Protein AF-0000000084394215 (afdb_homodimer)

Organism: Colletotrichum higginsianum (strain IMI 349063) (NCBI:txid759273)

Secondary structure (DSSP, 8-state):
------HHHHHHHHHHHHHHS-HHHHHHHHHTT-B---SS-SEEEEESS-TTTS--S-HHHHHHHHHHHHTT--EEEEE--GGGSGGG-S-EEEETT-S-EEESHHHHHHHHHHTTSS--TTTT--HHHHHHHHHHHHHIIIIIHHHHHHIIIII-HHHHHHHSTTTTS-HHHHHHHHHHHHHHHHHHHHHHSGGGS-HHHHHHHHHHHHHHHHHHHHHHHHT--HHHHHHT----TT-SSS--HHHHHHHHHHHHHHHSSS-HHHHHHHHT-HHHHHHHHHHHHHH-TTSPPSS--/------HHHHHHHHHHHHHHS-HHHHHHHHHTT-B---SS-SEEEEESS-TTTS--S-HHHHHHHHHHHHTT--EEEEE--GGGSGGG-S-EEEETT---EEESHHHHHHHHHHTTSS--TTTT--HHHHHHHHHHHHIIIIIIHHHHHHIIIII-HHHHHHHSTTTTS-HHHHHHHHHHHHHHHHHHHHHHSGGGS-HHHHHHHHHHHHHHHHHHHHHHHHT--HHHHHHT----TT-SSS--HHHHHHHHHHHHHHHSSS-HHHHHHHHT-HHHHHHHHHHHHHH-TTSPPSS--

Foldseek 3Di:
DDPDCPVVVVVVVVVVCVVPQDPVVLVVLFPDAFPPDDDPAQKEKEALDHPPQFFAQFLQSQLLLLQCLVLPHHYTYGHDRLVPAVVSDDIWMQGPVDNDIGDTSVRVQVVCCVVVNGPQQCPPPDPVVNVVLVVLLCCLVQPVVLLQLCCQLPVQLVQCLCPNSCNPPDPVSSVSVSVSVSVVSLVVCVVSPVNVDDPVVSLVSLLVSLVVQLVLLVVLVVLDDPVCVVVLAATESNNDPDYHSSRSSLLSSLQSCLRDDSNVSSNVSNLVRVSSLSNNQSSCVVRSVSHDRSNDD/DDPDCPVVVVVVVVVVCVVLQDPVVLVVLQPPFFPPDDDPAQKEKEALDHPPQFFAQFLQSQLLLLQCLVLPGGYTYGHDRLVPAVVSDDIWMQGPVDNDIGDTSVRVQVVCCVVVNGPQQCPPDDPVVNVVLVVLLCCLVQPVVLLQLCCQLPVQLVQCLCPNSLNPPDPVSSVSVSVSVSVVSLVVCVVSPVNVDDPVVSLVSLLVSLVVQLVLLVVLVVLDDPVCVVVLAATESNNDPDYHSSRSSLLSSLQSCLRDDSNVSSNVSNLVRVSSLSNNQSSCVVRSVSHDRSRDD

Sequence (594 aa):
MKTPPSAQNAKQNALALKRYLPRKLREAAEDEAAVEKGVGHDLTVYSFDRPNGQYGYTPFSIQLRLRLRHAGIQHKDRAANIFQAPKYRVPYVKLADSDELVGESQFIIKRLVQTGKLPDLNKELSPSDLAKDACIRAMLEDRAYFLVLYERWRGQYEMMWHDGPFAHFVWGAKQISTQAARGYVNSQLWFQGVGRYNDEEVKAFATDVVMSLNGFCETSLSKLSLDSRESREPFWILGGQRPSEADFIVYGNLATILGTTVNPVHAALIREKPALVEYVGRIHERFFGEYKSPVHSMKTPPSAQNAKQNALALKRYLPRKLREAAEDEAAVEKGVGHDLTVYSFDRPNGQYGYTPFSIQLRLRLRHAGIQHKDRAANIFQAPKYRVPYVKLADSDELVGESQFIIKRLVQTGKLPDLNKELSPSDLAKDACIRAMLEDRAYFLVLYERWRGQYEMMWHDGPFAHFVWGAKQISTQAARGYVNSQLWFQGVGRYNDEEVKAFATDVVMSLNGFCETSLSKLSLDSRESREPFWILGGQRPSEADFIVYGNLATILGTTVNPVHAALIREKPALVEYVGRIHERFFGEYKSPVHS

pLDDT: mean 83.83, std 19.17, range [19.27, 98.75]

Radius of gyration: 24.49 Å; Cα contacts (8 Å, |Δi|>4): 917; chains: 2; bounding box: 66×77×57 Å

Nearest PDB structures (foldseek):
  3lq7-assembly2_C-2  TM=6.385E-01  e=3.168E-04  Agrobacterium fabrum str. C58
  4igj-assembly1_A  TM=5.876E-01  e=1.398E-04  Anaeromyxobacter dehalogenans 2CP-1
  6tjs-assembly1_AAA-2  TM=6.077E-01  e=3.488E-04  Alopecurus myosuroides
  8k2p-assembly2_B  TM=4.882E-01  e=6.215E-04  Colletotrichum tofieldiae
  3lq7-assembly2_C-2  TM=6.468E-01  e=2.199E-04  Agrobacterium fabrum str. C58

Solvent-accessible surface area (backbone atoms only — not comparable to full-atom values): 31419 Å² total; per-residue (Å²): 132,88,73,74,79,50,86,62,32,59,52,38,44,56,42,38,48,55,65,64,42,55,68,63,63,59,51,56,37,54,70,70,25,73,45,81,54,75,89,83,52,58,28,38,39,25,22,89,52,59,92,76,35,48,52,40,92,52,30,50,47,46,16,42,49,48,54,33,53,75,71,68,51,52,45,26,45,28,34,38,48,63,90,73,27,48,83,61,35,75,23,29,30,39,42,68,91,43,91,53,70,39,32,38,52,70,52,40,49,50,51,33,33,72,72,65,77,35,81,68,57,61,73,80,49,49,57,55,53,47,15,50,34,48,26,49,41,36,23,45,68,45,42,48,46,55,54,52,49,45,40,25,58,71,69,26,43,68,46,37,56,64,69,28,96,48,40,85,44,57,68,70,58,22,51,51,51,51,52,48,48,40,53,51,48,51,49,24,29,44,52,57,44,69,54,64,52,54,72,69,56,48,50,50,51,51,47,47,53,50,50,21,53,37,20,36,31,45,56,20,59,71,66,54,51,73,67,49,62,72,69,50,56,63,72,26,53,87,48,50,99,57,61,46,70,33,40,30,54,52,46,12,46,52,43,22,36,43,36,38,83,48,33,58,69,62,31,52,61,45,65,73,34,65,53,48,43,50,48,52,42,26,44,34,60,72,76,41,59,79,31,62,60,47,70,57,132,132,89,74,75,84,50,84,61,38,58,50,37,45,55,42,38,48,54,68,65,43,55,68,64,62,59,52,56,39,53,67,73,17,73,45,82,53,74,92,83,53,58,28,36,38,25,24,91,54,59,92,76,36,48,52,37,89,51,31,51,47,46,17,41,49,48,53,32,53,73,69,67,51,51,51,27,47,30,35,40,49,64,89,73,26,48,84,61,34,76,22,29,31,38,42,66,90,43,92,53,70,40,31,38,52,70,52,39,51,49,51,34,33,74,71,66,78,35,81,68,58,60,74,80,49,49,57,56,52,47,15,49,34,49,25,50,41,37,22,45,67,43,42,49,45,54,52,52,49,46,39,26,58,70,70,26,40,66,47,37,56,66,69,29,97,47,38,84,43,57,68,70,57,23,52,53,50,50,52,50,48,42,54,50,49,52,50,24,29,45,53,58,44,69,53,64,52,53,73,69,55,49,49,51,51,51,47,47,53,51,48,20,54,37,20,36,30,44,56,20,58,69,68,53,50,72,66,49,62,71,69,49,55,65,72,26,54,88,48,49,97,56,59,46,70,34,42,30,52,51,45,13,46,52,44,23,36,43,36,38,84,47,34,59,70,61,32,53,61,44,66,72,33,64,54,48,42,49,46,50,42,28,42,34,60,73,75,40,60,80,31,64,61,47,69,58,131

InterPro domains:
  IPR012336 Thioredoxin-like fold [PF17172] (59-154)
  IPR036249 Thioredoxin-like superfamily [SSF52833] (54-140)
  IPR050931 Mitochondrial Protein Transport Metaxin [PTHR12289] (57-290)

Structure (mmCIF, N/CA/C/O backbone):
data_AF-0000000084394215-model_v1
#
loop_
_entity.id
_entity.type
_entity.pdbx_description
1 polymer 'Putative Glutathione s-transferase'
#
loop_
_atom_site.group_PDB
_atom_site.id
_atom_site.type_symbol
_atom_site.label_atom_id
_atom_site.label_alt_id
_atom_site.label_comp_id
_atom_site.label_asym_id
_atom_site.label_entity_id
_atom_site.label_seq_id
_atom_site.pdbx_PDB_ins_code
_atom_site.Cartn_x
_atom_site.Cartn_y
_atom_site.Cartn_z
_atom_site.occupancy
_atom_site.B_iso_or_equiv
_atom_site.auth_seq_id
_atom_site.auth_comp_id
_atom_site.auth_asym_id
_atom_site.auth_atom_id
_atom_site.pdbx_PDB_model_num
ATOM 1 N N . MET A 1 1 ? -36.969 -11.547 3.445 1 19.36 1 MET A N 1
ATOM 2 C CA . MET A 1 1 ? -35.625 -12.07 3.17 1 19.36 1 MET A CA 1
ATOM 3 C C . MET A 1 1 ? -34.625 -10.93 2.949 1 19.36 1 MET A C 1
ATOM 5 O O . MET A 1 1 ? -34.719 -10.203 1.961 1 19.36 1 MET A O 1
ATOM 9 N N . LYS A 1 2 ? -33.969 -10.344 3.877 1 25.7 2 LYS A N 1
ATOM 10 C CA . LYS A 1 2 ? -33.688 -8.922 4.047 1 25.7 2 LYS A CA 1
ATOM 11 C C . LYS A 1 2 ? -32.5 -8.484 3.182 1 25.7 2 LYS A C 1
ATOM 13 O O . LYS A 1 2 ? -31.5 -9.195 3.094 1 25.7 2 LYS A O 1
ATOM 18 N N . THR A 1 3 ? -32.562 -7.684 2.07 1 27.17 3 THR A N 1
ATOM 19 C CA . THR A 1 3 ? -31.844 -7.223 0.888 1 27.17 3 THR A CA 1
ATOM 20 C C . THR A 1 3 ? -30.5 -6.605 1.276 1 27.17 3 THR A C 1
ATOM 22 O O . THR A 1 3 ? -30.438 -5.77 2.178 1 27.17 3 THR A O 1
ATOM 25 N N . PRO A 1 4 ? -29.516 -7.059 0.948 1 30.17 4 PRO A N 1
ATOM 26 C CA . PRO A 1 4 ? -28.156 -6.852 1.476 1 30.17 4 PRO A CA 1
ATOM 27 C C . PRO A 1 4 ? -27.734 -5.387 1.437 1 30.17 4 PRO A C 1
ATOM 29 O O . PRO A 1 4 ? -28.078 -4.66 0.504 1 30.17 4 PRO A O 1
ATOM 32 N N . PRO A 1 5 ? -27.359 -4.578 2.469 1 34.31 5 PRO A N 1
ATOM 33 C CA . PRO A 1 5 ? -27.594 -3.137 2.609 1 34.31 5 PRO A CA 1
ATOM 34 C C . PRO A 1 5 ? -26.797 -2.311 1.599 1 34.31 5 PRO A C 1
ATOM 36 O O . PRO A 1 5 ? -25.625 -2.598 1.348 1 34.31 5 PRO A O 1
ATOM 39 N N . SER A 1 6 ? -27.188 -1.729 0.381 1 32.34 6 SER A N 1
ATOM 40 C CA . SER A 1 6 ? -26.891 -0.988 -0.841 1 32.34 6 SER A CA 1
ATOM 41 C C . SER A 1 6 ? -25.875 0.112 -0.586 1 32.34 6 SER A C 1
ATOM 43 O O . SER A 1 6 ? -25.625 0.489 0.563 1 32.34 6 SER A O 1
ATOM 45 N N . ALA A 1 7 ? -25.219 0.803 -1.694 1 33.69 7 ALA A N 1
ATOM 46 C CA . ALA A 1 7 ? -24.672 2.16 -1.688 1 33.69 7 ALA A CA 1
ATOM 47 C C . ALA A 1 7 ? -25.406 3.039 -0.68 1 33.69 7 ALA A C 1
ATOM 49 O O . ALA A 1 7 ? -24.844 3.996 -0.151 1 33.69 7 ALA A O 1
ATOM 50 N N . GLN A 1 8 ? -26.594 2.736 -0.412 1 32.47 8 GLN A N 1
ATOM 51 C CA . GLN A 1 8 ? -27.609 3.244 0.514 1 32.47 8 GLN A CA 1
ATOM 52 C C . GLN A 1 8 ? -27.203 2.984 1.963 1 32.47 8 GLN A C 1
ATOM 54 O O . GLN A 1 8 ? -27.422 3.824 2.836 1 32.47 8 GLN A O 1
ATOM 59 N N . ASN A 1 9 ? -26.422 1.93 2.143 1 33.72 9 ASN A N 1
ATOM 60 C CA . ASN A 1 9 ? -26.047 1.583 3.51 1 33.72 9 ASN A CA 1
ATOM 61 C C . ASN A 1 9 ? -24.797 2.328 3.955 1 33.72 9 ASN A C 1
ATOM 63 O O . ASN A 1 9 ? -24.625 2.607 5.145 1 33.72 9 ASN A O 1
ATOM 67 N N . ALA A 1 10 ? -23.859 2.506 3.131 1 34.53 10 ALA A N 1
ATOM 68 C CA . ALA A 1 10 ? -22.734 3.348 3.516 1 34.53 10 ALA A CA 1
ATOM 69 C C . ALA A 1 10 ? -23.172 4.781 3.785 1 34.53 10 ALA A C 1
ATOM 71 O O . ALA A 1 10 ? -22.734 5.406 4.75 1 34.53 10 ALA A O 1
ATOM 72 N N . LYS A 1 11 ? -23.969 5.309 2.934 1 38.06 11 LYS A N 1
ATOM 73 C CA . LYS A 1 11 ? -24.781 6.484 3.264 1 38.06 11 LYS A CA 1
ATOM 74 C C . LYS A 1 11 ? -25.547 6.277 4.57 1 38.06 11 LYS A C 1
ATOM 76 O O . LYS A 1 11 ? -25.672 7.207 5.371 1 38.06 11 LYS A O 1
ATOM 81 N N . GLN A 1 12 ? -25.969 5.117 4.676 1 37.47 12 GLN A N 1
ATOM 82 C CA . GLN A 1 12 ? -26.703 4.766 5.887 1 37.47 12 GLN A CA 1
ATOM 83 C C . GLN A 1 12 ? -25.781 4.766 7.105 1 37.47 12 GLN A C 1
ATOM 85 O O . GLN A 1 12 ? -26.172 5.234 8.18 1 37.47 12 GLN A O 1
ATOM 90 N N . ASN A 1 13 ? -24.578 4.25 6.852 1 38.31 13 ASN A N 1
ATOM 91 C CA . ASN A 1 13 ? -23.688 4.25 8 1 38.31 13 ASN A CA 1
ATOM 92 C C . ASN A 1 13 ? -23.141 5.648 8.289 1 38.31 13 ASN A C 1
ATOM 94 O O . ASN A 1 13 ? -23.062 6.059 9.445 1 38.31 13 ASN A O 1
ATOM 98 N N . ALA A 1 14 ? -22.703 6.359 7.289 1 41.47 14 ALA A N 1
ATOM 99 C CA . ALA A 1 14 ? -22.438 7.781 7.496 1 41.47 14 ALA A CA 1
ATOM 100 C C . ALA A 1 14 ? -23.672 8.492 8.031 1 41.47 14 ALA A C 1
ATOM 102 O O . ALA A 1 14 ? -23.578 9.32 8.945 1 41.47 14 ALA A O 1
ATOM 103 N N . LEU A 1 15 ? -24.75 8.102 7.453 1 41.41 15 LEU A N 1
ATOM 104 C CA . LEU A 1 15 ? -26.031 8.57 7.984 1 41.41 15 LEU A CA 1
ATOM 105 C C . LEU A 1 15 ? -26.266 8.031 9.391 1 41.41 15 LEU A C 1
ATOM 107 O O . LEU A 1 15 ? -26.781 8.75 10.25 1 41.41 15 LEU A O 1
ATOM 111 N N . ALA A 1 16 ? -25.812 6.867 9.531 1 40.91 16 ALA A N 1
ATOM 112 C CA . ALA A 1 16 ? -25.922 6.316 10.875 1 40.91 16 ALA A CA 1
ATOM 113 C C . ALA A 1 16 ? -25 7.062 11.844 1 40.91 16 ALA A C 1
ATOM 115 O O . ALA A 1 16 ? -25.391 7.383 12.969 1 40.91 16 ALA A O 1
ATOM 116 N N . LEU A 1 17 ? -23.766 7.227 11.367 1 41.34 17 LEU A N 1
ATOM 117 C CA . LEU A 1 17 ? -22.922 8.055 12.219 1 41.34 17 LEU A CA 1
ATOM 118 C C . LEU A 1 17 ? -23.531 9.43 12.43 1 41.34 17 LEU A C 1
ATOM 120 O O . LEU A 1 17 ? -23.5 9.969 13.539 1 41.34 17 LEU A O 1
ATOM 124 N N . LYS A 1 18 ? -24.078 9.977 11.344 1 45.5 18 LYS A N 1
ATOM 125 C CA . LYS A 1 18 ? -24.844 11.219 11.492 1 45.5 18 LYS A CA 1
ATOM 126 C C . LYS A 1 18 ? -26 11.039 12.477 1 45.5 18 LYS A C 1
ATOM 128 O O . LYS A 1 18 ? -26.312 11.961 13.234 1 45.5 18 LYS A O 1
ATOM 133 N N . ARG A 1 19 ? -26.609 9.945 12.289 1 42.19 19 ARG A N 1
ATOM 134 C CA . ARG A 1 19 ? -27.766 9.672 13.141 1 42.19 19 ARG A CA 1
ATOM 135 C C . ARG A 1 19 ? -27.328 9.445 14.586 1 42.19 19 ARG A C 1
ATOM 137 O O . ARG A 1 19 ? -28.078 9.766 15.516 1 42.19 19 ARG A O 1
ATOM 144 N N . TYR A 1 20 ? -26.219 8.859 14.641 1 41.91 20 TYR A N 1
ATOM 145 C CA . TYR A 1 20 ? -25.859 8.539 16.016 1 41.91 20 TYR A CA 1
ATOM 146 C C . TYR A 1 20 ? -25.078 9.68 16.656 1 41.91 20 TYR A C 1
ATOM 148 O O . TYR A 1 20 ? -24.969 9.758 17.875 1 41.91 20 TYR A O 1
ATOM 156 N N . LEU A 1 21 ? -24.422 10.445 15.773 1 45.66 21 LEU A N 1
ATOM 157 C CA . LEU A 1 21 ? -23.734 11.539 16.453 1 45.66 21 LEU A CA 1
ATOM 158 C C . LEU A 1 21 ? -24.719 12.641 16.844 1 45.66 21 LEU A C 1
ATOM 160 O O . LEU A 1 21 ? -25.5 13.094 16 1 45.66 21 LEU A O 1
ATOM 164 N N . PRO A 1 22 ? -24.875 13.008 18 1 44.47 22 PRO A N 1
ATOM 165 C CA . PRO A 1 22 ? -25.734 14.133 18.391 1 44.47 22 PRO A CA 1
ATOM 166 C C . PRO A 1 22 ? -25.422 15.406 17.609 1 44.47 22 PRO A C 1
ATOM 168 O O . PRO A 1 22 ? -24.281 15.625 17.203 1 44.47 22 PRO A O 1
ATOM 171 N N . ARG A 1 23 ? -26.531 16.125 17.125 1 45.41 23 ARG A N 1
ATOM 172 C CA . ARG A 1 23 ? -26.5 17.391 16.391 1 45.41 23 ARG A CA 1
ATOM 173 C C . ARG A 1 23 ? -25.438 18.328 16.953 1 45.41 23 ARG A C 1
ATOM 175 O O . ARG A 1 23 ? -24.688 18.953 16.203 1 45.41 23 ARG A O 1
ATOM 182 N N . LYS A 1 24 ? -25.453 18.453 18.125 1 44.06 24 LYS A N 1
ATOM 183 C CA . LYS A 1 24 ? -24.547 19.359 18.828 1 44.06 24 LYS A CA 1
ATOM 184 C C . LYS A 1 24 ? -23.094 18.984 18.578 1 44.06 24 LYS A C 1
ATOM 186 O O . LYS A 1 24 ? -22.234 19.875 18.484 1 44.06 24 LYS A O 1
ATOM 191 N N . LEU A 1 25 ? -22.844 17.812 18.5 1 45.16 25 LEU A N 1
ATOM 192 C CA . LEU A 1 25 ? -21.469 17.406 18.266 1 45.16 25 LEU A CA 1
ATOM 193 C C . LEU A 1 25 ? -21.031 17.75 16.844 1 45.16 25 LEU A C 1
ATOM 195 O O . LEU A 1 25 ? -19.891 18.125 16.609 1 45.16 25 LEU A O 1
ATOM 199 N N . ARG A 1 26 ? -22 17.766 16 1 47.41 26 ARG A N 1
ATOM 200 C CA . ARG A 1 26 ? -21.781 18.188 14.625 1 47.41 26 ARG A CA 1
ATOM 201 C C . ARG A 1 26 ? -21.438 19.672 14.555 1 47.41 26 ARG A C 1
ATOM 203 O O . ARG A 1 26 ? -20.531 20.062 13.812 1 47.41 26 ARG A O 1
ATOM 210 N N . GLU A 1 27 ? -22.234 20.484 15.25 1 45.47 27 GLU A N 1
ATOM 211 C CA . GLU A 1 27 ? -22.094 21.938 15.281 1 45.47 27 GLU A CA 1
ATOM 212 C C . GLU A 1 27 ? -20.797 22.344 15.992 1 45.47 27 GLU A C 1
ATOM 214 O O . GLU A 1 27 ? -20.125 23.297 15.578 1 45.47 27 GLU A O 1
ATOM 219 N N . ALA A 1 28 ? -20.484 21.797 17.078 1 43.34 28 ALA A N 1
ATOM 220 C CA . ALA A 1 28 ? -19.297 22.156 17.859 1 43.34 28 ALA A CA 1
ATOM 221 C C . ALA A 1 28 ? -18.031 22 17.047 1 43.34 28 ALA A C 1
ATOM 223 O O . ALA A 1 28 ? -17.094 22.797 17.172 1 43.34 28 ALA A O 1
ATOM 224 N N . ALA A 1 29 ? -17.922 21.125 16.219 1 44.78 29 ALA A N 1
ATOM 225 C CA . ALA A 1 29 ? -16.766 20.922 15.352 1 44.78 29 ALA A CA 1
ATOM 226 C C . ALA A 1 29 ? -16.609 22.078 14.367 1 44.78 29 ALA A C 1
ATOM 228 O O . ALA A 1 29 ? -15.477 22.453 14.039 1 44.78 29 ALA A O 1
ATOM 229 N N . GLU A 1 30 ? -17.656 22.75 13.953 1 43.34 30 GLU A N 1
ATOM 230 C CA . GLU A 1 30 ? -17.625 23.891 13.047 1 43.34 30 GLU A CA 1
ATOM 231 C C . GLU A 1 30 ? -17 25.109 13.703 1 43.34 30 GLU A C 1
ATOM 233 O O . GLU A 1 30 ? -16.25 25.859 13.062 1 43.34 30 GLU A O 1
ATOM 238 N N . ASP A 1 31 ? -17.391 25.562 14.898 1 41.62 31 ASP A N 1
ATOM 239 C CA . ASP A 1 31 ? -17.172 26.906 15.438 1 41.62 31 ASP A CA 1
ATOM 240 C C . ASP A 1 31 ? -15.719 27.062 15.891 1 41.62 31 ASP A C 1
ATOM 242 O O . ASP A 1 31 ? -15.164 28.172 15.828 1 41.62 31 ASP A O 1
ATOM 246 N N . GLU A 1 32 ? -15.031 26.078 16.375 1 41.56 32 GLU A N 1
ATOM 247 C CA . GLU A 1 32 ? -13.852 26.469 17.156 1 41.56 32 GLU A CA 1
ATOM 248 C C . GLU A 1 32 ? -12.688 26.844 16.234 1 41.56 32 GLU A C 1
ATOM 250 O O . GLU A 1 32 ? -11.719 27.469 16.672 1 41.56 32 GLU A O 1
ATOM 255 N N . ALA A 1 33 ? -12.562 26.453 15.07 1 42.81 33 ALA A N 1
ATOM 256 C CA . ALA A 1 33 ? -11.219 26.359 14.5 1 42.81 33 ALA A CA 1
ATOM 257 C C . ALA A 1 33 ? -10.859 27.609 13.711 1 42.81 33 ALA A C 1
ATOM 259 O O . ALA A 1 33 ? -10.023 27.578 12.812 1 42.81 33 ALA A O 1
ATOM 260 N N . ALA A 1 34 ? -11.586 28.75 13.906 1 42.66 34 ALA A N 1
ATOM 261 C CA . ALA A 1 34 ? -11.07 29.812 13.047 1 42.66 34 ALA A CA 1
ATOM 262 C C . ALA A 1 34 ? -9.695 30.281 13.531 1 42.66 34 ALA A C 1
ATOM 264 O O . ALA A 1 34 ? -9.57 30.797 14.641 1 42.66 34 ALA A O 1
ATOM 265 N N . VAL A 1 35 ? -8.695 29.594 13.391 1 40.12 35 VAL A N 1
ATOM 266 C CA . VAL A 1 35 ? -7.422 30.266 13.625 1 40.12 35 VAL A CA 1
ATOM 267 C C . VAL A 1 35 ? -6.992 31.016 12.367 1 40.12 35 VAL A C 1
ATOM 269 O O . VAL A 1 35 ? -6.828 30.422 11.305 1 40.12 35 VAL A O 1
ATOM 272 N N . GLU A 1 36 ? -7.438 32.25 12.312 1 42.69 36 GLU A N 1
ATOM 273 C CA . GLU A 1 36 ? -7.035 33.125 11.211 1 42.69 36 GLU A CA 1
ATOM 274 C C . GLU A 1 36 ? -5.547 33.469 11.289 1 42.69 36 GLU A C 1
ATOM 276 O O . GLU A 1 36 ? -5.094 34.094 12.25 1 42.69 36 GLU A O 1
ATOM 281 N N . LYS A 1 37 ? -4.672 32.531 10.922 1 39.25 37 LYS A N 1
ATOM 282 C CA . LYS A 1 37 ? -3.314 33.062 10.797 1 39.25 37 LYS A CA 1
ATOM 283 C C . LYS A 1 37 ? -2.99 33.406 9.344 1 39.25 37 LYS A C 1
ATOM 285 O O . LYS A 1 37 ? -3 32.531 8.477 1 39.25 37 LYS A O 1
ATOM 290 N N . GLY A 1 38 ? -2.93 34.75 9.023 1 40.84 38 GLY A N 1
ATOM 291 C CA . GLY A 1 38 ? -2.336 35.406 7.859 1 40.84 38 GLY A CA 1
ATOM 292 C C . GLY A 1 38 ? -3.322 36.25 7.078 1 40.84 38 GLY A C 1
ATOM 293 O O . GLY A 1 38 ? -4.535 36.062 7.195 1 40.84 38 GLY A O 1
ATOM 294 N N . VAL A 1 39 ? -3.168 37.375 6.73 1 41.38 39 VAL A N 1
ATOM 295 C CA . VAL A 1 39 ? -3.703 38.406 5.82 1 41.38 39 VAL A CA 1
ATOM 296 C C . VAL A 1 39 ? -3.318 38.062 4.383 1 41.38 39 VAL A C 1
ATOM 298 O O . VAL A 1 39 ? -2.154 37.75 4.098 1 41.38 39 VAL A O 1
ATOM 301 N N . GLY A 1 40 ? -4.492 37.594 3.477 1 52.38 40 GLY A N 1
ATOM 302 C CA . GLY A 1 40 ? -4.266 37.312 2.066 1 52.38 40 GLY A CA 1
ATOM 303 C C . GLY A 1 40 ? -4.082 35.844 1.773 1 52.38 40 GLY A C 1
ATOM 304 O O . GLY A 1 40 ? -3.232 35.469 0.965 1 52.38 40 GLY A O 1
ATOM 305 N N . HIS A 1 41 ? -5.035 35.094 2.332 1 61 41 HIS A N 1
ATOM 306 C CA . HIS A 1 41 ? -4.75 33.656 2.285 1 61 41 HIS A CA 1
ATOM 307 C C . HIS A 1 41 ? -5.215 33.031 0.971 1 61 41 HIS A C 1
ATOM 309 O O . HIS A 1 41 ? -6.254 33.438 0.433 1 61 41 HIS A O 1
ATOM 315 N N . ASP A 1 42 ? -4.301 32.125 0.423 1 74.38 42 ASP A N 1
ATOM 316 C CA . ASP A 1 42 ? -4.527 31.453 -0.854 1 74.38 42 ASP A CA 1
ATOM 317 C C . ASP A 1 42 ? -5.562 30.328 -0.711 1 74.38 42 ASP A C 1
ATOM 319 O O . ASP A 1 42 ? -6.344 30.078 -1.631 1 74.38 42 ASP A O 1
ATOM 323 N N . LEU A 1 43 ? -5.617 29.812 0.584 1 88.44 43 LEU A N 1
ATOM 324 C CA . LEU A 1 43 ? -6.59 28.75 0.762 1 88.44 43 LEU A CA 1
ATOM 325 C C . LEU A 1 43 ? -6.863 28.5 2.242 1 88.44 43 LEU A C 1
ATOM 327 O O . LEU A 1 43 ? -6.113 28.969 3.102 1 88.44 43 LEU A O 1
ATOM 331 N N . THR A 1 44 ? -8.055 27.984 2.562 1 90.25 44 THR A N 1
ATOM 332 C CA . THR A 1 44 ? -8.43 27.531 3.902 1 90.25 44 THR A CA 1
ATOM 333 C C . THR A 1 44 ? -8.32 26.016 4.023 1 90.25 44 THR A C 1
ATOM 335 O O . THR A 1 44 ? -8.898 25.281 3.217 1 90.25 44 THR A O 1
ATOM 338 N N . VAL A 1 45 ? -7.535 25.641 5.016 1 91.38 45 VAL A N 1
ATOM 339 C CA . VAL A 1 45 ? -7.359 24.219 5.266 1 91.38 45 VAL A CA 1
ATOM 340 C C . VAL A 1 45 ? -8.273 23.781 6.406 1 91.38 45 VAL A C 1
ATOM 342 O O . VAL A 1 45 ? -8.234 24.359 7.5 1 91.38 45 VAL A O 1
ATOM 345 N N . TYR A 1 46 ? -9.102 22.797 6.121 1 89.69 46 TYR A N 1
ATOM 346 C CA . TYR A 1 46 ? -9.961 22.172 7.133 1 89.69 46 TYR A CA 1
ATOM 347 C C . TYR A 1 46 ? -9.359 20.875 7.629 1 89.69 46 TYR A C 1
ATOM 349 O O . TYR A 1 46 ? -9.117 19.953 6.84 1 89.69 46 TYR A O 1
ATOM 357 N N . SER A 1 47 ? -9.062 20.766 8.898 1 87.94 47 SER A N 1
ATOM 358 C CA . SER A 1 47 ? -8.477 19.562 9.484 1 87.94 47 SER A CA 1
ATOM 359 C C . SER A 1 47 ? -8.961 19.359 10.914 1 87.94 47 SER A C 1
ATOM 361 O O . SER A 1 47 ? -9.625 20.234 11.484 1 87.94 47 SER A O 1
ATOM 363 N N . PHE A 1 48 ? -8.641 18.141 11.469 1 78.62 48 PHE A N 1
ATOM 364 C CA . PHE A 1 48 ? -9.023 17.844 12.844 1 78.62 48 PHE A CA 1
ATOM 365 C C . PHE A 1 48 ? -7.957 18.328 13.812 1 78.62 48 PHE A C 1
ATOM 367 O O . PHE A 1 48 ? -8.188 18.375 15.023 1 78.62 48 PHE A O 1
ATOM 374 N N . ASP A 1 49 ? -6.848 18.641 13.188 1 75.25 49 ASP A N 1
ATOM 375 C CA . ASP A 1 49 ? -5.734 19.078 14.031 1 75.25 49 ASP A CA 1
ATOM 376 C C . ASP A 1 49 ? -5.891 20.547 14.422 1 75.25 49 ASP A C 1
ATOM 378 O O . ASP A 1 49 ? -6.43 21.344 13.648 1 75.25 49 ASP A O 1
ATOM 382 N N . ARG A 1 50 ? -5.531 20.797 15.688 1 66.5 50 ARG A N 1
ATOM 383 C CA . ARG A 1 50 ? -5.469 22.203 16.078 1 66.5 50 ARG A CA 1
ATOM 384 C C . ARG A 1 50 ? -4.055 22.75 15.914 1 66.5 50 ARG A C 1
ATOM 386 O O . ARG A 1 50 ? -3.076 22.078 16.25 1 66.5 50 ARG A O 1
ATOM 393 N N . PRO A 1 51 ? -4.02 23.75 15.141 1 63.75 51 PRO A N 1
ATOM 394 C CA . PRO A 1 51 ? -2.676 24.312 14.977 1 63.75 51 PRO A CA 1
ATOM 395 C C . PRO A 1 51 ? -2.156 24.969 16.25 1 63.75 51 PRO A C 1
ATOM 397 O O . PRO A 1 51 ? -1.947 26.188 16.297 1 63.75 51 PRO A O 1
ATOM 400 N N . ASN A 1 52 ? -2.002 24.25 17.297 1 74.19 52 ASN A N 1
ATOM 401 C CA . ASN A 1 52 ? -1.594 24.75 18.609 1 74.19 52 ASN A CA 1
ATOM 402 C C . ASN A 1 52 ? -0.12 24.453 18.875 1 74.19 52 ASN A C 1
ATOM 404 O O . ASN A 1 52 ? 0.303 24.406 20.031 1 74.19 52 ASN A O 1
ATOM 408 N N . GLY A 1 53 ? 0.524 24.281 17.797 1 81.88 53 GLY A N 1
ATOM 409 C CA . GLY A 1 53 ? 1.948 24.047 17.969 1 81.88 53 GLY A CA 1
ATOM 410 C C . GLY A 1 53 ? 2.273 22.609 18.312 1 81.88 53 GLY A C 1
ATOM 411 O O . GLY A 1 53 ? 3.381 22.297 18.766 1 81.88 53 GLY A O 1
ATOM 412 N N . GLN A 1 54 ? 1.32 21.797 18.156 1 87.06 54 GLN A N 1
ATOM 413 C CA . GLN A 1 54 ? 1.515 20.359 18.391 1 87.06 54 GLN A CA 1
ATOM 414 C C . GLN A 1 54 ? 1.085 19.547 17.188 1 87.06 54 GLN A C 1
ATOM 416 O O . GLN A 1 54 ? 0.189 19.953 16.438 1 87.06 54 GLN A O 1
ATOM 421 N N . TYR A 1 55 ? 1.795 18.484 17.016 1 90.44 55 TYR A N 1
ATOM 422 C CA . TYR A 1 55 ? 1.393 17.578 15.953 1 90.44 55 TYR A CA 1
ATOM 423 C C . TYR A 1 55 ? 0.125 16.812 16.328 1 90.44 55 TYR A C 1
ATOM 425 O O . TYR A 1 55 ? -0.03 16.391 17.484 1 90.44 55 TYR A O 1
ATOM 433 N N . GLY A 1 56 ? -0.774 16.781 15.414 1 84.38 56 GLY A N 1
ATOM 434 C CA . GLY A 1 56 ? -2.004 16.031 15.609 1 84.38 56 GLY A CA 1
ATOM 435 C C . GLY A 1 56 ? -1.884 14.57 15.188 1 84.38 56 GLY A C 1
ATOM 436 O O . GLY A 1 56 ? -0.775 14.055 15.031 1 84.38 56 GLY A O 1
ATOM 437 N N . TYR A 1 57 ? -3.053 13.93 15.023 1 82.62 57 TYR A N 1
ATOM 438 C CA . TYR A 1 57 ? -3.104 12.477 14.852 1 82.62 57 TYR A CA 1
ATOM 439 C C . TYR A 1 57 ? -3.219 12.102 13.383 1 82.62 57 TYR A C 1
ATOM 441 O O . TYR A 1 57 ? -3.193 10.922 13.031 1 82.62 57 TYR A O 1
ATOM 449 N N . THR A 1 58 ? -3.295 13.062 12.562 1 86.19 58 THR A N 1
ATOM 450 C CA . THR A 1 58 ? -3.529 12.766 11.148 1 86.19 58 THR A CA 1
ATOM 451 C C . THR A 1 58 ? -2.324 13.172 10.305 1 86.19 58 THR A C 1
ATOM 453 O O . THR A 1 58 ? -1.991 14.352 10.211 1 86.19 58 THR A O 1
ATOM 456 N N . PRO A 1 59 ? -1.713 12.219 9.648 1 94 59 PRO A N 1
ATOM 457 C CA . PRO A 1 59 ? -0.54 12.555 8.836 1 94 59 PRO A CA 1
ATOM 458 C C . PRO A 1 59 ? -0.89 13.391 7.609 1 94 59 PRO A C 1
ATOM 460 O O . PRO A 1 59 ? -0.066 14.188 7.145 1 94 59 PRO A O 1
ATOM 463 N N . PHE A 1 60 ? -2.111 13.352 7.168 1 94.19 60 PHE A N 1
ATOM 464 C CA . PHE A 1 60 ? -2.518 13.977 5.914 1 94.19 60 PHE A CA 1
ATOM 465 C C . PHE A 1 60 ? -2.533 15.492 6.047 1 94.19 60 PHE A C 1
ATOM 467 O O . PHE A 1 60 ? -2.201 16.203 5.098 1 94.19 60 PHE A O 1
ATOM 474 N N . SER A 1 61 ? -2.896 15.977 7.23 1 92 61 SER A N 1
ATOM 475 C CA . SER A 1 61 ? -2.898 17.422 7.438 1 92 61 SER A CA 1
ATOM 476 C C . SER A 1 61 ? -1.479 17.969 7.512 1 92 61 SER A C 1
ATOM 478 O O . SER A 1 61 ? -1.201 19.062 6.996 1 92 61 SER A O 1
ATOM 480 N N . ILE A 1 62 ? -0.615 17.188 8.148 1 93.75 62 ILE A N 1
ATOM 481 C CA . ILE A 1 62 ? 0.768 17.625 8.297 1 93.75 62 ILE A CA 1
ATOM 482 C C . ILE A 1 62 ? 1.47 17.594 6.938 1 93.75 62 ILE A C 1
ATOM 484 O O . ILE A 1 62 ? 2.236 18.5 6.605 1 93.75 62 ILE A O 1
ATOM 488 N N . GLN A 1 63 ? 1.239 16.547 6.164 1 96.38 63 GLN A N 1
ATOM 489 C CA . GLN A 1 63 ? 1.845 16.469 4.84 1 96.38 63 GLN A CA 1
ATOM 490 C C . GLN A 1 63 ? 1.403 17.641 3.963 1 96.38 63 GLN A C 1
ATOM 492 O O . GLN A 1 63 ? 2.211 18.203 3.227 1 96.38 63 GLN A O 1
ATOM 497 N N . LEU A 1 64 ? 0.092 17.969 4.047 1 95.12 64 LEU A N 1
ATOM 498 C CA . LEU A 1 64 ? -0.424 19.078 3.268 1 95.12 64 LEU A CA 1
ATOM 499 C C . LEU A 1 64 ? 0.198 20.391 3.725 1 95.12 64 LEU A C 1
ATOM 501 O O . LEU A 1 64 ? 0.633 21.203 2.9 1 95.12 64 LEU A O 1
ATOM 505 N N . ARG A 1 65 ? 0.275 20.625 5.008 1 93.19 65 ARG A N 1
ATOM 506 C CA . ARG A 1 65 ? 0.851 21.844 5.547 1 93.19 65 ARG A CA 1
ATOM 507 C C . ARG A 1 65 ? 2.312 22 5.137 1 93.19 65 ARG A C 1
ATOM 509 O O . ARG A 1 65 ? 2.75 23.078 4.754 1 93.19 65 ARG A O 1
ATOM 516 N N . LEU A 1 66 ? 3.033 20.891 5.219 1 96.12 66 LEU A N 1
ATOM 517 C CA . LEU A 1 66 ? 4.43 20.953 4.801 1 96.12 66 LEU A CA 1
ATOM 518 C C . LEU A 1 66 ? 4.539 21.328 3.326 1 96.12 66 LEU A C 1
ATOM 520 O O . LEU A 1 66 ? 5.391 22.141 2.949 1 96.12 66 LEU A O 1
ATOM 524 N N . ARG A 1 67 ? 3.688 20.703 2.484 1 97.06 67 ARG A N 1
ATOM 525 C CA . ARG A 1 67 ? 3.725 20.984 1.052 1 97.06 67 ARG A CA 1
ATOM 526 C C . ARG A 1 67 ? 3.43 22.453 0.773 1 97.06 67 ARG A C 1
ATOM 528 O O . ARG A 1 67 ? 4.059 23.062 -0.092 1 97.06 67 ARG A O 1
ATOM 535 N N . LEU A 1 68 ? 2.514 23.047 1.515 1 94.62 68 LEU A N 1
ATOM 536 C CA . LEU A 1 68 ? 2.16 24.453 1.373 1 94.62 68 LEU A CA 1
ATOM 537 C C . LEU A 1 68 ? 3.275 25.344 1.9 1 94.62 68 LEU A C 1
ATOM 539 O O . LEU A 1 68 ? 3.688 26.297 1.227 1 94.62 68 LEU A O 1
ATOM 543 N N . ARG A 1 69 ? 3.799 25 3.035 1 94.06 69 ARG A N 1
ATOM 544 C CA . ARG A 1 69 ? 4.855 25.781 3.65 1 94.06 69 ARG A CA 1
ATOM 545 C C . ARG A 1 69 ? 6.121 25.766 2.801 1 94.06 69 ARG A C 1
ATOM 547 O O . ARG A 1 69 ? 6.805 26.781 2.674 1 94.06 69 ARG A O 1
ATOM 554 N N . HIS A 1 70 ? 6.414 24.641 2.268 1 96.19 70 HIS A N 1
ATOM 555 C CA . HIS A 1 70 ? 7.586 24.516 1.411 1 96.19 70 HIS A CA 1
ATOM 556 C C . HIS A 1 70 ? 7.504 25.469 0.224 1 96.19 70 HIS A C 1
ATOM 558 O O . HIS A 1 70 ? 8.523 26.016 -0.21 1 96.19 70 HIS A O 1
ATOM 564 N N . ALA A 1 71 ? 6.32 25.656 -0.278 1 94.62 71 ALA A N 1
ATOM 565 C CA . ALA A 1 71 ? 6.121 26.516 -1.442 1 94.62 71 ALA A CA 1
ATOM 566 C C . ALA A 1 71 ? 5.863 27.953 -1.021 1 94.62 71 ALA A C 1
ATOM 568 O O . ALA A 1 71 ? 5.664 28.828 -1.867 1 94.62 71 ALA A O 1
ATOM 569 N N . GLY A 1 72 ? 5.742 28.203 0.243 1 92.44 72 GLY A N 1
ATOM 570 C CA . GLY A 1 72 ? 5.512 29.562 0.734 1 92.44 72 GLY A CA 1
ATOM 571 C C . GLY A 1 72 ? 4.066 30 0.598 1 92.44 72 GLY A C 1
ATOM 572 O O . GLY A 1 72 ? 3.787 31.203 0.521 1 92.44 72 GLY A O 1
ATOM 573 N N . ILE A 1 73 ? 3.197 29.047 0.56 1 90.44 73 ILE A N 1
ATOM 574 C CA . ILE A 1 73 ? 1.783 29.375 0.407 1 90.44 73 ILE A CA 1
ATOM 575 C C . ILE A 1 73 ? 1.161 29.625 1.779 1 90.44 73 ILE A C 1
ATOM 577 O O . ILE A 1 73 ? 1.242 28.781 2.67 1 90.44 73 ILE A O 1
ATOM 581 N N . GLN A 1 74 ? 0.522 30.703 1.908 1 85.75 74 GLN A N 1
ATOM 582 C CA . GLN A 1 74 ? -0.195 31.016 3.137 1 85.75 74 GLN A CA 1
ATOM 583 C C . GLN A 1 74 ? -1.567 30.344 3.164 1 85.75 74 GLN A C 1
ATOM 585 O O . GLN A 1 74 ? -2.211 30.203 2.123 1 85.75 74 GLN A O 1
ATOM 590 N N . HIS A 1 75 ? -1.886 29.938 4.32 1 86.75 75 HIS A N 1
ATOM 591 C CA . HIS A 1 75 ? -3.193 29.312 4.465 1 86.75 75 HIS A CA 1
ATOM 592 C C . HIS A 1 75 ? -3.789 29.594 5.84 1 86.75 75 HIS A C 1
ATOM 594 O O . HIS A 1 75 ? -3.062 29.906 6.785 1 86.75 75 HIS A O 1
ATOM 600 N N . LYS A 1 76 ? -5.117 29.5 5.863 1 84.75 76 LYS A N 1
ATOM 601 C CA . LYS A 1 76 ? -5.859 29.531 7.117 1 84.75 76 LYS A CA 1
ATOM 602 C C . LYS A 1 76 ? -6.254 28.125 7.551 1 84.75 76 LYS A C 1
ATOM 604 O O . LYS A 1 76 ? -6.465 27.25 6.711 1 84.75 76 LYS A O 1
ATOM 609 N N . ASP A 1 77 ? -6.289 27.969 8.859 1 84.69 77 ASP A N 1
ATOM 610 C CA . ASP A 1 77 ? -6.707 26.672 9.398 1 84.69 77 ASP A CA 1
ATOM 611 C C . ASP A 1 77 ? -8.078 26.766 10.055 1 84.69 77 ASP A C 1
ATOM 613 O O . ASP A 1 77 ? -8.359 27.734 10.773 1 84.69 77 ASP A O 1
ATOM 617 N N . ARG A 1 78 ? -8.922 25.844 9.711 1 84.19 78 ARG A N 1
ATOM 618 C CA . ARG A 1 78 ? -10.242 25.703 10.336 1 84.19 78 ARG A CA 1
ATOM 619 C C . ARG A 1 78 ? -10.523 24.266 10.727 1 84.19 78 ARG A C 1
ATOM 621 O O . ARG A 1 78 ? -9.93 23.344 10.18 1 84.19 78 ARG A O 1
ATOM 628 N N . ALA A 1 79 ? -11.391 24.094 11.727 1 82.56 79 ALA A N 1
ATOM 629 C CA . ALA A 1 79 ? -11.812 22.75 12.117 1 82.56 79 ALA A CA 1
ATOM 630 C C . ALA A 1 79 ? -12.641 22.094 11.016 1 82.56 79 ALA A C 1
ATOM 632 O O . ALA A 1 79 ? -13.484 22.75 10.398 1 82.56 79 ALA A O 1
ATOM 633 N N . ALA A 1 80 ? -12.398 20.875 10.852 1 83.12 80 ALA A N 1
ATOM 634 C CA . ALA A 1 80 ? -13.094 20.141 9.789 1 83.12 80 ALA A CA 1
ATOM 635 C C . ALA A 1 80 ? -14.461 19.656 10.266 1 83.12 80 ALA A C 1
ATOM 637 O O . ALA A 1 80 ? -14.641 19.344 11.445 1 83.12 80 ALA A O 1
ATOM 638 N N . ASN A 1 81 ? -15.383 19.672 9.32 1 79.25 81 ASN A N 1
ATOM 639 C CA . ASN A 1 81 ? -16.656 18.969 9.414 1 79.25 81 ASN A CA 1
ATOM 640 C C . ASN A 1 81 ? -16.688 17.766 8.469 1 79.25 81 ASN A C 1
ATOM 642 O O . ASN A 1 81 ? -16.797 17.938 7.25 1 79.25 81 ASN A O 1
ATOM 646 N N . ILE A 1 82 ? -16.625 16.609 9.102 1 78.88 82 ILE A N 1
ATOM 647 C CA . ILE A 1 82 ? -16.484 15.383 8.312 1 78.88 82 ILE A CA 1
ATOM 648 C C . ILE A 1 82 ? -17.672 15.219 7.383 1 78.88 82 ILE A C 1
ATOM 650 O O . ILE A 1 82 ? -17.547 14.641 6.301 1 78.88 82 ILE A O 1
ATOM 654 N N . PHE A 1 83 ? -18.828 15.781 7.699 1 77.5 83 PHE A N 1
ATOM 655 C CA . PHE A 1 83 ? -20.047 15.602 6.922 1 77.5 83 PHE A CA 1
ATOM 656 C C . PHE A 1 83 ? -20.047 16.516 5.703 1 77.5 83 PHE A C 1
ATOM 658 O O . PHE A 1 83 ? -20.828 16.312 4.77 1 77.5 83 PHE A O 1
ATOM 665 N N . GLN A 1 84 ? -19.188 17.406 5.723 1 82.62 84 GLN A N 1
ATOM 666 C CA . GLN A 1 84 ? -19.062 18.297 4.578 1 82.62 84 GLN A CA 1
ATOM 667 C C . GLN A 1 84 ? -17.844 17.938 3.732 1 82.62 84 GLN A C 1
ATOM 669 O O . GLN A 1 84 ? -17.672 18.469 2.631 1 82.62 84 GLN A O 1
ATOM 674 N 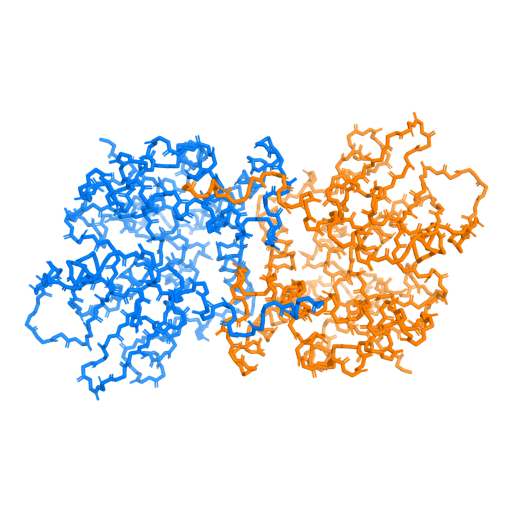N . ALA A 1 85 ? -17.062 17.047 4.246 1 87.38 85 ALA A N 1
ATOM 675 C CA . ALA A 1 85 ? -15.797 16.719 3.594 1 87.38 85 ALA A CA 1
ATOM 676 C C . ALA A 1 85 ? -16.031 15.914 2.32 1 87.38 85 ALA A C 1
ATOM 678 O O . ALA A 1 85 ? -16.734 14.906 2.338 1 87.38 85 ALA A O 1
ATOM 679 N N . PRO A 1 86 ? -15.367 16.406 1.221 1 89.62 86 PRO A N 1
ATOM 680 C CA . PRO A 1 86 ? -15.43 15.555 0.034 1 89.62 86 PRO A CA 1
ATOM 681 C C . PRO A 1 86 ? -14.93 14.141 0.302 1 89.62 86 PRO A C 1
ATOM 683 O O . PRO A 1 86 ? -13.883 13.961 0.935 1 89.62 86 PRO A O 1
ATOM 686 N N . LYS A 1 87 ? -15.695 13.109 -0.087 1 86.19 87 LYS A N 1
ATOM 687 C CA . LYS A 1 87 ? -15.367 11.695 0.06 1 86.19 87 LYS A CA 1
ATOM 688 C C . LYS A 1 87 ? -15.266 11.305 1.532 1 86.19 87 LYS A C 1
ATOM 690 O O . LYS A 1 87 ? -14.688 10.266 1.867 1 86.19 87 LYS A O 1
ATOM 695 N N . TYR A 1 88 ? -15.664 12.211 2.445 1 84.19 88 TYR A N 1
ATOM 696 C CA . TYR A 1 88 ? -15.703 11.992 3.887 1 84.19 88 TYR A CA 1
ATOM 697 C C . TYR A 1 88 ? -14.297 11.789 4.445 1 84.19 88 TYR A C 1
ATOM 699 O O . TYR A 1 88 ? -14.078 10.93 5.305 1 84.19 88 TYR A O 1
ATOM 707 N N . ARG A 1 89 ? -13.445 12.531 3.834 1 86.31 89 ARG A N 1
ATOM 708 C CA . ARG A 1 89 ? -12.07 12.453 4.301 1 86.31 89 ARG A CA 1
ATOM 709 C C . ARG A 1 89 ? -11.508 13.844 4.602 1 86.31 89 ARG A C 1
ATOM 711 O O . ARG A 1 89 ? -11.852 14.812 3.928 1 86.31 89 ARG A O 1
ATOM 718 N N . VAL A 1 90 ? -10.711 13.891 5.609 1 88.38 90 VAL A N 1
ATOM 719 C CA . VAL A 1 90 ? -10.023 15.102 6.047 1 88.38 90 VAL A CA 1
ATOM 720 C C . VAL A 1 90 ? -8.508 14.914 5.91 1 88.38 90 VAL A C 1
ATOM 722 O O . VAL A 1 90 ? -7.992 13.82 6.129 1 88.38 90 VAL A O 1
ATOM 725 N N . PRO A 1 91 ? -7.762 15.938 5.395 1 91.81 91 PRO A N 1
ATOM 726 C CA . PRO A 1 91 ? -8.156 17.344 5.266 1 91.81 91 PRO A CA 1
ATOM 727 C C . PRO A 1 91 ? -8.82 17.656 3.928 1 91.81 91 PRO A C 1
ATOM 729 O O . PRO A 1 91 ? -8.773 16.828 3.006 1 91.81 91 PRO A O 1
ATOM 732 N N . TYR A 1 92 ? -9.523 18.75 3.891 1 93.69 92 TYR A N 1
ATOM 733 C CA . TYR A 1 92 ? -9.992 19.359 2.656 1 93.69 92 TYR A CA 1
ATOM 734 C C . TYR A 1 92 ? -9.766 20.875 2.682 1 93.69 92 TYR A C 1
ATOM 736 O O . TYR A 1 92 ? -9.398 21.438 3.717 1 93.69 92 TYR A O 1
ATOM 744 N N . VAL A 1 93 ? -9.867 21.484 1.475 1 93.44 93 VAL A N 1
ATOM 745 C CA . VAL A 1 93 ? -9.555 22.906 1.406 1 93.44 93 VAL A CA 1
ATOM 746 C C . VAL A 1 93 ? -10.656 23.641 0.644 1 93.44 93 VAL A C 1
ATOM 748 O O . VAL A 1 93 ? -11.336 23.062 -0.195 1 93.44 93 VAL A O 1
ATOM 751 N N . LYS A 1 94 ? -10.805 24.797 1.039 1 91.44 94 LYS A N 1
ATOM 752 C CA . LYS A 1 94 ? -11.523 25.781 0.233 1 91.44 94 LYS A CA 1
ATOM 753 C C . LYS A 1 94 ? -10.562 26.75 -0.451 1 91.44 94 LYS A C 1
ATOM 755 O O . LYS A 1 94 ? -9.734 27.375 0.209 1 91.44 94 LYS A O 1
ATOM 760 N N . LEU A 1 95 ? -10.672 26.75 -1.775 1 85.81 95 LEU A N 1
ATOM 761 C CA . LEU A 1 95 ? -9.805 27.641 -2.535 1 85.81 95 LEU A CA 1
ATOM 762 C C . LEU A 1 95 ? -10.328 29.078 -2.49 1 85.81 95 LEU A C 1
ATOM 764 O O . LEU A 1 95 ? -11.547 29.297 -2.461 1 85.81 95 LEU A O 1
ATOM 768 N N . ALA A 1 96 ? -9.469 30.047 -2.523 1 79.81 96 ALA A N 1
ATOM 769 C CA . ALA A 1 96 ? -9.852 31.453 -2.418 1 79.81 96 ALA A CA 1
ATOM 770 C C . ALA A 1 96 ? -10.688 31.875 -3.621 1 79.81 96 ALA A C 1
ATOM 772 O O . ALA A 1 96 ? -11.594 32.719 -3.492 1 79.81 96 ALA A O 1
ATOM 773 N N . ASP A 1 97 ? -10.391 31.281 -4.715 1 79.38 97 ASP A N 1
ATOM 774 C CA . ASP A 1 97 ? -11.023 31.734 -5.949 1 79.38 97 ASP A CA 1
ATOM 775 C C . ASP A 1 97 ? -12.211 30.859 -6.316 1 79.38 97 ASP A C 1
ATOM 777 O O . ASP A 1 97 ? -12.742 30.953 -7.426 1 79.38 97 ASP A O 1
ATOM 781 N N . SER A 1 98 ? -12.555 29.953 -5.48 1 79.12 98 SER A N 1
ATOM 782 C CA . SER A 1 98 ? -13.648 29.031 -5.789 1 79.12 98 SER A CA 1
ATOM 783 C C . SER A 1 98 ? -14.367 28.594 -4.52 1 79.12 98 SER A C 1
ATOM 785 O O . SER A 1 98 ? -13.789 28.609 -3.432 1 79.12 98 SER A O 1
ATOM 787 N N . ASP A 1 99 ? -15.617 28.328 -4.645 1 82.06 99 ASP A N 1
ATOM 788 C CA . ASP A 1 99 ? -16.375 27.781 -3.523 1 82.06 99 ASP A CA 1
ATOM 789 C C . ASP A 1 99 ? -16.266 26.266 -3.475 1 82.06 99 ASP A C 1
ATOM 791 O O . ASP A 1 99 ? -16.844 25.609 -2.596 1 82.06 99 ASP A O 1
ATOM 795 N N . GLU A 1 100 ? -15.438 25.844 -4.301 1 84.44 100 GLU A N 1
ATOM 796 C CA . GLU A 1 100 ? -15.266 24.406 -4.383 1 84.44 100 GLU A CA 1
ATOM 797 C C . GLU A 1 100 ? -14.445 23.875 -3.209 1 84.44 100 GLU A C 1
ATOM 799 O O . GLU A 1 100 ? -13.469 24.5 -2.797 1 84.44 100 GLU A O 1
ATOM 804 N N . LEU A 1 101 ? -14.969 22.812 -2.584 1 91.94 101 LEU A N 1
ATOM 805 C CA . LEU A 1 101 ? -14.18 22.062 -1.608 1 91.94 101 LEU A CA 1
ATOM 806 C C . LEU A 1 101 ? -13.422 20.922 -2.279 1 91.94 101 LEU A C 1
ATOM 808 O O . LEU A 1 101 ? -14.016 20.125 -3.01 1 91.94 101 LEU A O 1
ATOM 812 N N . VAL A 1 102 ? -12.141 20.969 -2.107 1 92.25 102 VAL A N 1
ATOM 813 C CA . VAL A 1 102 ? -11.305 19.891 -2.645 1 92.25 102 VAL A CA 1
ATOM 814 C C . VAL A 1 102 ? -10.766 19.031 -1.504 1 92.25 102 VAL A C 1
ATOM 816 O O . VAL A 1 102 ? -10.172 19.562 -0.556 1 92.25 102 VAL A O 1
ATOM 819 N N . GLY A 1 103 ? -11.062 17.797 -1.626 1 91.62 103 GLY A N 1
ATOM 820 C CA . GLY A 1 103 ? -10.672 16.891 -0.55 1 91.62 103 GLY A CA 1
ATOM 821 C C . GLY A 1 103 ? -9.453 16.062 -0.885 1 91.62 103 GLY A C 1
ATOM 822 O O . GLY A 1 103 ? -9.07 15.945 -2.051 1 91.62 103 GLY A O 1
ATOM 823 N N . GLU A 1 104 ? -8.812 15.578 0.168 1 90.38 104 GLU A N 1
ATOM 824 C CA . GLU A 1 104 ? -7.633 14.719 0.25 1 90.38 104 GLU A CA 1
ATOM 825 C C . GLU A 1 104 ? -6.383 15.453 -0.227 1 90.38 104 GLU A C 1
ATOM 827 O O . GLU A 1 104 ? -6.426 16.188 -1.212 1 90.38 104 GLU A O 1
ATOM 832 N N . SER A 1 105 ? -5.348 15.234 0.403 1 92.69 105 SER A N 1
ATOM 833 C CA . SER A 1 105 ? -4.105 15.969 0.196 1 92.69 105 SER A CA 1
ATOM 834 C C . SER A 1 105 ? -3.588 15.797 -1.228 1 92.69 105 SER A C 1
ATOM 836 O O . SER A 1 105 ? -3.156 16.766 -1.86 1 92.69 105 SER A O 1
ATOM 838 N N . GLN A 1 106 ? -3.713 14.648 -1.831 1 92.62 106 GLN A N 1
ATOM 839 C CA . GLN A 1 106 ? -3.156 14.398 -3.156 1 92.62 106 GLN A CA 1
ATOM 840 C C . GLN A 1 106 ? -3.926 15.164 -4.23 1 92.62 106 GLN A C 1
ATOM 842 O O . GLN A 1 106 ? -3.332 15.688 -5.176 1 92.62 106 GLN A O 1
ATOM 847 N N . PHE A 1 107 ? -5.211 15.258 -4.113 1 93.62 107 PHE A N 1
ATOM 848 C CA . PHE A 1 107 ? -6.02 15.961 -5.098 1 93.62 107 PHE A CA 1
ATOM 849 C C . PHE A 1 107 ? -5.902 17.469 -4.918 1 93.62 107 PHE A C 1
ATOM 851 O O . PHE A 1 107 ? -5.953 18.234 -5.891 1 93.62 107 PHE A O 1
ATOM 858 N N . ILE A 1 108 ? -5.793 17.875 -3.662 1 94.38 108 ILE A N 1
ATOM 859 C CA . ILE A 1 108 ? -5.551 19.281 -3.383 1 94.38 108 ILE A CA 1
ATOM 860 C C . ILE A 1 108 ? -4.262 19.734 -4.066 1 94.38 108 ILE A C 1
ATOM 862 O O . ILE A 1 108 ? -4.25 20.734 -4.789 1 94.38 108 ILE A O 1
ATOM 866 N N . ILE A 1 109 ? -3.207 18.969 -3.916 1 95.19 109 ILE A N 1
ATOM 867 C CA . ILE A 1 109 ? -1.902 19.281 -4.488 1 95.19 109 ILE A CA 1
ATOM 868 C C . ILE A 1 109 ? -1.992 19.281 -6.012 1 95.19 109 ILE A C 1
ATOM 870 O O . ILE A 1 109 ? -1.487 20.188 -6.672 1 95.19 109 ILE A O 1
ATOM 874 N N . LYS A 1 110 ? -2.646 18.281 -6.523 1 94 110 LYS A N 1
ATOM 875 C CA . LYS A 1 110 ? -2.824 18.203 -7.969 1 94 110 LYS A CA 1
ATOM 876 C C . LYS A 1 110 ? -3.529 19.453 -8.5 1 94 110 LYS A C 1
ATOM 878 O O . LYS A 1 110 ? -3.115 20.016 -9.516 1 94 110 LYS A O 1
ATOM 883 N N . ARG A 1 111 ? -4.574 19.844 -7.84 1 91.81 111 ARG A N 1
ATOM 884 C CA . ARG A 1 111 ? -5.34 21.016 -8.25 1 91.81 111 ARG A CA 1
ATOM 885 C C . ARG A 1 111 ? -4.488 22.281 -8.188 1 91.81 111 ARG A C 1
ATOM 887 O O . ARG A 1 111 ? -4.516 23.094 -9.102 1 91.81 111 ARG A O 1
ATOM 894 N N . LEU A 1 112 ? -3.75 22.422 -7.168 1 93.12 112 LEU A N 1
ATOM 895 C CA . LEU A 1 112 ? -2.918 23.609 -6.988 1 93.12 112 LEU A CA 1
ATOM 896 C C . LEU A 1 112 ? -1.779 23.625 -8 1 93.12 112 LEU A C 1
ATOM 898 O O . LEU A 1 112 ? -1.387 24.703 -8.477 1 93.12 112 LEU A O 1
ATOM 902 N N . VAL A 1 113 ? -1.246 22.453 -8.383 1 94.62 113 VAL A N 1
ATOM 903 C CA . VAL A 1 113 ? -0.214 22.375 -9.406 1 94.62 113 VAL A CA 1
ATOM 904 C C . VAL A 1 113 ? -0.808 22.719 -10.773 1 94.62 113 VAL A C 1
ATOM 906 O O . VAL A 1 113 ? -0.222 23.5 -11.531 1 94.62 113 VAL A O 1
ATOM 909 N N . GLN A 1 114 ? -1.961 22.219 -11 1 92.12 114 GLN A N 1
ATOM 910 C CA . GLN A 1 114 ? -2.627 22.438 -12.281 1 92.12 114 GLN A CA 1
ATOM 911 C C . GLN A 1 114 ? -2.955 23.922 -12.469 1 92.12 114 GLN A C 1
ATOM 913 O O . GLN A 1 114 ? -2.928 24.422 -13.594 1 92.12 114 GLN A O 1
ATOM 918 N N . THR A 1 115 ? -3.203 24.625 -11.398 1 89.19 115 THR A N 1
ATOM 919 C CA . THR A 1 115 ? -3.59 26.031 -11.484 1 89.19 115 THR A CA 1
ATOM 920 C C . THR A 1 115 ? -2.373 26.938 -11.328 1 89.19 115 THR A C 1
ATOM 922 O O . THR A 1 115 ? -2.506 28.156 -11.273 1 89.19 115 THR A O 1
ATOM 925 N N . GLY A 1 116 ? -1.171 26.375 -11.141 1 89.75 116 GLY A N 1
ATOM 926 C CA . GLY A 1 116 ? 0.069 27.141 -11.109 1 89.75 116 GLY A CA 1
ATOM 927 C C . GLY A 1 116 ? 0.393 27.703 -9.734 1 89.75 116 GLY A C 1
ATOM 928 O O . GLY A 1 116 ? 1.338 28.469 -9.586 1 89.75 116 GLY A O 1
ATOM 929 N N . LYS A 1 117 ? -0.34 27.328 -8.758 1 89.69 117 LYS A N 1
ATOM 930 C CA . LYS A 1 117 ? -0.132 27.844 -7.41 1 89.69 117 LYS A CA 1
ATOM 931 C C . LYS A 1 117 ? 0.976 27.078 -6.695 1 89.69 117 LYS A C 1
ATOM 933 O O . LYS A 1 117 ? 1.589 27.594 -5.758 1 89.69 117 LYS A O 1
ATOM 938 N N . LEU A 1 118 ? 1.154 25.812 -7.059 1 93.94 118 LEU A N 1
ATOM 939 C CA . LEU A 1 118 ? 2.252 24.984 -6.555 1 93.94 118 LEU A CA 1
ATOM 940 C C . LEU A 1 118 ? 3.139 24.5 -7.699 1 93.94 118 LEU A C 1
ATOM 942 O O . LEU A 1 118 ? 2.645 24.188 -8.781 1 93.94 118 LEU A O 1
ATOM 946 N N . PRO A 1 119 ? 4.457 24.484 -7.422 1 95.38 119 PRO A N 1
ATOM 947 C CA . PRO A 1 119 ? 5.32 23.891 -8.438 1 95.38 119 PRO A CA 1
ATOM 948 C C . PRO A 1 119 ? 5.129 22.375 -8.547 1 95.38 119 PRO A C 1
ATOM 950 O O . PRO A 1 119 ? 4.832 21.703 -7.551 1 95.38 119 PRO A O 1
ATOM 953 N N . ASP A 1 120 ? 5.285 21.891 -9.719 1 96.06 120 ASP A N 1
ATOM 954 C CA . ASP A 1 120 ? 5.309 20.438 -9.93 1 96.06 120 ASP A CA 1
ATOM 955 C C . ASP A 1 120 ? 6.672 19.859 -9.562 1 96.06 120 ASP A C 1
ATOM 957 O O . ASP A 1 120 ? 7.582 19.844 -10.391 1 96.06 120 ASP A O 1
ATOM 961 N N . LEU A 1 121 ? 6.777 19.297 -8.469 1 96.31 121 LEU A N 1
ATOM 962 C CA . LEU A 1 121 ? 8.062 18.859 -7.93 1 96.31 121 LEU A CA 1
ATOM 963 C C . LEU A 1 121 ? 8.531 17.578 -8.609 1 96.31 121 LEU A C 1
ATOM 965 O O . LEU A 1 121 ? 9.734 17.312 -8.656 1 96.31 121 LEU A O 1
ATOM 969 N N . ASN A 1 122 ? 7.586 16.766 -9.094 1 96.12 122 ASN A N 1
ATOM 970 C CA . ASN A 1 122 ? 7.949 15.469 -9.648 1 96.12 122 ASN A CA 1
ATOM 971 C C . ASN A 1 122 ? 8.188 15.547 -11.156 1 96.12 122 ASN A C 1
ATOM 973 O O . ASN A 1 122 ? 8.562 14.555 -11.781 1 96.12 122 ASN A O 1
ATOM 977 N N . LYS A 1 123 ? 8.031 16.703 -11.695 1 93.75 123 LYS A N 1
ATOM 978 C CA . LYS A 1 123 ? 8.102 16.891 -13.141 1 93.75 123 LYS A CA 1
ATOM 979 C C . LYS A 1 123 ? 9.477 16.516 -13.672 1 93.75 123 LYS A C 1
ATOM 981 O O . LYS A 1 123 ? 9.594 15.914 -14.742 1 93.75 123 LYS A O 1
ATOM 986 N N . GLU A 1 124 ? 10.562 16.797 -12.938 1 90.62 124 GLU A N 1
ATOM 987 C CA . GLU A 1 124 ? 11.914 16.641 -13.461 1 90.62 124 GLU A 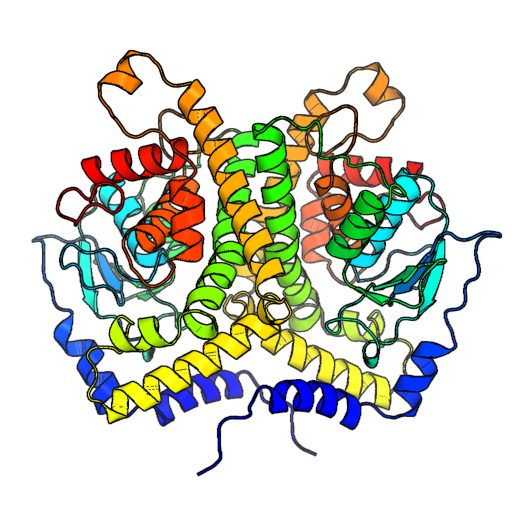CA 1
ATOM 988 C C . GLU A 1 124 ? 12.578 15.383 -12.914 1 90.62 124 GLU A C 1
ATOM 990 O O . GLU A 1 124 ? 13.773 15.156 -13.133 1 90.62 124 GLU A O 1
ATOM 995 N N . LEU A 1 125 ? 11.844 14.609 -12.211 1 95.06 125 LEU A N 1
ATOM 996 C CA . LEU A 1 125 ? 12.43 13.391 -11.664 1 95.06 125 LEU A CA 1
ATOM 997 C C . LEU A 1 125 ? 12.734 12.391 -12.773 1 95.06 125 LEU A C 1
ATOM 999 O O . LEU A 1 125 ? 11.992 12.305 -13.758 1 95.06 125 LEU A O 1
ATOM 1003 N N . SER A 1 126 ? 13.852 11.648 -12.594 1 93.38 126 SER A N 1
ATOM 1004 C CA . SER A 1 126 ? 14.141 10.539 -13.492 1 93.38 126 SER A CA 1
ATOM 1005 C C . SER A 1 126 ? 13.07 9.453 -13.391 1 93.38 126 SER A C 1
ATOM 1007 O O . SER A 1 126 ? 12.359 9.367 -12.391 1 93.38 126 SER A O 1
ATOM 1009 N N . PRO A 1 127 ? 12.984 8.617 -14.383 1 89.81 127 PRO A N 1
ATOM 1010 C CA . PRO A 1 127 ? 12.023 7.512 -14.312 1 89.81 127 PRO A CA 1
ATOM 1011 C C . PRO A 1 127 ? 12.234 6.629 -13.078 1 89.81 127 PRO A C 1
ATOM 1013 O O . PRO A 1 127 ? 11.266 6.203 -12.453 1 89.81 127 PRO A O 1
ATOM 1016 N N . SER A 1 128 ? 13.414 6.484 -12.789 1 92.12 128 SER A N 1
ATOM 1017 C CA . SER A 1 128 ? 13.727 5.688 -11.609 1 92.12 128 SER A CA 1
ATOM 1018 C C . SER A 1 128 ? 13.25 6.375 -10.336 1 92.12 128 SER A C 1
ATOM 1020 O O . SER A 1 128 ? 12.672 5.73 -9.453 1 92.12 128 SER A O 1
ATOM 1022 N N . ASP A 1 129 ? 13.484 7.652 -10.281 1 96 129 ASP A N 1
ATOM 1023 C CA . ASP A 1 129 ? 13.086 8.383 -9.086 1 96 129 ASP A CA 1
ATOM 1024 C C . ASP A 1 129 ? 11.562 8.539 -9.016 1 96 129 ASP A C 1
ATOM 1026 O O . ASP A 1 129 ? 10.984 8.531 -7.93 1 96 129 ASP A O 1
ATOM 1030 N N . LEU A 1 130 ? 10.953 8.648 -10.18 1 96.5 130 LEU A N 1
ATOM 1031 C CA . LEU A 1 130 ? 9.492 8.68 -10.219 1 96.5 130 LEU A CA 1
ATOM 1032 C C . LEU A 1 130 ? 8.906 7.359 -9.719 1 96.5 130 LEU A C 1
ATOM 1034 O O . LEU A 1 130 ? 7.898 7.355 -9.008 1 96.5 130 LEU A O 1
ATOM 1038 N N . ALA A 1 131 ? 9.531 6.289 -10.086 1 95.94 131 ALA A N 1
ATOM 1039 C CA . ALA A 1 131 ? 9.102 4.965 -9.648 1 95.94 131 ALA A CA 1
ATOM 1040 C C . ALA A 1 131 ? 9.203 4.832 -8.133 1 95.94 131 ALA A C 1
ATOM 1042 O O . ALA A 1 131 ? 8.273 4.355 -7.477 1 95.94 131 ALA A O 1
ATOM 1043 N N . LYS A 1 132 ? 10.305 5.301 -7.613 1 97.38 132 LYS A N 1
ATOM 1044 C CA . LYS A 1 132 ? 10.531 5.23 -6.172 1 97.38 132 LYS A CA 1
ATOM 1045 C C . LYS A 1 132 ? 9.547 6.121 -5.418 1 97.38 132 LYS A C 1
ATOM 1047 O O . LYS A 1 132 ? 9.008 5.719 -4.387 1 97.38 132 LYS A O 1
ATOM 1052 N N . ASP A 1 133 ? 9.359 7.312 -5.938 1 98.19 133 ASP A N 1
ATOM 1053 C CA . ASP A 1 133 ? 8.422 8.25 -5.316 1 98.19 133 ASP A CA 1
ATOM 1054 C C . ASP A 1 133 ? 7.031 7.637 -5.191 1 98.19 133 ASP A C 1
ATOM 1056 O O . ASP A 1 133 ? 6.453 7.609 -4.102 1 98.19 133 ASP A O 1
ATOM 1060 N N . ALA A 1 134 ? 6.566 7.094 -6.301 1 97.12 134 ALA A N 1
ATOM 1061 C CA . ALA A 1 134 ? 5.234 6.496 -6.332 1 97.12 134 ALA A CA 1
ATOM 1062 C C . ALA A 1 134 ? 5.145 5.305 -5.379 1 97.12 134 ALA A C 1
ATOM 1064 O O . ALA A 1 134 ? 4.125 5.109 -4.715 1 97.12 134 ALA A O 1
ATOM 1065 N N . CYS A 1 135 ? 6.141 4.602 -5.336 1 97.25 135 CYS A N 1
ATOM 1066 C CA . CYS A 1 135 ? 6.184 3.408 -4.5 1 97.25 135 CYS A CA 1
ATOM 1067 C C . CYS A 1 135 ? 6.148 3.777 -3.023 1 97.25 135 CYS A C 1
ATOM 1069 O O . CYS A 1 135 ? 5.422 3.158 -2.24 1 97.25 135 CYS A O 1
ATOM 1071 N N . ILE A 1 136 ? 6.926 4.762 -2.615 1 98.44 136 ILE A N 1
ATOM 1072 C CA . ILE A 1 136 ? 6.977 5.219 -1.231 1 98.44 136 ILE A CA 1
ATOM 1073 C C . ILE A 1 136 ? 5.617 5.766 -0.816 1 98.44 136 ILE A C 1
ATOM 1075 O O . ILE A 1 136 ? 5.109 5.438 0.259 1 98.44 136 ILE A O 1
ATOM 1079 N N . ARG A 1 137 ? 5.02 6.52 -1.682 1 98.06 137 ARG A N 1
ATOM 1080 C CA . ARG A 1 137 ? 3.705 7.082 -1.382 1 98.06 137 ARG A CA 1
ATOM 1081 C C . ARG A 1 137 ? 2.67 5.98 -1.189 1 98.06 137 ARG A C 1
ATOM 1083 O O . ARG A 1 137 ? 1.905 6.004 -0.223 1 98.06 137 ARG A O 1
ATOM 1090 N N . ALA A 1 138 ? 2.732 5.031 -2.043 1 97.75 138 ALA A N 1
ATOM 1091 C CA . ALA A 1 138 ? 1.787 3.922 -1.956 1 97.75 138 ALA A CA 1
ATOM 1092 C C . ALA A 1 138 ? 1.974 3.145 -0.657 1 97.75 138 ALA A C 1
ATOM 1094 O O . ALA A 1 138 ? 0.997 2.799 0.013 1 97.75 138 ALA A O 1
ATOM 1095 N N . MET A 1 139 ? 3.18 2.873 -0.31 1 98.31 139 MET A N 1
ATOM 1096 C CA . MET A 1 139 ? 3.477 2.113 0.901 1 98.31 139 MET A CA 1
ATOM 1097 C C . MET A 1 139 ? 2.951 2.834 2.139 1 98.31 139 MET A C 1
ATOM 1099 O O . MET A 1 139 ? 2.357 2.211 3.02 1 98.31 139 MET A O 1
ATOM 1103 N N . LEU A 1 140 ? 3.119 4.098 2.154 1 98.44 140 LEU A N 1
ATOM 1104 C CA . LEU A 1 140 ? 2.734 4.859 3.338 1 98.44 140 LEU A CA 1
ATOM 1105 C C . LEU A 1 140 ? 1.224 5.066 3.383 1 98.44 140 LEU A C 1
ATOM 1107 O O . LEU A 1 140 ? 0.604 4.93 4.441 1 98.44 140 LEU A O 1
ATOM 1111 N N . GLU A 1 141 ? 0.641 5.289 2.244 1 96.69 141 GLU A N 1
ATOM 1112 C CA . GLU A 1 141 ? -0.781 5.621 2.191 1 96.69 141 GLU A CA 1
ATOM 1113 C C . GLU A 1 141 ? -1.643 4.375 2.371 1 96.69 141 GLU A C 1
ATOM 1115 O O . GLU A 1 141 ? -2.734 4.445 2.941 1 96.69 141 GLU A O 1
ATOM 1120 N N . ASP A 1 142 ? -1.065 3.227 1.91 1 96.75 142 ASP A N 1
ATOM 1121 C CA . ASP A 1 142 ? -1.982 2.094 1.821 1 96.75 142 ASP A CA 1
ATOM 1122 C C . ASP A 1 142 ? -1.546 0.959 2.744 1 96.75 142 ASP A C 1
ATOM 1124 O O . ASP A 1 142 ? -2.322 0.042 3.02 1 96.75 142 ASP A O 1
ATOM 1128 N N . ARG A 1 143 ? -0.405 1.002 3.252 1 97.62 143 ARG A N 1
ATOM 1129 C CA . ARG A 1 143 ? 0.009 -0.015 4.215 1 97.62 143 ARG A CA 1
ATOM 1130 C C . ARG A 1 143 ? 0.262 0.599 5.586 1 97.62 143 ARG A C 1
ATOM 1132 O O . ARG A 1 143 ? -0.39 0.232 6.566 1 97.62 143 ARG A O 1
ATOM 1139 N N . ALA A 1 144 ? 1.194 1.582 5.637 1 98.38 144 ALA A N 1
ATOM 1140 C CA . ALA A 1 144 ? 1.582 2.168 6.918 1 98.38 144 ALA A CA 1
ATOM 1141 C C . ALA A 1 144 ? 0.372 2.754 7.641 1 98.38 144 ALA A C 1
ATOM 1143 O O . ALA A 1 144 ? 0.243 2.613 8.859 1 98.38 144 ALA A O 1
ATOM 1144 N N . TYR A 1 145 ? -0.475 3.352 6.863 1 96.88 145 TYR A N 1
ATOM 1145 C CA . TYR A 1 145 ? -1.663 3.982 7.426 1 96.88 145 TYR A CA 1
ATOM 1146 C C . TYR A 1 145 ? -2.467 2.99 8.258 1 96.88 145 TYR A C 1
ATOM 1148 O O . TYR A 1 145 ? -2.82 3.273 9.406 1 96.88 145 TYR A O 1
ATOM 1156 N N . PHE A 1 146 ? -2.668 1.815 7.77 1 97.69 146 PHE A N 1
ATOM 1157 C CA . PHE A 1 146 ? -3.512 0.832 8.438 1 97.69 146 PHE A CA 1
ATOM 1158 C C . PHE A 1 146 ? -2.77 0.178 9.594 1 97.69 146 PHE A C 1
ATOM 1160 O O . PHE A 1 146 ? -3.381 -0.194 10.602 1 97.69 146 PHE A O 1
ATOM 1167 N N . LEU A 1 147 ? -1.517 0.065 9.469 1 98.38 147 LEU A N 1
ATOM 1168 C CA . LEU A 1 147 ? -0.733 -0.467 10.578 1 98.38 147 LEU A CA 1
ATOM 1169 C C . LEU A 1 147 ? -0.772 0.478 11.773 1 98.38 147 LEU A C 1
ATOM 1171 O O . LEU A 1 147 ? -0.889 0.034 12.922 1 98.38 147 LEU A O 1
ATOM 1175 N N . VAL A 1 148 ? -0.704 1.751 11.5 1 97.44 148 VAL A N 1
ATOM 1176 C CA . VAL A 1 148 ? -0.771 2.777 12.531 1 97.44 148 VAL A CA 1
ATOM 1177 C C . VAL A 1 148 ? -2.154 2.771 13.18 1 97.44 148 VAL A C 1
ATOM 1179 O O . VAL A 1 148 ? -2.277 2.834 14.406 1 97.44 148 VAL A O 1
ATOM 1182 N N . LEU A 1 149 ? -3.189 2.693 12.344 1 95.56 149 LEU A N 1
ATOM 1183 C CA . LEU A 1 149 ? -4.559 2.635 12.852 1 95.56 149 LEU A CA 1
ATOM 1184 C C . LEU A 1 149 ? -4.754 1.426 13.758 1 95.56 149 LEU A C 1
ATOM 1186 O O . LEU A 1 149 ? -5.453 1.51 14.766 1 95.56 149 LEU A O 1
ATOM 1190 N N . TYR A 1 150 ? -4.188 0.285 13.383 1 97.12 150 TYR A N 1
ATOM 1191 C CA . TYR A 1 150 ? -4.277 -0.934 14.18 1 97.12 150 TYR A CA 1
ATOM 1192 C C . TYR A 1 150 ? -3.738 -0.706 15.594 1 97.12 150 TYR A C 1
ATOM 1194 O O . TYR A 1 150 ? -4.395 -1.047 16.578 1 97.12 150 TYR A O 1
ATOM 1202 N N . GLU A 1 151 ? -2.549 -0.103 15.648 1 96.56 151 GLU A N 1
ATOM 1203 C CA . GLU A 1 151 ? -1.952 0.15 16.953 1 96.56 151 GLU A CA 1
ATOM 1204 C C . GLU A 1 151 ? -2.818 1.092 17.797 1 96.56 151 GLU A C 1
ATOM 1206 O O . GLU A 1 151 ? -3.029 0.86 18.984 1 96.56 151 GLU A O 1
ATOM 1211 N N . ARG A 1 152 ? -3.365 2.113 17.188 1 94.06 152 ARG A N 1
ATOM 1212 C CA . ARG A 1 152 ? -4.141 3.133 17.891 1 94.06 152 ARG A CA 1
ATOM 1213 C C . ARG A 1 152 ? -5.438 2.553 18.453 1 94.06 152 ARG A C 1
ATOM 1215 O O . ARG A 1 152 ? -5.762 2.758 19.625 1 94.06 152 ARG A O 1
ATOM 1222 N N . TRP A 1 153 ? -6.117 1.781 17.656 1 92.31 153 TRP A N 1
ATOM 1223 C CA . TRP A 1 153 ? -7.508 1.487 18 1 92.31 153 TRP A CA 1
ATOM 1224 C C . TRP A 1 153 ? -7.645 0.076 18.547 1 92.31 153 TRP A C 1
ATOM 1226 O O . TRP A 1 153 ? -8.664 -0.26 19.156 1 92.31 153 TRP A O 1
ATOM 1236 N N . ARG A 1 154 ? -6.637 -0.726 18.359 1 91.25 154 ARG A N 1
ATOM 1237 C CA . ARG A 1 154 ? -6.664 -2.055 18.953 1 91.25 154 ARG A CA 1
ATOM 1238 C C . ARG A 1 154 ? -5.648 -2.166 20.094 1 91.25 154 ARG A C 1
ATOM 1240 O O . ARG A 1 154 ? -5.934 -2.768 21.125 1 91.25 154 ARG A O 1
ATOM 1247 N N . GLY A 1 155 ? -4.562 -1.561 19.953 1 88.62 155 GLY A N 1
ATOM 1248 C CA . GLY A 1 155 ? -3.49 -1.691 20.938 1 88.62 155 GLY A CA 1
ATOM 1249 C C . GLY A 1 155 ? -3.486 -0.583 21.969 1 88.62 155 GLY A C 1
ATOM 1250 O O . GLY A 1 155 ? -3.141 -0.812 23.125 1 88.62 155 GLY A O 1
ATOM 1251 N N . GLN A 1 156 ? -3.824 0.574 21.547 1 89.12 156 GLN A N 1
ATOM 1252 C CA . GLN A 1 156 ? -3.686 1.745 22.406 1 89.12 156 GLN A CA 1
ATOM 1253 C C . GLN A 1 156 ? -5.027 2.451 22.594 1 89.12 156 GLN A C 1
ATOM 1255 O O . GLN A 1 156 ? -5.098 3.682 22.547 1 89.12 156 GLN A O 1
ATOM 1260 N N . TYR A 1 157 ? -6.016 1.66 22.75 1 85.38 157 TYR A N 1
ATOM 1261 C CA . TYR A 1 157 ? -7.363 2.205 22.859 1 85.38 157 TYR A CA 1
ATOM 1262 C C . TYR A 1 157 ? -7.473 3.178 24.016 1 85.38 157 TYR A C 1
ATOM 1264 O O . TYR A 1 157 ? -8.148 4.207 23.922 1 85.38 157 TYR A O 1
ATOM 1272 N N . GLU A 1 158 ? -6.832 2.951 25.094 1 84.56 158 GLU A N 1
ATOM 1273 C CA . GLU A 1 158 ? -6.871 3.814 26.266 1 84.56 158 GLU A CA 1
ATOM 1274 C C . GLU A 1 158 ? -6.238 5.172 25.984 1 84.56 158 GLU A C 1
ATOM 1276 O O . GLU A 1 158 ? -6.754 6.207 26.406 1 84.56 158 GLU A O 1
ATOM 1281 N N . MET A 1 159 ? -5.234 5.117 25.328 1 83.88 159 MET A N 1
ATOM 1282 C CA . MET A 1 159 ? -4.578 6.371 24.969 1 83.88 159 MET A CA 1
ATOM 1283 C C . MET A 1 159 ? -5.441 7.18 24 1 83.88 159 MET A C 1
ATOM 1285 O O . MET A 1 159 ? -5.488 8.406 24.094 1 83.88 159 MET A O 1
ATOM 1289 N N . MET A 1 160 ? -6.098 6.477 23.094 1 83 160 MET A N 1
ATOM 1290 C CA . MET A 1 160 ? -6.996 7.141 22.156 1 83 160 MET A CA 1
ATOM 1291 C C . MET A 1 160 ? -8.172 7.777 22.891 1 83 160 MET A C 1
ATOM 1293 O O . MET A 1 160 ? -8.672 8.828 22.469 1 83 160 MET A O 1
ATOM 1297 N N . TRP A 1 161 ? -8.531 7.164 23.938 1 79.69 161 TRP A N 1
ATOM 1298 C CA . TRP A 1 161 ? -9.594 7.707 24.781 1 79.69 161 TRP A CA 1
ATOM 1299 C C . TRP A 1 161 ? -9.164 9.023 25.422 1 79.69 161 TRP A C 1
ATOM 1301 O O . TRP A 1 161 ? -9.938 9.984 25.453 1 79.69 161 TRP A O 1
ATOM 1311 N N . HIS A 1 162 ? -8.016 9.055 25.812 1 80.69 162 HIS A N 1
ATOM 1312 C CA . HIS A 1 162 ? -7.559 10.195 26.609 1 80.69 162 HIS A CA 1
ATOM 1313 C C . HIS A 1 162 ? -6.98 11.289 25.719 1 80.69 162 HIS A C 1
ATOM 1315 O O . HIS A 1 162 ? -7.18 12.477 25.984 1 80.69 162 HIS A O 1
ATOM 1321 N N . ASP A 1 163 ? -6.336 10.859 24.672 1 76.56 163 ASP A N 1
ATOM 1322 C CA . ASP A 1 163 ? -5.562 11.82 23.891 1 76.56 163 ASP A CA 1
ATOM 1323 C C . ASP A 1 163 ? -6.07 11.898 22.453 1 76.56 163 ASP A C 1
ATOM 1325 O O . ASP A 1 163 ? -5.562 12.695 21.656 1 76.56 163 ASP A O 1
ATOM 1329 N N . GLY A 1 164 ? -7.043 11.125 22.219 1 74 164 GLY A N 1
ATOM 1330 C CA . GLY A 1 164 ? -7.516 11.031 20.844 1 74 164 GLY A CA 1
ATOM 1331 C C . GLY A 1 164 ? -8.383 12.203 20.422 1 74 164 GLY A C 1
ATOM 1332 O O . GLY A 1 164 ? -8.445 13.219 21.125 1 74 164 GLY A O 1
ATOM 1333 N N . PRO A 1 165 ? -8.898 12.016 19.219 1 70.88 165 PRO A N 1
ATOM 1334 C CA . PRO A 1 165 ? -9.633 13.117 18.594 1 70.88 165 PRO A CA 1
ATOM 1335 C C . PRO A 1 165 ? -10.875 13.523 19.375 1 70.88 165 PRO A C 1
ATOM 1337 O O . PRO A 1 165 ? -11.344 14.656 19.266 1 70.88 165 PRO A O 1
ATOM 1340 N N . PHE A 1 166 ? -11.367 12.664 20.25 1 70.81 166 PHE A N 1
ATOM 1341 C CA . PHE A 1 166 ? -12.625 12.93 20.938 1 70.81 166 PHE A CA 1
ATOM 1342 C C . PHE A 1 166 ? -12.383 13.242 22.422 1 70.81 166 PHE A C 1
ATOM 1344 O O . PHE A 1 166 ? -13.32 13.281 23.219 1 70.81 166 PHE A O 1
ATOM 1351 N N . ALA A 1 167 ? -11.164 13.414 22.719 1 68.94 167 ALA A N 1
ATOM 1352 C CA . ALA A 1 167 ? -10.773 13.602 24.125 1 68.94 167 ALA A CA 1
ATOM 1353 C C . ALA A 1 167 ? -11.445 14.836 24.719 1 68.94 167 ALA A C 1
ATOM 1355 O O . ALA A 1 167 ? -11.703 14.891 25.922 1 68.94 167 ALA A O 1
ATOM 1356 N N . HIS A 1 168 ? -11.82 15.711 23.875 1 68.06 168 HIS A N 1
ATOM 1357 C CA . HIS A 1 168 ? -12.32 16.984 24.375 1 68.06 168 HIS A CA 1
ATOM 1358 C C . HIS A 1 168 ? -13.844 16.984 24.438 1 68.06 168 HIS A C 1
ATOM 1360 O O . HIS A 1 168 ? -14.445 17.969 24.891 1 68.06 168 HIS A O 1
ATOM 1366 N N . PHE A 1 169 ? -14.414 15.812 24.141 1 64.56 169 PHE A N 1
ATOM 1367 C CA . PHE A 1 169 ? -15.867 15.695 24.219 1 64.56 169 PHE A CA 1
ATOM 1368 C C . PHE A 1 169 ? -16.312 15.414 25.656 1 64.56 169 PHE A C 1
ATOM 1370 O O . PHE A 1 169 ? -15.516 14.961 26.469 1 64.56 169 PHE A O 1
ATOM 1377 N N . VAL A 1 170 ? -17.578 15.891 25.875 1 67.88 170 VAL A N 1
ATOM 1378 C CA . VAL A 1 170 ? -18.156 15.461 27.141 1 67.88 170 VAL A CA 1
ATOM 1379 C C . VAL A 1 170 ? -18.203 13.93 27.188 1 67.88 170 VAL A C 1
ATOM 1381 O O . VAL A 1 170 ? -18.219 13.266 26.141 1 67.88 170 VAL A O 1
ATOM 1384 N N . TRP A 1 171 ? -18.297 13.477 28.422 1 73.44 171 TRP A N 1
ATOM 1385 C CA . TRP A 1 171 ? -18.031 12.062 28.672 1 73.44 171 TRP A CA 1
ATOM 1386 C C . TRP A 1 171 ? -18.922 11.188 27.812 1 73.44 171 TRP A C 1
ATOM 1388 O O . TRP A 1 171 ? -18.438 10.266 27.141 1 73.44 171 TRP A O 1
ATOM 1398 N N . GLY A 1 172 ? -20.203 11.391 27.812 1 70.81 172 GLY A N 1
ATOM 1399 C CA . GLY A 1 172 ? -21.125 10.586 27.016 1 70.81 172 GLY A CA 1
ATOM 1400 C C . GLY A 1 172 ? -20.859 10.656 25.531 1 70.81 172 GLY A C 1
ATOM 1401 O O . GLY A 1 172 ? -20.828 9.625 24.844 1 70.81 172 GLY A O 1
ATOM 1402 N N . ALA A 1 173 ? -20.609 11.758 25.062 1 71 173 ALA A N 1
ATOM 1403 C CA . ALA A 1 173 ? -20.312 11.945 23.656 1 71 173 ALA A CA 1
ATOM 1404 C C . ALA A 1 173 ? -18.953 11.336 23.297 1 71 173 ALA A C 1
ATOM 1406 O O . ALA A 1 173 ? -18.797 10.758 22.219 1 71 173 ALA A O 1
ATOM 1407 N N . LYS A 1 174 ? -18.109 11.477 24.266 1 74.19 174 LYS A N 1
ATOM 1408 C CA . LYS A 1 174 ? -16.781 10.891 24.094 1 74.19 174 LYS A CA 1
ATOM 1409 C C . LYS A 1 174 ? -16.875 9.367 23.969 1 74.19 174 LYS A C 1
ATOM 1411 O O . LYS A 1 174 ? -16.266 8.789 23.062 1 74.19 174 LYS A O 1
ATOM 1416 N N . GLN A 1 175 ? -17.703 8.805 24.797 1 79.31 175 GLN A N 1
ATOM 1417 C CA . GLN A 1 175 ? -17.844 7.352 24.797 1 79.31 175 GLN A CA 1
ATOM 1418 C C . GLN A 1 175 ? -18.469 6.855 23.5 1 79.31 175 GLN A C 1
ATOM 1420 O O . GLN A 1 175 ? -17.953 5.926 22.875 1 79.31 175 GLN A O 1
ATOM 1425 N N . ILE A 1 176 ? -19.453 7.508 23.109 1 71.88 176 ILE A N 1
ATOM 1426 C CA . ILE A 1 176 ? -20.172 7.09 21.922 1 71.88 176 ILE A CA 1
ATOM 1427 C C . ILE A 1 176 ? -19.297 7.277 20.688 1 71.88 176 ILE A C 1
ATOM 1429 O O . ILE A 1 176 ? -19.188 6.379 19.844 1 71.88 176 ILE A O 1
ATOM 1433 N N . SER A 1 177 ? -18.672 8.375 20.672 1 75.62 177 SER A N 1
ATOM 1434 C CA . SER A 1 177 ? -17.844 8.688 19.516 1 75.62 177 SER A CA 1
ATOM 1435 C C . SER A 1 177 ? -16.641 7.75 19.438 1 75.62 177 SER A C 1
ATOM 1437 O O . SER A 1 177 ? -16.328 7.242 18.359 1 75.62 177 SER A O 1
ATOM 1439 N N . THR A 1 178 ? -16.125 7.488 20.609 1 80.12 178 THR A N 1
ATOM 1440 C CA . THR A 1 178 ? -14.93 6.648 20.625 1 80.12 178 THR A CA 1
ATOM 1441 C C . THR A 1 178 ? -15.273 5.207 20.266 1 80.12 178 THR A C 1
ATOM 1443 O O . THR A 1 178 ? -14.547 4.562 19.5 1 80.12 178 THR A O 1
ATOM 1446 N N . GLN A 1 179 ? -16.359 4.781 20.688 1 81.25 179 GLN A N 1
ATOM 1447 C CA . GLN A 1 179 ? -16.797 3.418 20.391 1 81.25 179 GLN A CA 1
ATOM 1448 C C . GLN A 1 179 ? -17.188 3.273 18.922 1 81.25 179 GLN A C 1
ATOM 1450 O O . GLN A 1 179 ? -16.875 2.264 18.281 1 81.25 179 GLN A O 1
ATOM 1455 N N . ALA A 1 180 ? -17.766 4.262 18.516 1 80.12 180 ALA A N 1
ATOM 1456 C CA . ALA A 1 180 ? -18.156 4.254 17.109 1 80.12 180 ALA A CA 1
ATOM 1457 C C . ALA A 1 180 ? -16.938 4.27 16.188 1 80.12 180 ALA A C 1
ATOM 1459 O O . ALA A 1 180 ? -16.875 3.531 15.211 1 80.12 180 ALA A O 1
ATOM 1460 N N . ALA A 1 181 ? -16.047 5.07 16.578 1 83.44 181 ALA A N 1
ATOM 1461 C CA . ALA A 1 181 ? -14.805 5.164 15.805 1 83.44 181 ALA A CA 1
ATOM 1462 C C . ALA A 1 181 ? -14.047 3.84 15.82 1 83.44 181 ALA A C 1
ATOM 1464 O O . ALA A 1 181 ? -13.539 3.393 14.789 1 83.44 181 ALA A O 1
ATOM 1465 N N . ARG A 1 182 ? -14.031 3.248 16.938 1 87.25 182 ARG A N 1
ATOM 1466 C CA . ARG A 1 182 ? -13.344 1.967 17.078 1 87.25 182 ARG A CA 1
ATOM 1467 C C . ARG A 1 182 ? -14 0.903 16.203 1 87.25 182 ARG A C 1
ATOM 1469 O O . ARG A 1 182 ? -13.312 0.13 15.531 1 87.25 182 ARG A O 1
ATOM 1476 N N . GLY A 1 183 ? -15.305 0.86 16.219 1 86.12 183 GLY A N 1
ATOM 1477 C CA . GLY A 1 183 ? -16.016 -0.081 15.375 1 86.12 183 GLY A CA 1
ATOM 1478 C C . GLY A 1 183 ? -15.758 0.136 13.898 1 86.12 183 GLY A C 1
ATOM 1479 O O . GLY A 1 183 ? -15.508 -0.818 13.156 1 86.12 183 GLY A O 1
ATOM 1480 N N . TYR A 1 184 ? -15.766 1.354 13.586 1 85.38 184 TYR A N 1
ATOM 1481 C CA . TYR A 1 184 ? -15.516 1.717 12.195 1 85.38 184 TYR A CA 1
ATOM 1482 C C . TYR A 1 184 ? -14.109 1.316 11.766 1 85.38 184 TYR A C 1
ATOM 1484 O O . TYR A 1 184 ? -13.922 0.688 10.727 1 85.38 184 TYR A O 1
ATOM 1492 N N . VAL A 1 185 ? -13.18 1.622 12.578 1 89.5 185 VAL A N 1
ATOM 1493 C CA . VAL A 1 185 ? -11.781 1.351 12.266 1 89.5 185 VAL A CA 1
ATOM 1494 C C . VAL A 1 185 ? -11.539 -0.157 12.227 1 89.5 185 VAL A C 1
ATOM 1496 O O . VAL A 1 185 ? -10.797 -0.655 11.375 1 89.5 185 VAL A O 1
ATOM 1499 N N . ASN A 1 186 ? -12.188 -0.835 13.109 1 89.62 186 ASN A N 1
ATOM 1500 C CA . ASN A 1 186 ? -12.031 -2.285 13.094 1 89.62 186 ASN A CA 1
ATOM 1501 C C . ASN A 1 186 ? -12.578 -2.898 11.812 1 89.62 186 ASN A C 1
ATOM 1503 O O . ASN A 1 186 ? -12.031 -3.873 11.297 1 89.62 186 ASN A O 1
ATOM 1507 N N . SER A 1 187 ? -13.648 -2.324 11.32 1 88.5 187 SER A N 1
ATOM 1508 C CA . SER A 1 187 ? -14.164 -2.758 10.023 1 88.5 187 SER A CA 1
ATOM 1509 C C . SER A 1 187 ? -13.18 -2.443 8.906 1 88.5 187 SER A C 1
ATOM 1511 O O . SER A 1 187 ? -12.922 -3.283 8.039 1 88.5 187 SER A O 1
ATOM 1513 N N . GLN A 1 188 ? -12.602 -1.25 8.992 1 91.75 188 GLN A N 1
ATOM 1514 C CA . GLN A 1 188 ? -11.586 -0.865 8.008 1 91.75 188 GLN A CA 1
ATOM 1515 C C . GLN A 1 188 ? -10.422 -1.843 8.016 1 91.75 188 GLN A C 1
ATOM 1517 O O . GLN A 1 188 ? -10 -2.324 6.957 1 91.75 188 GLN A O 1
ATOM 1522 N N . LEU A 1 189 ? -9.961 -2.16 9.172 1 94.69 189 LEU A N 1
ATOM 1523 C CA . LEU A 1 189 ? -8.797 -3.027 9.32 1 94.69 189 LEU A CA 1
ATOM 1524 C C . LEU A 1 189 ? -9.102 -4.434 8.82 1 94.69 189 LEU A C 1
ATOM 1526 O O . LEU A 1 189 ? -8.266 -5.051 8.156 1 94.69 189 LEU A O 1
ATOM 1530 N N . TRP A 1 190 ? -10.281 -4.902 9.102 1 91.31 190 TRP A N 1
ATOM 1531 C CA . TRP A 1 190 ? -10.648 -6.25 8.688 1 91.31 190 TRP A CA 1
ATOM 1532 C C . TRP A 1 190 ? -10.734 -6.348 7.164 1 91.31 190 TRP A C 1
ATOM 1534 O O . TRP A 1 190 ? -10.148 -7.242 6.559 1 91.31 190 TRP A O 1
ATOM 1544 N N . PHE A 1 191 ? -11.398 -5.379 6.586 1 89.88 191 PHE A N 1
ATOM 1545 C CA . PHE A 1 191 ? -11.672 -5.445 5.152 1 89.88 191 PHE A CA 1
ATOM 1546 C C . PHE A 1 191 ? -10.422 -5.109 4.352 1 89.88 191 PHE A C 1
ATOM 1548 O O . PHE A 1 191 ? -10.211 -5.641 3.262 1 89.88 191 PHE A O 1
ATOM 1555 N N . GLN A 1 192 ? -9.625 -4.324 4.945 1 92.94 192 GLN A N 1
ATOM 1556 C CA . GLN A 1 192 ? -8.359 -4.008 4.289 1 92.94 192 GLN A CA 1
ATOM 1557 C C . GLN A 1 192 ? -7.367 -5.156 4.426 1 92.94 192 GLN A C 1
ATOM 1559 O O . GLN A 1 192 ? -6.57 -5.406 3.52 1 92.94 192 GLN A O 1
ATOM 1564 N N . GLY A 1 193 ? -7.398 -5.824 5.527 1 92.38 193 GLY A N 1
ATOM 1565 C CA . GLY A 1 193 ? -6.555 -7 5.656 1 92.38 193 GLY A CA 1
ATOM 1566 C C . GLY A 1 193 ? -5.738 -7.016 6.934 1 92.38 193 GLY A C 1
ATOM 1567 O O . GLY A 1 193 ? -5.586 -8.062 7.57 1 92.38 193 GLY A O 1
ATOM 1568 N N . VAL A 1 194 ? -5.316 -5.898 7.426 1 95.81 194 VAL A N 1
ATOM 1569 C CA . VAL A 1 194 ? -4.426 -5.805 8.578 1 95.81 194 VAL A CA 1
ATOM 1570 C C . VAL A 1 194 ? -5.117 -6.379 9.812 1 95.81 194 VAL A C 1
ATOM 1572 O O . VAL A 1 194 ? -4.465 -6.949 10.688 1 95.81 194 VAL A O 1
ATOM 1575 N N . GLY A 1 195 ? -6.422 -6.297 9.852 1 94.31 195 GLY A N 1
ATOM 1576 C CA . GLY A 1 195 ? -7.184 -6.762 11 1 94.31 195 GLY A CA 1
ATOM 1577 C C . GLY A 1 195 ? -7.203 -8.273 11.133 1 94.31 195 GLY A C 1
ATOM 1578 O O . GLY A 1 195 ? -7.672 -8.805 12.141 1 94.31 195 GLY A O 1
ATOM 1579 N N . ARG A 1 196 ? -6.637 -8.93 10.172 1 92.12 196 ARG A N 1
ATOM 1580 C CA . ARG A 1 196 ? -6.613 -10.391 10.188 1 92.12 196 ARG A CA 1
ATOM 1581 C C . ARG A 1 196 ? -5.332 -10.914 10.82 1 92.12 196 ARG A C 1
ATOM 1583 O O . ARG A 1 196 ? -5.199 -12.117 11.062 1 92.12 196 ARG A O 1
ATOM 1590 N N . TYR A 1 197 ? -4.453 -10.047 11.133 1 94.69 197 TYR A N 1
ATOM 1591 C CA . TYR A 1 197 ? -3.148 -10.422 11.672 1 94.69 197 TYR A CA 1
ATOM 1592 C C . TYR A 1 197 ? -3.109 -10.25 13.18 1 94.69 197 TYR A C 1
ATOM 1594 O O . TYR A 1 197 ? -3.955 -9.562 13.758 1 94.69 197 TYR A O 1
ATOM 1602 N N . ASN A 1 198 ? -2.18 -10.969 13.773 1 94.25 198 ASN A N 1
ATOM 1603 C CA . ASN A 1 198 ? -1.945 -10.781 15.203 1 94.25 198 ASN A CA 1
ATOM 1604 C C . ASN A 1 198 ? -0.938 -9.664 15.461 1 94.25 198 ASN A C 1
ATOM 1606 O O . ASN A 1 198 ? -0.365 -9.109 14.523 1 94.25 198 ASN A O 1
ATOM 1610 N N . ASP A 1 199 ? -0.692 -9.336 16.734 1 95.62 199 ASP A N 1
ATOM 1611 C CA . ASP A 1 199 ? 0.141 -8.203 17.125 1 95.62 199 ASP A CA 1
ATOM 1612 C C . ASP A 1 199 ? 1.572 -8.375 16.625 1 95.62 199 ASP A C 1
ATOM 1614 O O . ASP A 1 199 ? 2.189 -7.414 16.156 1 95.62 199 ASP A O 1
ATOM 1618 N N . GLU A 1 200 ? 2.078 -9.539 16.703 1 95.81 200 GLU A N 1
ATOM 1619 C CA . GLU A 1 200 ? 3.453 -9.797 16.297 1 95.81 200 GLU A CA 1
ATOM 1620 C C . GLU A 1 200 ? 3.615 -9.633 14.789 1 95.81 200 GLU A C 1
ATOM 1622 O O . GLU A 1 200 ? 4.617 -9.086 14.32 1 95.81 200 GLU A O 1
ATOM 1627 N N . GLU A 1 201 ? 2.629 -10.102 14.047 1 95.31 201 GLU A N 1
ATOM 1628 C CA . GLU A 1 201 ? 2.648 -9.969 12.594 1 95.31 201 GLU A CA 1
ATOM 1629 C C . GLU A 1 201 ? 2.543 -8.508 12.172 1 95.31 201 GLU A C 1
ATOM 1631 O O . GLU A 1 201 ? 3.268 -8.062 11.273 1 95.31 201 GLU A O 1
ATOM 1636 N N . VAL A 1 202 ? 1.67 -7.773 12.844 1 97.31 202 VAL A N 1
ATOM 1637 C CA . VAL A 1 202 ? 1.493 -6.355 12.539 1 97.31 202 VAL A CA 1
ATOM 1638 C C . VAL A 1 202 ? 2.781 -5.598 12.844 1 97.31 202 VAL A C 1
ATOM 1640 O O . VAL A 1 202 ? 3.207 -4.742 12.062 1 97.31 202 VAL A O 1
ATOM 1643 N N . LYS A 1 203 ? 3.414 -5.945 13.914 1 97.62 203 LYS A N 1
ATOM 1644 C CA . LYS A 1 203 ? 4.68 -5.309 14.266 1 97.62 203 LYS A CA 1
ATOM 1645 C C . LYS A 1 203 ? 5.758 -5.613 13.234 1 97.62 203 LYS A C 1
ATOM 1647 O O . LYS A 1 203 ? 6.57 -4.75 12.898 1 97.62 203 LYS A O 1
ATOM 1652 N N . ALA A 1 204 ? 5.762 -6.801 12.719 1 96.56 204 ALA A N 1
ATOM 1653 C CA . ALA A 1 204 ? 6.723 -7.172 11.688 1 96.56 204 ALA A CA 1
ATOM 1654 C C . ALA A 1 204 ? 6.516 -6.348 10.422 1 96.56 204 ALA A C 1
ATOM 1656 O O . ALA A 1 204 ? 7.48 -5.906 9.797 1 96.56 204 ALA A O 1
ATOM 1657 N N . PHE A 1 205 ? 5.27 -6.141 10.078 1 97.5 205 PHE A N 1
ATOM 1658 C CA . PHE A 1 205 ? 4.969 -5.316 8.914 1 97.5 205 PHE A CA 1
ATOM 1659 C C . PHE A 1 205 ? 5.391 -3.871 9.148 1 97.5 205 PHE A C 1
ATOM 1661 O O . PHE A 1 205 ? 5.938 -3.223 8.258 1 97.5 205 PHE A O 1
ATOM 1668 N N . ALA A 1 206 ? 5.105 -3.391 10.344 1 98.44 206 ALA A N 1
ATOM 1669 C CA . ALA A 1 206 ? 5.523 -2.035 10.695 1 98.44 206 ALA A CA 1
ATOM 1670 C C . ALA A 1 206 ? 7.039 -1.896 10.633 1 98.44 206 ALA A C 1
ATOM 1672 O O . ALA A 1 206 ? 7.555 -0.885 10.148 1 98.44 206 ALA A O 1
ATOM 1673 N N . THR A 1 207 ? 7.688 -2.906 11.086 1 97.88 207 THR A N 1
ATOM 1674 C CA . THR A 1 207 ? 9.148 -2.93 11.039 1 97.88 207 THR A CA 1
ATOM 1675 C C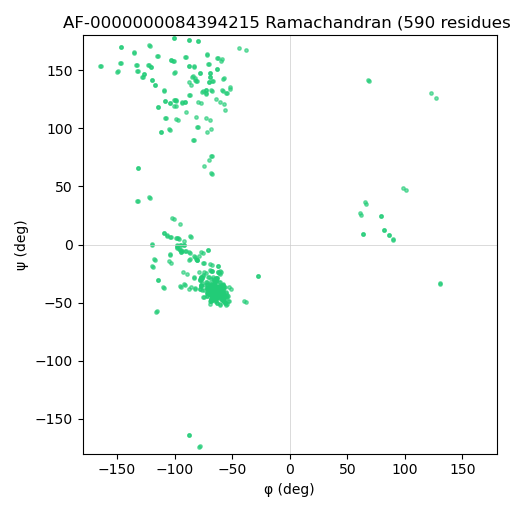 . THR A 1 207 ? 9.648 -2.875 9.602 1 97.88 207 THR A C 1
ATOM 1677 O O . THR A 1 207 ? 10.594 -2.146 9.297 1 97.88 207 THR A O 1
ATOM 1680 N N . ASP A 1 208 ? 9 -3.627 8.742 1 96.75 208 ASP A N 1
ATOM 1681 C CA . ASP A 1 208 ? 9.367 -3.623 7.332 1 96.75 208 ASP A CA 1
ATOM 1682 C C . ASP A 1 208 ? 9.234 -2.227 6.734 1 96.75 208 ASP A C 1
ATOM 1684 O O . ASP A 1 208 ? 10.094 -1.786 5.969 1 96.75 208 ASP A O 1
ATOM 1688 N N . VAL A 1 209 ? 8.172 -1.532 7.062 1 98.38 209 VAL A N 1
ATOM 1689 C CA . VAL A 1 209 ? 7.926 -0.189 6.547 1 98.38 209 VAL A CA 1
ATOM 1690 C C . VAL A 1 209 ? 9.016 0.761 7.039 1 98.38 209 VAL A C 1
ATOM 1692 O O . VAL A 1 209 ? 9.609 1.5 6.246 1 98.38 209 VAL A O 1
ATOM 1695 N N . VAL A 1 210 ? 9.32 0.693 8.312 1 98.5 210 VAL A N 1
ATOM 1696 C CA . VAL A 1 210 ? 10.305 1.588 8.922 1 98.5 210 VAL A CA 1
ATOM 1697 C C . VAL A 1 210 ? 11.688 1.293 8.352 1 98.5 210 VAL A C 1
ATOM 1699 O O . VAL A 1 210 ? 12.453 2.213 8.055 1 98.5 210 VAL A O 1
ATOM 1702 N N . MET A 1 211 ? 11.969 0.029 8.164 1 97.5 211 MET A N 1
ATOM 1703 C CA . MET A 1 211 ? 13.266 -0.36 7.605 1 97.5 211 MET A CA 1
ATOM 1704 C C . MET A 1 211 ? 13.398 0.111 6.16 1 97.5 211 MET A C 1
ATOM 1706 O O . MET A 1 211 ? 14.484 0.515 5.734 1 97.5 211 MET A O 1
ATOM 1710 N N . SER A 1 212 ? 12.32 0.032 5.461 1 98.19 212 SER A N 1
ATOM 1711 C CA . SER A 1 212 ? 12.336 0.528 4.09 1 98.19 212 SER A CA 1
ATOM 1712 C C . SER A 1 212 ? 12.617 2.025 4.047 1 98.19 212 SER A C 1
ATOM 1714 O O . SER A 1 212 ? 13.531 2.469 3.348 1 98.19 212 SER A O 1
ATOM 1716 N N . LEU A 1 213 ? 11.891 2.818 4.82 1 98.62 213 LEU A N 1
ATOM 1717 C CA . LEU A 1 213 ? 12.117 4.262 4.879 1 98.62 213 LEU A CA 1
ATOM 1718 C C . LEU A 1 213 ? 13.547 4.57 5.309 1 98.62 213 LEU A C 1
ATOM 1720 O O . LEU A 1 213 ? 14.18 5.473 4.758 1 98.62 213 LEU A O 1
ATOM 1724 N N . ASN A 1 214 ? 13.953 3.787 6.277 1 98.25 214 ASN A N 1
ATOM 1725 C CA . ASN A 1 214 ? 15.32 3.988 6.762 1 98.25 214 ASN A CA 1
ATOM 1726 C C . ASN A 1 214 ? 16.344 3.732 5.664 1 98.25 214 ASN A C 1
ATOM 1728 O O . ASN A 1 214 ? 17.344 4.449 5.559 1 98.25 214 ASN A O 1
ATOM 1732 N N . GLY A 1 215 ? 16.156 2.699 4.898 1 97.25 215 GLY A N 1
ATOM 1733 C CA . GLY A 1 215 ? 17.062 2.418 3.791 1 97.25 215 GLY A CA 1
ATOM 1734 C C . GLY A 1 215 ? 17.172 3.564 2.803 1 97.25 215 GLY A C 1
ATOM 1735 O O . GLY A 1 215 ? 18.266 3.941 2.398 1 97.25 215 GLY A O 1
ATOM 1736 N N . PHE A 1 216 ? 16.031 4.164 2.439 1 97.25 216 PHE A N 1
ATOM 1737 C CA . PHE A 1 216 ? 16.031 5.328 1.563 1 97.25 216 PHE A CA 1
ATOM 1738 C C . PHE A 1 216 ? 16.75 6.504 2.223 1 97.25 216 PHE A C 1
ATOM 1740 O O . PHE A 1 216 ? 17.562 7.176 1.59 1 97.25 216 PHE A O 1
ATOM 1747 N N . CYS A 1 217 ? 16.438 6.656 3.451 1 97.19 217 CYS A N 1
ATOM 1748 C CA . CYS A 1 217 ? 16.953 7.805 4.191 1 97.19 217 CYS A CA 1
ATOM 1749 C C . CYS A 1 217 ? 18.469 7.707 4.355 1 97.19 217 CYS A C 1
ATOM 1751 O O . CYS A 1 217 ? 19.188 8.695 4.164 1 97.19 217 CYS A O 1
ATOM 1753 N N . GLU A 1 218 ? 18.953 6.547 4.699 1 96.56 218 GLU A N 1
ATOM 1754 C CA . GLU A 1 218 ? 20.391 6.332 4.863 1 96.56 218 GLU A CA 1
ATOM 1755 C C . GLU A 1 218 ? 21.125 6.535 3.545 1 96.56 218 GLU A C 1
ATOM 1757 O O . GLU A 1 218 ? 22.234 7.086 3.525 1 96.56 218 GLU A O 1
ATOM 1762 N N . THR A 1 219 ? 20.516 6.086 2.52 1 94.75 219 THR A N 1
ATOM 1763 C CA . THR A 1 219 ? 21.109 6.273 1.198 1 94.75 219 THR A CA 1
ATOM 1764 C C . THR A 1 219 ? 21.203 7.758 0.852 1 94.75 219 THR A C 1
ATOM 1766 O O . THR A 1 219 ? 22.219 8.219 0.322 1 94.75 219 THR A O 1
ATOM 1769 N N . SER A 1 220 ? 20.203 8.492 1.19 1 95.5 220 SER A N 1
ATOM 1770 C CA . SER A 1 220 ? 20.172 9.93 0.941 1 95.5 220 SER A CA 1
ATOM 1771 C C . SER A 1 220 ? 21.203 10.656 1.808 1 95.5 220 SER A C 1
ATOM 1773 O O . SER A 1 220 ? 21.922 11.539 1.327 1 95.5 220 SER A O 1
ATOM 1775 N N . LEU A 1 221 ? 21.25 10.266 3.027 1 93.81 221 LEU A N 1
ATOM 1776 C CA . LEU A 1 221 ? 22.172 10.867 3.977 1 93.81 221 LEU A CA 1
ATOM 1777 C C . LEU A 1 221 ? 23.625 10.656 3.529 1 93.81 221 LEU A C 1
ATOM 1779 O O . LEU A 1 221 ? 24.453 11.547 3.686 1 93.81 221 LEU A O 1
ATOM 1783 N N . SER A 1 222 ? 23.891 9.516 2.959 1 92.75 222 SER A N 1
ATOM 1784 C CA . SER A 1 222 ? 25.25 9.164 2.545 1 92.75 222 SER A CA 1
ATOM 1785 C C . SER A 1 222 ? 25.703 10.016 1.366 1 92.75 222 SER A C 1
ATOM 1787 O O . SER A 1 222 ? 26.906 10.141 1.111 1 92.75 222 SER A O 1
ATOM 1789 N N . LYS A 1 223 ? 24.797 10.641 0.702 1 91.56 223 LYS A N 1
ATOM 1790 C CA . LYS A 1 223 ? 25.109 11.422 -0.488 1 91.56 223 LYS A CA 1
ATOM 1791 C C . LYS A 1 223 ? 25.312 12.898 -0.137 1 91.56 223 LYS A C 1
ATOM 1793 O O . LYS A 1 223 ? 25.703 13.695 -0.992 1 91.56 223 LYS A O 1
ATOM 1798 N N . LEU A 1 224 ? 25.062 13.234 1.074 1 92.62 224 LEU A N 1
ATOM 1799 C CA . LEU A 1 224 ? 25.141 14.641 1.472 1 92.62 224 LEU A CA 1
ATOM 1800 C C . LEU A 1 224 ? 26.578 15.141 1.478 1 92.62 224 LEU A C 1
ATOM 1802 O O . LEU A 1 224 ? 27.484 14.414 1.901 1 92.62 224 LEU A O 1
ATOM 1806 N N . SER A 1 225 ? 26.734 16.344 1.01 1 90 225 SER A N 1
ATOM 1807 C CA . SER A 1 225 ? 28.047 17 1.091 1 90 225 SER A CA 1
ATOM 1808 C C . SER A 1 225 ? 28.375 17.391 2.525 1 90 225 SER A C 1
ATOM 1810 O O . SER A 1 225 ? 27.484 17.453 3.381 1 90 225 SER A O 1
ATOM 1812 N N . LEU A 1 226 ? 29.625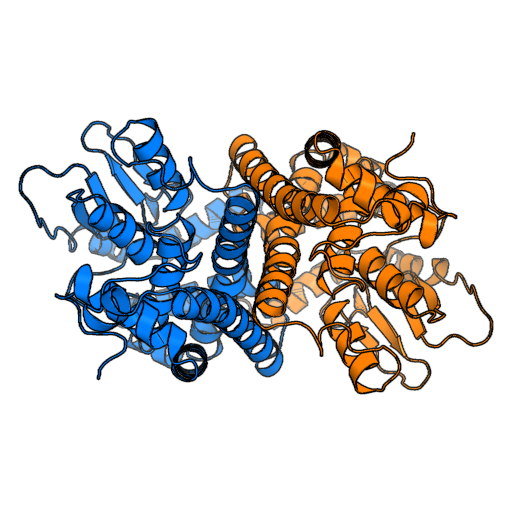 17.672 2.736 1 88 226 LEU A N 1
ATOM 1813 C CA . LEU A 1 226 ? 30.062 18.094 4.059 1 88 226 LEU A CA 1
ATOM 1814 C C . LEU A 1 226 ? 29.375 19.406 4.461 1 88 226 LEU A C 1
ATOM 1816 O O . LEU A 1 226 ? 28.953 19.562 5.613 1 88 226 LEU A O 1
ATOM 1820 N N . ASP A 1 227 ? 29.219 20.25 3.553 1 87.5 227 ASP A N 1
ATOM 1821 C CA . ASP A 1 227 ? 28.578 21.531 3.803 1 87.5 227 ASP A CA 1
ATOM 1822 C C . ASP A 1 227 ? 27.109 21.359 4.223 1 87.5 227 ASP A C 1
ATOM 1824 O O . ASP A 1 227 ? 26.656 22 5.16 1 87.5 227 ASP A O 1
ATOM 1828 N N . SER A 1 228 ? 26.422 20.438 3.518 1 86.25 228 SER A N 1
ATOM 1829 C CA . SER A 1 228 ? 25.016 20.188 3.82 1 86.25 228 SER A CA 1
ATOM 1830 C C . SER A 1 228 ? 24.859 19.562 5.199 1 86.25 228 SER A C 1
ATOM 1832 O O . SER A 1 228 ? 23.875 19.812 5.895 1 86.25 228 SER A O 1
ATOM 1834 N N . ARG A 1 229 ? 25.781 18.766 5.57 1 86.25 229 ARG A N 1
ATOM 1835 C CA . ARG A 1 229 ? 25.734 18.109 6.875 1 86.25 229 ARG A CA 1
ATOM 1836 C C . ARG A 1 229 ? 25.906 19.109 8 1 86.25 229 ARG A C 1
ATOM 1838 O O . ARG A 1 229 ? 25.219 19.047 9.016 1 86.25 229 ARG A O 1
ATOM 1845 N N . GLU A 1 230 ? 26.734 20.062 7.789 1 87.38 230 GLU A N 1
ATOM 1846 C CA . GLU A 1 230 ? 27.047 21.062 8.812 1 87.38 230 GLU A CA 1
ATOM 1847 C C . GLU A 1 230 ? 25.906 22.078 8.953 1 87.38 230 GLU A C 1
ATOM 1849 O O . GLU A 1 230 ? 25.578 22.484 10.062 1 87.38 230 GLU A O 1
ATOM 1854 N N . SER A 1 231 ? 25.312 22.484 7.914 1 90.5 231 SER A N 1
ATOM 1855 C CA . SER A 1 231 ? 24.25 23.5 7.934 1 90.5 231 SER A CA 1
ATOM 1856 C C . SER A 1 231 ? 22.953 22.922 8.477 1 90.5 231 SER A C 1
ATOM 1858 O O . SER A 1 231 ? 22.016 23.672 8.766 1 90.5 231 SER A O 1
ATOM 1860 N N . ARG A 1 232 ? 22.781 21.688 8.562 1 89.69 232 ARG A N 1
ATOM 1861 C CA . ARG A 1 232 ? 21.609 20.969 9.055 1 89.69 232 ARG A CA 1
ATOM 1862 C C . ARG A 1 232 ? 20.391 21.297 8.219 1 89.69 232 ARG A C 1
ATOM 1864 O O . ARG A 1 232 ? 19.266 21.281 8.727 1 89.69 232 ARG A O 1
ATOM 1871 N N . GLU A 1 233 ? 20.625 21.656 6.973 1 93.62 233 GLU A N 1
ATOM 1872 C CA . GLU A 1 233 ? 19.531 21.797 6.027 1 93.62 233 GLU A CA 1
ATOM 1873 C C . GLU A 1 233 ? 18.812 20.469 5.797 1 93.62 233 GLU A C 1
ATOM 1875 O O . GLU A 1 233 ? 19.422 19.406 5.906 1 93.62 233 GLU A O 1
ATOM 1880 N N . PRO A 1 234 ? 17.547 20.594 5.48 1 97.19 234 PRO A N 1
ATOM 1881 C CA . PRO A 1 234 ? 16.828 19.359 5.195 1 97.19 234 PRO A CA 1
ATOM 1882 C C . PRO A 1 234 ? 17.469 18.562 4.059 1 97.19 234 PRO A C 1
ATOM 1884 O O . PRO A 1 234 ? 18.031 19.141 3.133 1 97.19 234 PRO A O 1
ATOM 1887 N N . PHE A 1 235 ? 17.453 17.297 4.191 1 97.19 235 PHE A N 1
ATOM 1888 C CA . PHE A 1 235 ? 17.703 16.406 3.066 1 97.19 235 PHE A CA 1
ATOM 1889 C C . PHE A 1 235 ? 16.469 15.586 2.719 1 97.19 235 PHE A C 1
ATOM 1891 O O . PHE A 1 235 ? 15.539 15.5 3.518 1 97.19 235 PHE A O 1
ATOM 1898 N N . TRP A 1 236 ? 16.453 15.039 1.566 1 97.75 236 TRP A N 1
ATOM 1899 C CA . TRP A 1 236 ? 15.219 14.5 1.016 1 97.75 236 TRP A CA 1
ATOM 1900 C C . TRP A 1 236 ? 15.352 13.008 0.729 1 97.75 236 TRP A C 1
ATOM 1902 O O . TRP A 1 236 ? 16.438 12.516 0.448 1 97.75 236 TRP A O 1
ATOM 1912 N N . ILE A 1 237 ? 14.258 12.32 0.765 1 97.94 237 ILE A N 1
ATOM 1913 C CA . ILE A 1 237 ? 14.188 10.875 0.891 1 97.94 237 ILE A CA 1
ATOM 1914 C C . ILE A 1 237 ? 14.812 10.219 -0.339 1 97.94 237 ILE A C 1
ATOM 1916 O O . ILE A 1 237 ? 15.398 9.133 -0.245 1 97.94 237 ILE A O 1
ATOM 1920 N N . LEU A 1 238 ? 14.742 10.906 -1.521 1 96.5 238 LEU A N 1
ATOM 1921 C CA . LEU A 1 238 ? 15.289 10.32 -2.738 1 96.5 238 LEU A CA 1
ATOM 1922 C C . LEU A 1 238 ? 16.703 10.828 -2.988 1 96.5 238 LEU A C 1
ATOM 1924 O O . LEU A 1 238 ? 17.344 10.453 -3.98 1 96.5 238 LEU A O 1
ATOM 1928 N N . GLY A 1 239 ? 17.25 11.766 -2.182 1 93.88 239 GLY A N 1
ATOM 1929 C C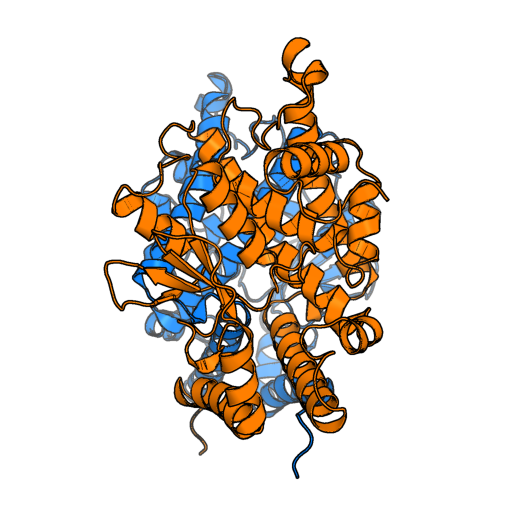A . GLY A 1 239 ? 18.641 12.18 -2.211 1 93.88 239 GLY A CA 1
ATOM 1930 C C . GLY A 1 239 ? 18.906 13.336 -3.158 1 93.88 239 GLY A C 1
ATOM 1931 O O . GLY A 1 239 ? 20.047 13.711 -3.398 1 93.88 239 GLY A O 1
ATOM 1932 N N . GLY A 1 240 ? 17.891 13.859 -3.744 1 92 240 GLY A N 1
ATOM 1933 C CA . GLY A 1 240 ? 18.047 15.016 -4.617 1 92 240 GLY A CA 1
ATOM 1934 C C . GLY A 1 240 ? 18.172 16.328 -3.865 1 92 240 GLY A C 1
ATOM 1935 O O . GLY A 1 240 ? 18.062 16.359 -2.637 1 92 240 GLY A O 1
ATOM 1936 N N . GLN A 1 241 ? 18.422 17.391 -4.602 1 92 241 GLN A N 1
ATOM 1937 C CA . GLN A 1 241 ? 18.562 18.734 -4.031 1 92 241 GLN A CA 1
ATOM 1938 C C . GLN A 1 241 ? 17.219 19.297 -3.592 1 92 241 GLN A C 1
ATOM 1940 O O . GLN A 1 241 ? 17.172 20.172 -2.719 1 92 241 GLN A O 1
ATOM 1945 N N . ARG A 1 242 ? 16.203 18.781 -4.211 1 95 242 ARG A N 1
ATOM 1946 C CA . ARG A 1 242 ? 14.844 19.219 -3.9 1 95 242 ARG A CA 1
ATOM 1947 C C . ARG A 1 242 ? 13.984 18.031 -3.471 1 95 242 ARG A C 1
ATOM 1949 O O . ARG A 1 242 ? 14.281 16.891 -3.816 1 95 242 ARG A O 1
ATOM 1956 N N . PRO A 1 243 ? 12.938 18.375 -2.676 1 97.69 243 PRO A N 1
ATOM 1957 C CA . PRO A 1 243 ? 12.039 17.281 -2.295 1 97.69 243 PRO A CA 1
ATOM 1958 C C . PRO A 1 243 ? 11.203 16.766 -3.467 1 97.69 243 PRO A C 1
ATOM 1960 O O . PRO A 1 243 ? 11.047 17.469 -4.473 1 97.69 243 PRO A O 1
ATOM 1963 N N . SER A 1 244 ? 10.789 15.57 -3.377 1 97.88 244 SER A N 1
ATOM 1964 C CA . SER A 1 244 ? 9.703 15.031 -4.191 1 97.88 244 SER A CA 1
ATOM 1965 C C . SER A 1 244 ? 8.391 14.992 -3.406 1 97.88 244 SER A C 1
ATOM 1967 O O . SER A 1 244 ? 8.359 15.336 -2.225 1 97.88 244 SER A O 1
ATOM 1969 N N . GLU A 1 245 ? 7.301 14.57 -4.055 1 97.75 245 GLU A N 1
ATOM 1970 C CA . GLU A 1 245 ? 6.023 14.492 -3.354 1 97.75 245 GLU A CA 1
ATOM 1971 C C . GLU A 1 245 ? 6.078 13.469 -2.221 1 97.75 245 GLU A C 1
ATOM 1973 O O . GLU A 1 245 ? 5.391 13.617 -1.209 1 97.75 245 GLU A O 1
ATOM 1978 N N . ALA A 1 246 ? 6.898 12.477 -2.359 1 98.25 246 ALA A N 1
ATOM 1979 C CA . ALA A 1 246 ? 7.027 11.438 -1.335 1 98.25 246 ALA A CA 1
ATOM 1980 C C . ALA A 1 246 ? 7.504 12.039 -0.012 1 98.25 246 ALA A C 1
ATOM 1982 O O . ALA A 1 246 ? 7.141 11.547 1.061 1 98.25 246 ALA A O 1
ATOM 1983 N N . ASP A 1 247 ? 8.312 13.094 -0.056 1 98.69 247 ASP A N 1
ATOM 1984 C CA . ASP A 1 247 ? 8.883 13.68 1.154 1 98.69 247 ASP A CA 1
ATOM 1985 C C . ASP A 1 247 ? 7.781 14.203 2.078 1 98.69 247 ASP A C 1
ATOM 1987 O O . ASP A 1 247 ? 7.891 14.094 3.301 1 98.69 247 ASP A O 1
ATOM 1991 N N . PHE A 1 248 ? 6.789 14.727 1.503 1 98.31 248 PHE A N 1
ATOM 1992 C CA . PHE A 1 248 ? 5.715 15.297 2.307 1 98.31 248 PHE A CA 1
ATOM 1993 C C . PHE A 1 248 ? 4.918 14.203 3.002 1 98.31 248 PHE A C 1
ATOM 1995 O O . PHE A 1 248 ? 4.539 14.352 4.168 1 98.31 248 PHE A O 1
ATOM 2002 N N . ILE A 1 249 ? 4.746 13.109 2.295 1 98.25 249 ILE A N 1
ATOM 2003 C CA . ILE A 1 249 ? 4.027 11.977 2.859 1 98.25 249 ILE A CA 1
ATOM 2004 C C . ILE A 1 249 ? 4.887 11.305 3.93 1 98.25 249 ILE A C 1
ATOM 2006 O O . ILE A 1 249 ? 4.395 10.977 5.012 1 98.25 249 ILE A O 1
ATOM 2010 N N . VAL A 1 250 ? 6.164 11.18 3.629 1 98.75 250 VAL A N 1
ATOM 2011 C CA . VAL A 1 250 ? 7.082 10.578 4.59 1 98.75 250 VAL A CA 1
ATOM 2012 C C . VAL A 1 250 ? 7.105 11.406 5.871 1 98.75 250 VAL A C 1
ATOM 2014 O O . VAL A 1 250 ? 6.91 10.875 6.969 1 98.75 250 VAL A O 1
ATOM 2017 N N . TYR A 1 251 ? 7.32 12.703 5.727 1 98.62 251 TYR A N 1
ATOM 2018 C CA . TYR A 1 251 ? 7.414 13.562 6.898 1 98.62 251 TYR A CA 1
ATOM 2019 C C . TYR A 1 251 ? 6.102 13.57 7.676 1 98.62 251 TYR A C 1
ATOM 2021 O O . TYR A 1 251 ? 6.102 13.477 8.906 1 98.62 251 TYR A O 1
ATOM 2029 N N . GLY A 1 252 ? 4.969 13.703 6.945 1 97.5 252 GLY A N 1
ATOM 2030 C CA . GLY A 1 252 ? 3.68 13.703 7.621 1 97.5 252 GLY A CA 1
ATOM 2031 C C . GLY A 1 252 ? 3.465 12.477 8.492 1 97.5 252 GLY A C 1
ATOM 2032 O O . GLY A 1 252 ? 2.998 12.586 9.625 1 97.5 252 GLY A O 1
ATOM 2033 N N . ASN A 1 253 ? 3.812 11.352 7.996 1 98.12 253 ASN A N 1
ATOM 2034 C CA . ASN A 1 253 ? 3.648 10.109 8.742 1 98.12 253 ASN A CA 1
ATOM 2035 C C . ASN A 1 253 ? 4.598 10.039 9.938 1 98.12 253 ASN A C 1
ATOM 2037 O O . ASN A 1 253 ? 4.168 9.805 11.07 1 98.12 253 ASN A O 1
ATOM 2041 N N . LEU A 1 254 ? 5.859 10.32 9.727 1 98.56 254 LEU A N 1
ATOM 2042 C CA . LEU A 1 254 ? 6.863 10.195 10.773 1 98.56 254 LEU A CA 1
ATOM 2043 C C . LEU A 1 254 ? 6.629 11.219 11.875 1 98.56 254 LEU A C 1
ATOM 2045 O O . LEU A 1 254 ? 6.68 10.883 13.062 1 98.56 254 LEU A O 1
ATOM 2049 N N . ALA A 1 255 ? 6.359 12.438 11.508 1 97.06 255 ALA A N 1
ATOM 2050 C CA . ALA A 1 255 ? 6.191 13.523 12.477 1 97.06 255 ALA A CA 1
ATOM 2051 C C . ALA A 1 255 ? 4.965 13.281 13.359 1 97.06 255 ALA A C 1
ATOM 2053 O O . ALA A 1 255 ? 4.988 13.555 14.555 1 97.06 255 ALA A O 1
ATOM 2054 N N . THR A 1 256 ? 3.906 12.805 12.773 1 94.69 256 THR A N 1
ATOM 2055 C CA . THR A 1 256 ? 2.688 12.555 13.531 1 94.69 256 THR A CA 1
ATOM 2056 C C . THR A 1 256 ? 2.896 11.414 14.523 1 94.69 256 THR A C 1
ATOM 2058 O O . THR A 1 256 ? 2.453 11.492 15.672 1 94.69 256 THR A O 1
ATOM 2061 N N . ILE A 1 257 ? 3.549 10.383 14.086 1 96.62 257 ILE A N 1
ATOM 2062 C CA . ILE A 1 257 ? 3.809 9.234 14.945 1 96.62 257 ILE A CA 1
ATOM 2063 C C . ILE A 1 257 ? 4.715 9.648 16.109 1 96.62 257 ILE A C 1
ATOM 2065 O O . ILE A 1 257 ? 4.449 9.32 17.266 1 96.62 257 ILE A O 1
ATOM 2069 N N . LEU A 1 258 ? 5.73 10.398 15.789 1 97.06 258 LEU A N 1
ATOM 2070 C CA . LEU A 1 258 ? 6.711 10.797 16.797 1 97.06 258 LEU A CA 1
ATOM 2071 C C . LEU A 1 258 ? 6.168 11.922 17.672 1 97.06 258 LEU A C 1
ATOM 2073 O O . LEU A 1 258 ? 6.543 12.039 18.844 1 97.06 258 LEU A O 1
ATOM 2077 N N . GLY A 1 259 ? 5.32 12.711 17.141 1 93.5 259 GLY A N 1
ATOM 2078 C CA . GLY A 1 259 ? 4.832 13.898 17.828 1 93.5 259 GLY A CA 1
ATOM 2079 C C . GLY A 1 259 ? 3.631 13.617 18.719 1 93.5 259 GLY A C 1
ATOM 2080 O O . GLY A 1 259 ? 3.184 14.5 19.453 1 93.5 259 GLY A O 1
ATOM 2081 N N . THR A 1 260 ? 3.115 12.422 18.641 1 90.62 260 THR A N 1
ATOM 2082 C CA . THR A 1 260 ? 1.971 12.047 19.469 1 90.62 260 THR A CA 1
ATOM 2083 C C . THR A 1 260 ? 2.303 10.844 20.344 1 90.62 260 THR A C 1
ATOM 2085 O O . THR A 1 260 ? 3.365 10.234 20.188 1 90.62 260 THR A O 1
ATOM 2088 N N . THR A 1 261 ? 1.4 10.531 21.266 1 90.31 261 THR A N 1
ATOM 2089 C CA . THR A 1 261 ? 1.683 9.469 22.203 1 90.31 261 THR A CA 1
ATOM 2090 C C . THR A 1 261 ? 0.875 8.219 21.875 1 90.31 261 THR A C 1
ATOM 2092 O O . THR A 1 261 ? 0.962 7.207 22.578 1 90.31 261 THR A O 1
ATOM 2095 N N . VAL A 1 262 ? 0.198 8.211 20.766 1 91.25 262 VAL A N 1
ATOM 2096 C CA . VAL A 1 262 ? -0.825 7.195 20.547 1 91.25 262 VAL A CA 1
ATOM 2097 C C . VAL A 1 262 ? -0.25 6.059 19.703 1 91.25 262 VAL A C 1
ATOM 2099 O O . VAL A 1 262 ? -0.94 5.074 19.422 1 91.25 262 VAL A O 1
ATOM 2102 N N . ASN A 1 263 ? 1.019 6.156 19.297 1 95.44 263 ASN A N 1
ATOM 2103 C CA . ASN A 1 263 ? 1.679 5.094 18.547 1 95.44 263 ASN A CA 1
ATOM 2104 C C . ASN A 1 263 ? 3.051 4.766 19.125 1 95.44 263 ASN A C 1
ATOM 2106 O O . ASN A 1 263 ? 4.062 4.867 18.438 1 95.44 263 ASN A O 1
ATOM 2110 N N . PRO A 1 264 ? 3.043 4.258 20.312 1 95.44 264 PRO A N 1
ATOM 2111 C CA . PRO A 1 264 ? 4.336 4.027 20.969 1 95.44 264 PRO A CA 1
ATOM 2112 C C . PRO A 1 264 ? 5.156 2.938 20.281 1 95.44 264 PRO A C 1
ATOM 2114 O O . PRO A 1 264 ? 6.387 3.002 20.266 1 95.44 264 PRO A O 1
ATOM 2117 N N . VAL A 1 265 ? 4.578 1.897 19.797 1 96.75 265 VAL A N 1
ATOM 2118 C CA . VAL A 1 265 ? 5.312 0.818 19.141 1 96.75 265 VAL A CA 1
ATOM 2119 C C . VAL A 1 265 ? 5.988 1.345 17.875 1 96.75 265 VAL A C 1
ATOM 2121 O O . VAL A 1 265 ? 7.188 1.134 17.672 1 96.75 265 VAL A O 1
ATOM 2124 N N . HIS A 1 266 ? 5.262 2.07 17.031 1 98 266 HIS A N 1
ATOM 2125 C CA . HIS A 1 266 ? 5.84 2.662 15.836 1 98 266 HIS A CA 1
ATOM 2126 C C . HIS A 1 266 ? 6.922 3.678 16.188 1 98 266 HIS A C 1
ATOM 2128 O O . HIS A 1 266 ? 7.965 3.73 15.531 1 98 266 HIS A O 1
ATOM 2134 N N . ALA A 1 267 ? 6.602 4.449 17.188 1 97.81 267 ALA A N 1
ATOM 2135 C CA . ALA A 1 267 ? 7.566 5.465 17.609 1 97.81 267 ALA A CA 1
ATOM 2136 C C . ALA A 1 267 ? 8.898 4.832 18 1 97.81 267 ALA A C 1
ATOM 2138 O O . ALA A 1 267 ? 9.961 5.332 17.641 1 97.81 267 ALA A O 1
ATOM 2139 N N . ALA A 1 268 ? 8.805 3.77 18.734 1 98.06 268 ALA A N 1
ATOM 2140 C CA . ALA A 1 268 ? 10.016 3.07 19.156 1 98.06 268 ALA A CA 1
ATOM 2141 C C . ALA A 1 268 ? 10.805 2.551 17.953 1 98.06 268 ALA A C 1
ATOM 2143 O O . ALA A 1 268 ? 12.031 2.658 17.922 1 98.06 268 ALA A O 1
ATOM 2144 N N . LEU A 1 269 ? 10.133 1.994 16.984 1 98.31 269 LEU A N 1
ATOM 2145 C CA . LEU A 1 269 ? 10.781 1.495 15.773 1 98.31 269 LEU A CA 1
ATOM 2146 C C . LEU A 1 269 ? 11.492 2.621 15.039 1 98.31 269 LEU A C 1
ATOM 2148 O O . LEU A 1 269 ? 12.609 2.438 14.547 1 98.31 269 LEU A O 1
ATOM 2152 N N . ILE A 1 270 ? 10.875 3.785 14.969 1 98.56 270 ILE A N 1
ATOM 2153 C CA . ILE A 1 270 ? 11.43 4.93 14.25 1 98.56 270 ILE A CA 1
ATOM 2154 C C . ILE A 1 270 ? 12.625 5.488 15.008 1 98.56 270 ILE A C 1
ATOM 2156 O O . ILE A 1 270 ? 13.656 5.809 14.414 1 98.56 270 ILE A O 1
ATOM 2160 N N . ARG A 1 271 ? 12.562 5.562 16.281 1 98.25 271 ARG A N 1
ATOM 2161 C CA . ARG A 1 271 ? 13.609 6.152 17.109 1 98.25 271 ARG A CA 1
ATOM 2162 C C . ARG A 1 271 ? 14.875 5.305 17.078 1 98.25 271 ARG A C 1
ATOM 2164 O O . ARG A 1 271 ? 15.977 5.809 17.328 1 98.25 271 ARG A O 1
ATOM 2171 N N . GLU A 1 272 ? 14.727 4.07 16.766 1 97.56 272 GLU A N 1
ATOM 2172 C CA . GLU A 1 272 ? 15.875 3.174 16.656 1 97.56 272 GLU A CA 1
ATOM 2173 C C . GLU A 1 272 ? 16.656 3.424 15.367 1 97.56 272 GLU A C 1
ATOM 2175 O O . GLU A 1 272 ? 17.719 2.854 15.156 1 97.56 272 GLU A O 1
ATOM 2180 N N . LYS A 1 273 ? 16.125 4.25 14.531 1 98.06 273 LYS A N 1
ATOM 2181 C CA . LYS A 1 273 ? 16.766 4.559 13.25 1 98.06 273 LYS A CA 1
ATOM 2182 C C . LYS A 1 273 ? 17.266 6 13.219 1 98.06 273 LYS A C 1
ATOM 2184 O O . LYS A 1 273 ? 16.531 6.91 12.828 1 98.06 273 LYS A O 1
ATOM 2189 N N . PRO A 1 274 ? 18.531 6.262 13.492 1 97.31 274 PRO A N 1
ATOM 2190 C CA . PRO A 1 274 ? 19.062 7.617 13.617 1 97.31 274 PRO A CA 1
ATOM 2191 C C . PRO A 1 274 ? 18.859 8.445 12.352 1 97.31 274 PRO A C 1
ATOM 2193 O O . PRO A 1 274 ? 18.594 9.656 12.43 1 97.31 274 PRO A O 1
ATOM 2196 N N . ALA A 1 275 ? 18.938 7.805 11.211 1 97.12 275 ALA A N 1
ATOM 2197 C CA . ALA A 1 275 ? 18.766 8.539 9.961 1 97.12 275 ALA A CA 1
ATOM 2198 C C . ALA A 1 275 ? 17.359 9.133 9.859 1 97.12 275 ALA A C 1
ATOM 2200 O O . ALA A 1 275 ? 17.188 10.266 9.414 1 97.12 275 ALA A O 1
ATOM 2201 N N . LEU A 1 276 ? 16.375 8.398 10.281 1 98.31 276 LEU A N 1
ATOM 2202 C CA . LEU A 1 276 ? 15 8.883 10.234 1 98.31 276 LEU A CA 1
ATOM 2203 C C . LEU A 1 276 ? 14.781 10 11.242 1 98.31 276 LEU A C 1
ATOM 2205 O O . LEU A 1 276 ? 14.078 10.977 10.953 1 98.31 276 LEU A O 1
ATOM 2209 N N . VAL A 1 277 ? 15.352 9.859 12.391 1 98.06 277 VAL A N 1
ATOM 2210 C CA . VAL A 1 277 ? 15.234 10.875 13.43 1 98.06 277 VAL A CA 1
ATOM 2211 C C . VAL A 1 277 ? 15.852 12.188 12.945 1 98.06 277 VAL A C 1
ATOM 2213 O O . VAL A 1 277 ? 15.266 13.258 13.109 1 98.06 277 VAL A O 1
ATOM 2216 N N . GLU A 1 278 ? 16.984 12.086 12.336 1 97.06 278 GLU A N 1
ATOM 2217 C CA . GLU A 1 278 ? 17.641 13.273 11.789 1 97.06 278 GLU A CA 1
ATOM 2218 C C . GLU A 1 278 ? 16.812 13.891 10.664 1 97.06 278 GLU A C 1
ATOM 2220 O O . GLU A 1 278 ? 16.672 15.109 10.586 1 97.06 278 GLU A O 1
ATOM 2225 N N . TYR A 1 279 ? 16.312 13.062 9.781 1 98 279 TYR A N 1
ATOM 2226 C CA . TYR A 1 279 ? 15.469 13.492 8.672 1 98 279 TYR A CA 1
ATOM 2227 C C . TYR A 1 279 ? 14.289 14.328 9.164 1 98 279 TYR A C 1
ATOM 2229 O O . TYR A 1 279 ? 14.055 15.43 8.672 1 98 279 TYR A O 1
ATOM 2237 N N . VAL A 1 280 ? 13.586 13.797 10.211 1 98.44 280 VAL A N 1
ATOM 2238 C CA . VAL A 1 280 ? 12.422 14.469 10.781 1 98.44 280 VAL A CA 1
ATOM 2239 C C . VAL A 1 280 ? 12.859 15.75 11.492 1 98.44 280 VAL A C 1
ATOM 2241 O O . VAL A 1 280 ? 12.227 16.797 11.344 1 98.44 280 VAL A O 1
ATOM 2244 N N . GLY A 1 281 ? 13.922 15.68 12.227 1 97.56 281 GLY A N 1
ATOM 2245 C CA . GLY A 1 281 ? 14.414 16.828 12.969 1 97.56 281 GLY A CA 1
ATOM 2246 C C . GLY A 1 281 ? 14.758 18.016 12.086 1 97.56 281 GLY A C 1
ATOM 2247 O O . GLY A 1 281 ? 14.375 19.156 12.383 1 97.56 281 GLY A O 1
ATOM 2248 N N . ARG A 1 282 ? 15.461 17.781 11.023 1 97.19 282 ARG A N 1
ATOM 2249 C CA . ARG A 1 282 ? 15.898 18.859 10.141 1 97.19 282 ARG A CA 1
ATOM 2250 C C . ARG A 1 282 ? 14.711 19.531 9.461 1 97.19 282 ARG A C 1
ATOM 2252 O O . ARG A 1 282 ? 14.672 20.766 9.344 1 97.19 282 ARG A O 1
ATOM 2259 N N . ILE A 1 283 ? 13.75 18.719 9.023 1 98 283 ILE A N 1
ATOM 2260 C CA . ILE A 1 283 ? 12.578 19.281 8.383 1 98 283 ILE A CA 1
ATOM 2261 C C . ILE A 1 283 ? 11.742 20.047 9.406 1 98 283 ILE A C 1
ATOM 2263 O O . ILE A 1 283 ? 11.234 21.141 9.117 1 98 283 ILE A O 1
ATOM 2267 N N . HIS A 1 284 ? 11.617 19.547 10.594 1 97.31 284 HIS A N 1
ATOM 2268 C CA . HIS A 1 284 ? 10.906 20.219 11.672 1 97.31 284 HIS A CA 1
ATOM 2269 C C . HIS A 1 284 ? 11.508 21.594 11.953 1 97.31 284 HIS A C 1
ATOM 2271 O O . HIS A 1 284 ? 10.781 22.578 12.055 1 97.31 284 HIS A O 1
ATOM 2277 N N . GLU A 1 285 ? 12.766 21.672 12.094 1 96.06 285 GLU A N 1
ATOM 2278 C CA . GLU A 1 285 ? 13.469 22.906 12.43 1 96.06 285 GLU A CA 1
ATOM 2279 C C . GLU A 1 285 ? 13.242 23.984 11.359 1 96.06 285 GLU A C 1
ATOM 2281 O O . GLU A 1 285 ? 13.094 25.156 11.68 1 96.06 285 GLU A O 1
ATOM 2286 N N . ARG A 1 286 ? 13.172 23.531 10.172 1 96.5 286 ARG A N 1
ATOM 2287 C CA . ARG A 1 286 ? 13.055 24.484 9.062 1 96.5 286 ARG A CA 1
ATOM 2288 C C . ARG A 1 286 ? 11.617 24.938 8.867 1 96.5 286 ARG A C 1
ATOM 2290 O O . ARG A 1 286 ? 11.359 26.109 8.586 1 96.5 286 ARG A O 1
ATOM 2297 N N . PHE A 1 287 ? 10.68 24.016 9.039 1 95.56 287 PHE A N 1
ATOM 2298 C CA . PHE A 1 287 ? 9.344 24.344 8.547 1 95.56 287 PHE A CA 1
ATOM 2299 C C . PHE A 1 287 ? 8.336 24.359 9.695 1 95.56 287 PHE A C 1
ATOM 2301 O O . PHE A 1 287 ? 7.238 24.891 9.555 1 95.56 287 PHE A O 1
ATOM 2308 N N . PHE A 1 288 ? 8.695 23.719 10.797 1 94.44 288 PHE A N 1
ATOM 2309 C CA . PHE A 1 288 ? 7.746 23.594 11.898 1 94.44 288 PHE A CA 1
ATOM 2310 C C . PHE A 1 288 ? 8.391 23.984 13.227 1 94.44 288 PHE A C 1
ATOM 2312 O O . PHE A 1 288 ? 8.102 23.375 14.258 1 94.44 288 PHE A O 1
ATOM 2319 N N . GLY A 1 289 ? 9.211 24.953 13.211 1 92.88 289 GLY A N 1
ATOM 2320 C CA . GLY A 1 289 ? 9.969 25.344 14.383 1 92.88 289 GLY A CA 1
ATOM 2321 C C . GLY A 1 289 ? 9.094 25.812 15.531 1 92.88 289 GLY A C 1
ATOM 2322 O O . GLY A 1 289 ? 9.508 25.781 16.688 1 92.88 289 GLY A O 1
ATOM 2323 N N . GLU A 1 290 ? 7.93 26.25 15.266 1 90.44 290 GLU A N 1
ATOM 2324 C CA . GLU A 1 290 ? 7.016 26.75 16.297 1 90.44 290 GLU A CA 1
ATOM 2325 C C . GLU A 1 290 ? 6.266 25.609 16.969 1 90.44 290 GLU A C 1
ATOM 2327 O O . GLU A 1 290 ? 5.605 25.812 17.984 1 90.44 290 GLU A O 1
ATOM 2332 N N . TYR A 1 291 ? 6.398 24.391 16.391 1 91.56 291 TYR A N 1
ATOM 2333 C CA . TYR A 1 291 ? 5.785 23.219 17 1 91.56 291 TYR A CA 1
ATOM 2334 C C . TYR A 1 291 ? 6.715 22.594 18.031 1 91.56 291 TYR A C 1
ATOM 2336 O O . TYR A 1 291 ? 7.93 22.766 17.969 1 91.56 291 TYR A O 1
ATOM 2344 N N . LYS A 1 292 ? 6.094 21.906 19 1 93.5 292 LYS A N 1
ATOM 2345 C CA . LYS A 1 292 ? 6.914 21.047 19.844 1 93.5 292 LYS A CA 1
ATOM 2346 C C . LYS A 1 292 ? 7.656 20 19.016 1 93.5 292 LYS A C 1
ATOM 2348 O O . LYS A 1 292 ? 7.059 19.312 18.188 1 93.5 292 LYS A O 1
ATOM 2353 N N . SER A 1 293 ? 8.945 19.875 19.297 1 95.31 293 SER A N 1
ATOM 2354 C CA . SER A 1 293 ? 9.766 18.984 18.469 1 95.31 293 SER A CA 1
ATOM 2355 C C . SER A 1 293 ? 9.375 17.531 18.688 1 95.31 293 SER A C 1
ATOM 2357 O O . SER A 1 293 ? 9.25 17.078 19.828 1 95.31 293 SER A O 1
ATOM 2359 N N . PRO A 1 294 ? 9.211 16.812 17.594 1 95.56 294 PRO A N 1
ATOM 2360 C CA . PRO A 1 294 ? 8.875 15.391 17.719 1 95.56 294 PRO A CA 1
ATOM 2361 C C . PRO A 1 294 ? 10.094 14.516 18 1 95.56 294 PRO A C 1
ATOM 2363 O O . PRO A 1 294 ? 9.945 13.336 18.312 1 95.56 294 PRO A O 1
ATOM 2366 N N . VAL A 1 295 ? 11.289 15 17.844 1 93.81 295 VAL A N 1
ATOM 2367 C CA . VAL A 1 295 ? 12.469 14.148 17.969 1 93.81 295 VAL A CA 1
ATOM 2368 C C . VAL A 1 295 ? 13.289 14.586 19.188 1 93.81 295 VAL A C 1
ATOM 2370 O O . VAL A 1 295 ? 14.133 13.836 19.672 1 93.81 295 VAL A O 1
ATOM 2373 N N . HIS A 1 296 ? 13.266 15.828 19.547 1 78.06 296 HIS A N 1
ATOM 2374 C CA . HIS A 1 296 ? 14.062 16.297 20.688 1 78.06 296 HIS A CA 1
ATOM 2375 C C . HIS A 1 296 ? 13.18 16.547 21.906 1 78.06 296 HIS A C 1
ATOM 2377 O O . HIS A 1 296 ? 12.086 17.094 21.781 1 78.06 296 HIS A O 1
ATOM 2383 N N . SER A 1 297 ? 13.125 15.531 22.938 1 56.28 297 SER A N 1
ATOM 2384 C CA . SER A 1 297 ? 12.477 15.93 24.172 1 56.28 297 SER A CA 1
ATOM 2385 C C . SER A 1 297 ? 13.195 17.109 24.812 1 56.28 297 SER A C 1
ATOM 2387 O O . SER A 1 297 ? 14.406 17.297 24.625 1 56.28 297 SER A O 1
ATOM 2389 N N . MET B 1 1 ? -29.75 -1.641 24.578 1 19.27 1 MET B N 1
ATOM 2390 C CA . MET B 1 1 ? -28.844 -0.606 24.078 1 19.27 1 MET B CA 1
ATOM 2391 C C . MET B 1 1 ? -27.781 -1.21 23.188 1 19.27 1 MET B C 1
ATOM 2393 O O . MET B 1 1 ? -26.938 -1.98 23.656 1 19.27 1 MET B O 1
ATOM 2397 N N . LYS B 1 2 ? -27.781 -1.505 21.922 1 25.23 2 LYS B N 1
ATOM 2398 C CA . LYS B 1 2 ? -27.406 -2.762 21.297 1 25.23 2 LYS B CA 1
ATOM 2399 C C . LYS B 1 2 ? -25.906 -2.773 20.953 1 25.23 2 LYS B C 1
ATOM 2401 O O . LYS B 1 2 ? -25.359 -1.761 20.516 1 25.23 2 LYS B O 1
ATOM 2406 N N . THR B 1 3 ? -24.906 -3.574 21.5 1 27.34 3 THR B N 1
ATOM 2407 C CA . THR B 1 3 ? -23.469 -3.771 21.719 1 27.34 3 THR B CA 1
ATOM 2408 C C . THR B 1 3 ? -22.719 -3.873 20.391 1 27.34 3 THR B C 1
ATOM 2410 O O . THR B 1 3 ? -23.141 -4.605 19.5 1 27.34 3 THR B O 1
ATOM 2413 N N . PRO B 1 4 ? -21.875 -3.209 20.094 1 30.17 4 PRO B N 1
ATOM 2414 C CA . PRO B 1 4 ? -21.344 -2.852 18.766 1 30.17 4 PRO B CA 1
ATOM 2415 C C . PRO B 1 4 ? -20.766 -4.051 18.031 1 30.17 4 PRO B C 1
ATOM 2417 O O . PRO B 1 4 ? -20.188 -4.957 18.641 1 30.17 4 PRO B O 1
ATOM 2420 N N . PRO B 1 5 ? -21.016 -4.586 16.797 1 34.38 5 PRO B N 1
ATOM 2421 C CA . PRO B 1 5 ? -21.047 -6.004 16.438 1 34.38 5 PRO B CA 1
ATOM 2422 C C . PRO B 1 5 ? -19.672 -6.641 16.422 1 34.38 5 PRO B C 1
ATOM 2424 O O . PRO B 1 5 ? -18.719 -6.059 15.883 1 34.38 5 PRO B O 1
ATOM 2427 N N . SER B 1 6 ? -18.938 -7.41 17.375 1 32.81 6 SER B N 1
ATOM 2428 C CA . SER B 1 6 ? -17.781 -8.086 17.953 1 32.81 6 SER B CA 1
ATOM 2429 C C . SER B 1 6 ? -17.016 -8.875 16.891 1 32.81 6 SER B C 1
ATOM 2431 O O . SER B 1 6 ? -17.547 -9.141 15.805 1 32.81 6 SER B O 1
ATOM 2433 N N . ALA B 1 7 ? -15.672 -9.445 17.172 1 32.59 7 ALA B N 1
ATOM 2434 C CA . ALA B 1 7 ? -15.062 -10.625 16.562 1 32.59 7 ALA B CA 1
ATOM 2435 C C . ALA B 1 7 ? -16.125 -11.625 16.109 1 32.59 7 ALA B C 1
ATOM 2437 O O . ALA B 1 7 ? -15.883 -12.422 15.203 1 32.59 7 ALA B O 1
ATOM 2438 N N . GLN B 1 8 ? -17.172 -11.602 16.703 1 31.89 8 GLN B N 1
ATOM 2439 C CA . GLN B 1 8 ? -18.406 -12.375 16.547 1 31.89 8 GLN B CA 1
ATOM 2440 C C . GLN B 1 8 ? -19.125 -12.039 15.25 1 31.89 8 GLN B C 1
ATOM 2442 O O . GLN B 1 8 ? -19.672 -12.922 14.586 1 31.89 8 GLN B O 1
ATOM 2447 N N . ASN B 1 9 ? -18.938 -10.789 14.805 1 33.88 9 ASN B N 1
ATOM 2448 C CA . ASN B 1 9 ? -19.656 -10.391 13.602 1 33.88 9 ASN B CA 1
ATOM 2449 C C . ASN B 1 9 ? -18.891 -10.766 12.336 1 33.88 9 ASN B C 1
ATOM 2451 O O . ASN B 1 9 ? -19.484 -11.07 11.305 1 33.88 9 ASN B O 1
ATOM 2455 N N . ALA B 1 10 ? -17.641 -10.695 12.273 1 34 10 ALA B N 1
ATOM 2456 C CA . ALA B 1 10 ? -16.875 -11.227 11.148 1 34 10 ALA B CA 1
ATOM 2457 C C . ALA B 1 10 ? -17.047 -12.742 11.031 1 34 10 ALA B C 1
ATOM 2459 O O . ALA B 1 10 ? -17.219 -13.273 9.93 1 34 10 ALA B O 1
ATOM 2460 N N . LYS B 1 11 ? -16.969 -13.352 12.141 1 39.03 11 LYS B N 1
ATOM 2461 C CA . LYS B 1 11 ? -17.453 -14.719 12.242 1 39.03 11 LYS B CA 1
ATOM 2462 C C . LYS B 1 11 ? -18.891 -14.836 11.742 1 39.03 11 LYS B C 1
ATOM 2464 O O . LYS B 1 11 ? -19.25 -15.812 11.086 1 39.03 11 LYS B O 1
ATOM 2469 N N . GLN B 1 12 ? -19.531 -13.836 12.055 1 38.44 12 GLN B N 1
ATOM 2470 C CA . GLN B 1 12 ? -20.938 -13.797 11.633 1 38.44 12 GLN B CA 1
ATOM 2471 C C . GLN B 1 12 ? -21.031 -13.609 10.117 1 38.44 12 GLN B C 1
ATOM 2473 O O . GLN B 1 12 ? -21.859 -14.266 9.461 1 38.44 12 GLN B O 1
ATOM 2478 N N . ASN B 1 13 ? -20.172 -12.719 9.633 1 38.78 13 ASN B N 1
ATOM 2479 C CA . ASN B 1 13 ? -20.266 -12.531 8.195 1 38.78 13 ASN B CA 1
ATOM 2480 C C . ASN B 1 13 ? -19.656 -13.711 7.43 1 38.78 13 ASN B C 1
ATOM 2482 O O . ASN B 1 13 ? -20.234 -14.164 6.434 1 38.78 13 ASN B O 1
ATOM 2486 N N . ALA B 1 14 ? -18.516 -14.164 7.812 1 42.38 14 ALA B N 1
ATOM 2487 C CA . ALA B 1 14 ? -18.078 -15.453 7.297 1 42.38 14 ALA B CA 1
ATOM 2488 C C . ALA B 1 14 ? -19.109 -16.547 7.57 1 42.38 14 ALA B C 1
ATOM 2490 O O . ALA B 1 14 ? -19.391 -17.359 6.699 1 42.38 14 ALA B O 1
ATOM 2491 N N . LEU B 1 15 ? -19.625 -16.453 8.75 1 41.91 15 LEU B N 1
ATOM 2492 C CA . LEU B 1 15 ? -20.75 -17.312 9.086 1 41.91 15 LEU B CA 1
ATOM 2493 C C . LEU B 1 15 ? -21.969 -16.984 8.234 1 41.91 15 LEU B C 1
ATOM 2495 O O . LEU B 1 15 ? -22.688 -17.891 7.816 1 41.91 15 LEU B O 1
ATOM 2499 N N . ALA B 1 16 ? -22.047 -15.758 7.98 1 41.19 16 ALA B N 1
ATOM 2500 C CA . ALA B 1 16 ? -23.125 -15.383 7.074 1 41.19 16 ALA B CA 1
ATOM 2501 C C . ALA B 1 16 ? -22.875 -15.906 5.664 1 41.19 16 ALA B C 1
ATOM 2503 O O . ALA B 1 16 ? -23.781 -16.438 5.016 1 41.19 16 ALA B O 1
ATOM 2504 N N . LEU B 1 17 ? -21.641 -15.672 5.234 1 42.12 17 LEU B N 1
ATOM 2505 C CA . LEU B 1 17 ? -21.344 -16.281 3.943 1 42.12 17 LEU B CA 1
ATOM 2506 C C . LEU B 1 17 ? -21.516 -17.797 4.004 1 42.12 17 LEU B C 1
ATOM 2508 O O . LEU B 1 17 ? -22.062 -18.406 3.07 1 42.12 17 LEU B O 1
ATOM 2512 N N . LYS B 1 18 ? -21.047 -18.344 5.098 1 46.16 18 LYS B N 1
ATOM 2513 C CA . LYS B 1 18 ? -21.328 -19.766 5.309 1 46.16 18 LYS B CA 1
ATOM 2514 C C . LYS B 1 18 ? -22.828 -20.031 5.32 1 46.16 18 LYS B C 1
ATOM 2516 O O . LYS B 1 18 ? -23.281 -21.078 4.828 1 46.16 18 LYS B O 1
ATOM 2521 N N . ARG B 1 19 ? -23.453 -19.172 6.008 1 42.59 19 ARG B N 1
ATOM 2522 C CA . ARG B 1 19 ? -24.891 -19.328 6.121 1 42.59 19 ARG B CA 1
ATOM 2523 C C . ARG B 1 19 ? -25.578 -19.125 4.773 1 42.59 19 ARG B C 1
ATOM 2525 O O . ARG B 1 19 ? -26.625 -19.734 4.504 1 42.59 19 ARG B O 1
ATOM 2532 N N . TYR B 1 20 ? -24.953 -18.281 4.078 1 42.62 20 TYR B N 1
ATOM 2533 C CA . TYR B 1 20 ? -25.672 -18 2.838 1 42.62 20 TYR B CA 1
ATOM 2534 C C . TYR B 1 20 ? -25.188 -18.906 1.712 1 42.62 20 TYR B C 1
ATOM 2536 O O . TYR B 1 20 ? -25.875 -19.078 0.702 1 42.62 20 TYR B O 1
ATOM 2544 N N . LEU B 1 21 ? -23.953 -19.375 1.898 1 46.38 21 LEU B N 1
ATOM 2545 C CA . LEU B 1 21 ? -23.578 -20.266 0.812 1 46.38 21 LEU B CA 1
ATOM 2546 C C . LEU B 1 21 ? -24.188 -21.641 1.007 1 46.38 21 LEU B C 1
ATOM 2548 O O . LEU B 1 21 ? -24.094 -22.219 2.092 1 46.38 21 LEU B O 1
ATOM 2552 N N . PRO B 1 22 ? -24.938 -22.172 0.154 1 45.28 22 PRO B N 1
ATOM 2553 C CA . PRO B 1 22 ? -25.453 -23.531 0.265 1 45.28 22 PRO B CA 1
ATOM 2554 C C . PRO B 1 22 ? -24.359 -24.562 0.523 1 45.28 22 PRO B C 1
ATOM 2556 O O . PRO B 1 22 ? -23.219 -24.391 0.076 1 45.28 22 PRO B O 1
ATOM 2559 N N . ARG B 1 23 ? -24.594 -25.516 1.527 1 46.5 23 ARG B N 1
ATOM 2560 C CA . ARG B 1 23 ? -23.734 -26.625 1.917 1 46.5 23 ARG B CA 1
ATOM 2561 C C . ARG B 1 23 ? -23.062 -27.25 0.698 1 46.5 23 ARG B C 1
ATOM 2563 O O . ARG B 1 23 ? -21.859 -27.547 0.718 1 46.5 23 ARG B O 1
ATOM 2570 N N . LYS B 1 24 ? -23.812 -27.5 -0.186 1 44.62 24 LYS B N 1
ATOM 2571 C CA . LYS B 1 24 ? -23.359 -28.172 -1.401 1 44.62 24 LYS B CA 1
ATOM 2572 C C . LYS B 1 24 ? -22.281 -27.359 -2.105 1 44.62 24 LYS B C 1
ATOM 2574 O O . LYS B 1 24 ? -21.344 -27.922 -2.68 1 44.62 24 LYS B O 1
ATOM 2579 N N . LEU B 1 25 ? -22.422 -26.156 -2.074 1 45.94 25 LEU B N 1
ATOM 2580 C CA . LEU B 1 25 ? -21.422 -25.328 -2.74 1 45.94 25 LEU B CA 1
ATOM 2581 C C . LEU B 1 25 ? -20.094 -25.359 -1.989 1 45.94 25 LEU B C 1
ATOM 2583 O O . LEU B 1 25 ? -19.031 -25.344 -2.605 1 45.94 25 LEU B O 1
ATOM 2587 N N . ARG B 1 26 ? -20.234 -25.578 -0.746 1 48.44 26 ARG B N 1
ATOM 2588 C CA . ARG B 1 26 ? -19.062 -25.75 0.114 1 48.44 26 ARG B CA 1
ATOM 2589 C C . ARG B 1 26 ? -18.328 -27.047 -0.22 1 48.44 26 ARG B C 1
ATOM 2591 O O . ARG B 1 26 ? -17.094 -27.062 -0.283 1 48.44 26 ARG B O 1
ATOM 2598 N N . GLU B 1 27 ? -19.094 -28.125 -0.351 1 46.25 27 GLU B N 1
ATOM 2599 C CA . GLU B 1 27 ? -18.578 -29.469 -0.64 1 46.25 27 GLU B CA 1
ATOM 2600 C C . GLU B 1 27 ? -17.984 -29.531 -2.045 1 46.25 27 GLU B C 1
ATOM 2602 O O . GLU B 1 27 ? -16.953 -30.172 -2.258 1 46.25 27 GLU B O 1
ATOM 2607 N N . ALA B 1 28 ? -18.609 -29 -3 1 44.38 28 ALA B N 1
ATOM 2608 C CA . ALA B 1 28 ? -18.156 -29.062 -4.391 1 44.38 28 ALA B CA 1
ATOM 2609 C C . ALA B 1 28 ? -16.781 -28.438 -4.559 1 44.38 28 ALA B C 1
ATOM 2611 O O . ALA B 1 28 ? -15.953 -28.938 -5.328 1 44.38 28 ALA B O 1
ATOM 2612 N N . ALA B 1 29 ? -16.484 -27.469 -3.916 1 45.69 29 ALA B N 1
ATOM 2613 C CA . ALA B 1 29 ? -15.188 -26.812 -3.961 1 45.69 29 ALA B CA 1
ATOM 2614 C C . ALA B 1 29 ? -14.094 -27.734 -3.434 1 45.69 29 ALA B C 1
ATOM 2616 O O . ALA B 1 29 ? -12.969 -27.734 -3.938 1 45.69 29 ALA B O 1
ATOM 2617 N N . GLU B 1 30 ? -14.383 -28.625 -2.52 1 44.5 30 GLU B N 1
ATOM 2618 C CA . GLU B 1 30 ? -13.445 -29.594 -1.949 1 44.5 30 GLU B CA 1
ATOM 2619 C C . GLU B 1 30 ? -13.047 -30.656 -2.973 1 44.5 30 GLU B C 1
ATOM 2621 O O . GLU B 1 30 ? -11.891 -31.062 -3.037 1 44.5 30 GLU B O 1
ATOM 2626 N N . ASP B 1 31 ? -13.969 -31.281 -3.68 1 42.47 31 ASP B N 1
ATOM 2627 C CA . ASP B 1 31 ? -13.75 -32.531 -4.426 1 42.47 31 ASP B CA 1
ATOM 2628 C C . ASP B 1 31 ? -12.93 -32.281 -5.684 1 42.47 31 ASP B C 1
ATOM 2630 O O . ASP B 1 31 ? -12.141 -33.125 -6.102 1 42.47 31 ASP B O 1
ATOM 2634 N N . GLU B 1 32 ? -13.062 -31.172 -6.371 1 42.72 32 GLU B N 1
ATOM 2635 C CA . GLU B 1 32 ? -12.492 -31.172 -7.715 1 42.72 32 GLU B CA 1
ATOM 2636 C C . GLU B 1 32 ? -10.984 -30.969 -7.68 1 42.72 32 GLU B C 1
ATOM 2638 O O . GLU B 1 32 ? -10.305 -31.125 -8.695 1 42.72 32 GLU B O 1
ATOM 2643 N N . ALA B 1 33 ? -10.398 -30.656 -6.664 1 43.16 33 ALA B N 1
ATOM 2644 C CA . ALA B 1 33 ? -9.062 -30.062 -6.742 1 43.16 33 ALA B CA 1
ATOM 2645 C C . ALA B 1 33 ? -7.98 -31.125 -6.668 1 43.16 33 ALA B C 1
ATOM 2647 O O . ALA B 1 33 ? -6.797 -30.812 -6.531 1 43.16 33 ALA B O 1
ATOM 2648 N N . ALA B 1 34 ? -8.32 -32.438 -6.605 1 42.28 34 ALA B N 1
ATOM 2649 C CA . ALA B 1 34 ? -7.137 -33.281 -6.418 1 42.28 34 ALA B CA 1
ATOM 2650 C C . ALA B 1 34 ? -6.332 -33.375 -7.711 1 42.28 34 ALA B C 1
ATOM 2652 O O . ALA B 1 34 ? -6.82 -33.906 -8.711 1 42.28 34 ALA B O 1
ATOM 2653 N N . VAL B 1 35 ? -5.746 -32.375 -8.164 1 39.34 35 VAL B N 1
ATOM 2654 C CA . VAL B 1 35 ? -4.801 -32.688 -9.242 1 39.34 35 VAL B CA 1
ATOM 2655 C C . VAL B 1 35 ? -3.467 -33.125 -8.641 1 39.34 35 VAL B C 1
ATOM 2657 O O . VAL B 1 35 ? -2.844 -32.375 -7.883 1 39.34 35 VAL B O 1
ATOM 2660 N N . GLU B 1 36 ? -3.355 -34.406 -8.414 1 41.81 36 GLU B N 1
ATOM 2661 C CA . GLU B 1 36 ? -2.107 -34.969 -7.93 1 41.81 36 GLU B CA 1
ATOM 2662 C C . GLU B 1 36 ? -1.014 -34.906 -8.992 1 41.81 36 GLU B C 1
ATOM 2664 O O . GLU B 1 36 ? -1.145 -35.469 -10.07 1 41.81 36 GLU B O 1
ATOM 2669 N N . LYS B 1 37 ? -0.438 -33.719 -9.219 1 37.91 37 LYS B N 1
ATOM 2670 C CA . LYS B 1 37 ? 0.747 -33.844 -10.062 1 37.91 37 LYS B CA 1
ATOM 2671 C C . LYS B 1 37 ? 2.021 -33.844 -9.227 1 37.91 37 LYS B C 1
ATOM 2673 O O . LYS B 1 37 ? 2.312 -32.906 -8.508 1 37.91 37 LYS B O 1
ATOM 2678 N N . GLY B 1 38 ? 2.699 -35.062 -9.109 1 39.91 38 GLY B N 1
ATOM 2679 C CA . GLY B 1 38 ? 4.074 -35.312 -8.711 1 39.91 38 GLY B CA 1
ATOM 2680 C C . GLY B 1 38 ? 4.188 -36.312 -7.574 1 39.91 38 GLY B C 1
ATOM 2681 O O . GLY B 1 38 ? 3.232 -36.5 -6.82 1 39.91 38 GLY B O 1
ATOM 2682 N N . VAL B 1 39 ? 4.863 -37.312 -7.578 1 41.34 39 VAL B N 1
ATOM 2683 C CA . VAL B 1 39 ? 5.453 -38.281 -6.68 1 41.34 39 VAL B CA 1
ATOM 2684 C C . VAL B 1 39 ? 6.586 -37.656 -5.879 1 41.34 39 VAL B C 1
ATOM 2686 O O . VAL B 1 39 ? 7.469 -37 -6.449 1 41.34 39 VAL B O 1
ATOM 2689 N N . GLY B 1 40 ? 6.309 -37.375 -4.387 1 51.91 40 GLY B N 1
ATOM 2690 C CA . GLY B 1 40 ? 7.328 -36.875 -3.488 1 51.91 40 GLY B CA 1
ATOM 2691 C C . GLY B 1 40 ? 7.199 -35.375 -3.234 1 51.91 40 GLY B C 1
ATOM 2692 O O . GLY B 1 40 ? 8.203 -34.688 -3.115 1 51.91 40 GLY B O 1
ATOM 2693 N N . HIS B 1 41 ? 5.93 -35.031 -2.949 1 61.03 41 HIS B N 1
ATOM 2694 C CA . HIS B 1 41 ? 5.738 -33.562 -2.939 1 61.03 41 HIS B CA 1
ATOM 2695 C C . HIS B 1 41 ? 6.047 -33 -1.567 1 61.03 41 HIS B C 1
ATOM 2697 O O . HIS B 1 41 ? 5.789 -33.625 -0.542 1 61.03 41 HIS B O 1
ATOM 2703 N N . ASP B 1 42 ? 6.746 -31.781 -1.612 1 74.62 42 ASP B N 1
ATOM 2704 C CA . ASP B 1 42 ? 7.18 -31.062 -0.412 1 74.62 42 ASP B CA 1
ATOM 2705 C C . ASP B 1 42 ? 6.008 -30.359 0.266 1 74.62 42 ASP B C 1
ATOM 2707 O O . ASP B 1 42 ? 5.945 -30.297 1.495 1 74.62 42 ASP B O 1
ATOM 2711 N N . LEU B 1 43 ? 4.996 -30.031 -0.625 1 88.38 43 LEU B N 1
ATOM 2712 C CA . LEU B 1 43 ? 3.855 -29.344 -0.019 1 88.38 43 LEU B CA 1
ATOM 2713 C C . LEU B 1 43 ? 2.65 -29.375 -0.953 1 88.38 43 LEU B C 1
ATOM 2715 O O . LEU B 1 43 ? 2.785 -29.672 -2.143 1 88.38 43 LEU B O 1
ATOM 2719 N N . THR B 1 44 ? 1.44 -29.297 -0.386 1 90.25 44 THR B N 1
ATOM 2720 C CA . THR B 1 44 ? 0.191 -29.156 -1.127 1 90.25 44 THR B CA 1
ATOM 2721 C C . THR B 1 44 ? -0.284 -27.703 -1.109 1 90.25 44 THR B C 1
ATOM 2723 O O . THR B 1 44 ? -0.411 -27.109 -0.042 1 90.25 44 THR B O 1
ATOM 2726 N N . VAL B 1 45 ? -0.474 -27.219 -2.32 1 91.31 45 VAL B N 1
ATOM 2727 C CA . VAL B 1 45 ? -0.959 -25.844 -2.455 1 91.31 45 VAL B CA 1
ATOM 2728 C C . VAL B 1 45 ? -2.465 -25.859 -2.705 1 91.31 45 VAL B C 1
ATOM 2730 O O . VAL B 1 45 ? -2.943 -26.5 -3.637 1 91.31 45 VAL B O 1
ATOM 2733 N N . TYR B 1 46 ? -3.182 -25.156 -1.849 1 89.56 46 TYR B N 1
ATOM 2734 C CA . TYR B 1 46 ? -4.617 -24.969 -2.014 1 89.56 46 TYR B CA 1
ATOM 2735 C C . TYR B 1 46 ? -4.922 -23.594 -2.617 1 89.56 46 TYR B C 1
ATOM 2737 O O . TYR B 1 46 ? -4.539 -22.562 -2.061 1 89.56 46 TYR B O 1
ATOM 2745 N N . SER B 1 47 ? -5.543 -23.562 -3.768 1 87.81 47 SER B N 1
ATOM 2746 C CA . SER B 1 47 ? -5.875 -22.312 -4.445 1 87.81 47 SER B CA 1
ATOM 2747 C C . SER B 1 47 ? -7.188 -22.438 -5.215 1 87.81 47 SER B C 1
ATOM 2749 O O . SER B 1 47 ? -7.742 -23.531 -5.336 1 87.81 47 SER B O 1
ATOM 2751 N N . PHE B 1 48 ? -7.691 -21.25 -5.695 1 78.25 48 PHE B N 1
ATOM 2752 C CA . PHE B 1 48 ? -8.922 -21.25 -6.48 1 78.25 48 PHE B CA 1
ATOM 2753 C C . PHE B 1 48 ? -8.617 -21.484 -7.953 1 78.25 48 PHE B C 1
ATOM 2755 O O . PHE B 1 48 ? -9.531 -21.734 -8.75 1 78.25 48 PHE B O 1
ATOM 2762 N N . ASP B 1 49 ? -7.344 -21.375 -8.211 1 74.94 49 ASP B N 1
ATOM 2763 C CA . ASP B 1 49 ? -6.941 -21.531 -9.609 1 74.94 49 ASP B CA 1
ATOM 2764 C C . ASP B 1 49 ? -6.836 -23 -9.984 1 74.94 49 ASP B C 1
ATOM 2766 O O . ASP B 1 49 ? -6.48 -23.844 -9.148 1 74.94 49 ASP B O 1
ATOM 2770 N N . ARG B 1 50 ? -7.301 -23.266 -11.219 1 66.25 50 ARG B N 1
ATOM 2771 C CA . ARG B 1 50 ? -7.059 -24.609 -11.719 1 66.25 50 ARG B CA 1
ATOM 2772 C C . ARG B 1 50 ? -5.773 -24.672 -12.547 1 66.25 50 ARG B C 1
ATOM 2774 O O . ARG B 1 50 ? -5.496 -23.75 -13.328 1 66.25 50 ARG B O 1
ATOM 2781 N N . PRO B 1 51 ? -4.938 -25.5 -12.094 1 63.12 51 PRO B N 1
ATOM 2782 C CA . PRO B 1 51 ? -3.711 -25.578 -12.883 1 63.12 51 PRO B CA 1
ATOM 2783 C C . PRO B 1 51 ? -3.938 -26.172 -14.273 1 63.12 51 PRO B C 1
ATOM 2785 O O . PRO B 1 51 ? -3.42 -27.25 -14.57 1 63.12 51 PRO B O 1
ATOM 2788 N N . ASN B 1 52 ? -4.715 -25.594 -15.07 1 74.06 52 ASN B N 1
ATOM 2789 C CA . ASN B 1 52 ? -5.098 -26.078 -16.391 1 74.06 52 ASN B CA 1
ATOM 2790 C C . ASN B 1 52 ? -4.312 -25.375 -17.5 1 74.06 52 ASN B C 1
ATOM 2792 O O . ASN B 1 52 ? -4.758 -25.328 -18.641 1 74.06 52 ASN B O 1
ATOM 2796 N N . GLY B 1 53 ? -3.227 -24.875 -17.047 1 81.69 53 GLY B N 1
ATOM 2797 C CA . GLY B 1 53 ? -2.398 -24.219 -18.047 1 81.69 53 GLY B CA 1
ATOM 2798 C C . GLY B 1 53 ? -2.84 -22.797 -18.344 1 81.69 53 GLY B C 1
ATOM 2799 O O . GLY B 1 53 ? -2.436 -22.219 -19.359 1 81.69 53 GLY B O 1
ATOM 2800 N N . GLN B 1 54 ? -3.672 -22.312 -17.531 1 87 54 GLN B N 1
ATOM 2801 C CA . GLN B 1 54 ? -4.129 -20.938 -17.672 1 87 54 GLN B CA 1
ATOM 2802 C C . GLN B 1 54 ? -3.926 -20.156 -16.359 1 87 54 GLN B C 1
ATOM 2804 O O . GLN B 1 54 ? -3.959 -20.734 -15.281 1 87 54 GLN B O 1
ATOM 2809 N N . TYR B 1 55 ? -3.652 -18.922 -16.562 1 90.25 55 TYR B N 1
ATOM 2810 C CA . TYR B 1 55 ? -3.559 -18.062 -15.391 1 90.25 55 TYR B CA 1
ATOM 2811 C C . TYR B 1 55 ? -4.938 -17.797 -14.797 1 90.25 55 TYR B C 1
ATOM 2813 O O . TYR B 1 55 ? -5.902 -17.578 -15.531 1 90.25 55 TYR B O 1
ATOM 2821 N N . GLY B 1 56 ? -5.008 -17.938 -13.531 1 84.06 56 GLY B N 1
ATOM 2822 C CA . GLY B 1 56 ? -6.242 -17.641 -12.82 1 84.06 56 GLY B CA 1
ATOM 2823 C C . GLY B 1 56 ? -6.355 -16.188 -12.406 1 84.06 56 GLY B C 1
ATOM 2824 O O . GLY B 1 56 ? -5.629 -15.336 -12.914 1 84.06 56 GLY B O 1
ATOM 2825 N N . TYR B 1 57 ? -7.289 -15.93 -11.469 1 82.38 57 TYR B N 1
ATOM 2826 C CA . TYR B 1 57 ? -7.68 -14.562 -11.141 1 82.38 57 TYR B CA 1
ATOM 2827 C C . TYR B 1 57 ? -6.949 -14.078 -9.891 1 82.38 57 TYR B C 1
ATOM 2829 O O . TYR B 1 57 ? -7.082 -12.914 -9.5 1 82.38 57 TYR B O 1
ATOM 2837 N N . THR B 1 58 ? -6.184 -14.906 -9.312 1 85.94 58 THR B N 1
ATOM 2838 C CA . THR B 1 58 ? -5.559 -14.539 -8.047 1 85.94 58 THR B CA 1
ATOM 2839 C C . THR B 1 58 ? -4.043 -14.445 -8.203 1 85.94 58 THR B C 1
ATOM 2841 O O . THR B 1 58 ? -3.375 -15.445 -8.477 1 85.94 58 THR B O 1
ATOM 2844 N N . PRO B 1 59 ? -3.492 -13.281 -7.98 1 93.88 59 PRO B N 1
ATOM 2845 C CA . PRO B 1 59 ? -2.043 -13.133 -8.133 1 93.88 59 PRO B CA 1
ATOM 2846 C C . PRO B 1 59 ? -1.255 -13.891 -7.066 1 93.88 59 PRO B C 1
ATOM 2848 O O . PRO B 1 59 ? -0.13 -14.328 -7.316 1 93.88 59 PRO B O 1
ATOM 2851 N N . PHE B 1 60 ? -1.853 -14.18 -5.949 1 94.06 60 PHE B N 1
ATOM 2852 C CA . PHE B 1 60 ? -1.159 -14.75 -4.801 1 94.06 60 PHE B CA 1
ATOM 2853 C C . PHE B 1 60 ? -0.773 -16.203 -5.066 1 94.06 60 PHE B C 1
ATOM 2855 O O . PHE B 1 60 ? 0.286 -16.656 -4.629 1 94.06 60 PHE B O 1
ATOM 2862 N N . SER B 1 61 ? -1.622 -16.906 -5.812 1 91.94 61 SER B N 1
ATOM 2863 C CA . SER B 1 61 ? -1.298 -18.297 -6.137 1 91.94 61 SER B CA 1
ATOM 2864 C C . SER B 1 61 ? -0.162 -18.375 -7.152 1 91.94 61 SER B C 1
ATOM 2866 O O . SER B 1 61 ? 0.7 -19.25 -7.059 1 91.94 61 SER B O 1
ATOM 2868 N N . ILE B 1 62 ? -0.2 -17.422 -8.086 1 93.62 62 ILE B N 1
ATOM 2869 C CA . ILE B 1 62 ? 0.828 -17.422 -9.125 1 93.62 62 ILE B CA 1
ATOM 2870 C C . ILE B 1 62 ? 2.168 -17.016 -8.523 1 93.62 62 ILE B C 1
ATOM 2872 O O . ILE B 1 62 ? 3.207 -17.594 -8.852 1 93.62 62 ILE B O 1
ATOM 2876 N N . GLN B 1 63 ? 2.166 -16.016 -7.664 1 96.38 63 GLN B N 1
ATOM 2877 C CA . GLN B 1 63 ? 3.406 -15.594 -7.02 1 96.38 63 GLN B CA 1
ATOM 2878 C C . GLN B 1 63 ? 4.012 -16.734 -6.203 1 96.38 63 GLN B C 1
ATOM 2880 O O . GLN B 1 63 ? 5.227 -16.922 -6.211 1 96.38 63 GLN B O 1
ATOM 2885 N N . LEU B 1 64 ? 3.127 -17.469 -5.477 1 95.06 64 LEU B N 1
ATOM 2886 C CA . LEU B 1 64 ? 3.604 -18.594 -4.684 1 95.06 64 LEU B CA 1
ATOM 2887 C C . LEU B 1 64 ? 4.168 -19.688 -5.578 1 95.06 64 LEU B C 1
ATOM 2889 O O . LEU B 1 64 ? 5.254 -20.219 -5.316 1 95.06 64 LEU B O 1
ATOM 2893 N N . ARG B 1 65 ? 3.484 -20.031 -6.645 1 93.19 65 ARG B N 1
ATOM 2894 C CA . ARG B 1 65 ? 3.943 -21.062 -7.566 1 93.19 65 ARG B CA 1
ATOM 2895 C C . ARG B 1 65 ? 5.285 -20.688 -8.18 1 93.19 65 ARG B C 1
ATOM 2897 O O . ARG B 1 65 ? 6.18 -21.531 -8.297 1 93.19 65 ARG B O 1
ATOM 2904 N N . LEU B 1 66 ? 5.402 -19.422 -8.578 1 96.12 66 LEU B N 1
ATOM 2905 C CA . LEU B 1 66 ? 6.676 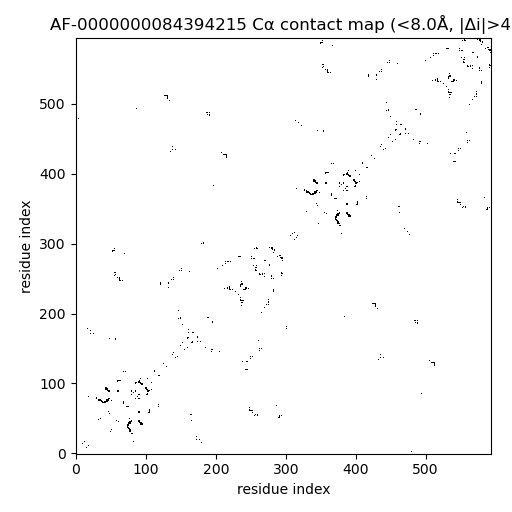-19 -9.141 1 96.12 66 LEU B CA 1
ATOM 2906 C C . LEU B 1 66 ? 7.801 -19.141 -8.117 1 96.12 66 LEU B C 1
ATOM 2908 O O . LEU B 1 66 ? 8.898 -19.594 -8.453 1 96.12 66 LEU B O 1
ATOM 2912 N N . ARG B 1 67 ? 7.531 -18.719 -6.859 1 97.06 67 ARG B N 1
ATOM 2913 C CA . ARG B 1 67 ? 8.547 -18.812 -5.816 1 97.06 67 ARG B CA 1
ATOM 2914 C C . ARG B 1 67 ? 8.977 -20.25 -5.586 1 97.06 67 ARG B C 1
ATOM 2916 O O . ARG B 1 67 ? 10.156 -20.531 -5.383 1 97.06 67 ARG B O 1
ATOM 2923 N N . LEU B 1 68 ? 8.047 -21.188 -5.648 1 94.56 68 LEU B N 1
ATOM 2924 C CA . LEU B 1 68 ? 8.328 -22.609 -5.48 1 94.56 68 LEU B CA 1
ATOM 2925 C C . LEU B 1 68 ? 9.07 -23.156 -6.695 1 94.56 68 LEU B C 1
ATOM 2927 O O . LEU B 1 68 ? 10.086 -23.844 -6.547 1 94.56 68 LEU B O 1
ATOM 2931 N N . ARG B 1 69 ? 8.617 -22.797 -7.855 1 94.06 69 ARG B N 1
ATOM 2932 C CA . ARG B 1 69 ? 9.234 -23.281 -9.086 1 94.06 69 ARG B CA 1
ATOM 2933 C C . ARG B 1 69 ? 10.664 -22.766 -9.227 1 94.06 69 ARG B C 1
ATOM 2935 O O . ARG B 1 69 ? 11.547 -23.484 -9.68 1 94.06 69 ARG B O 1
ATOM 2942 N N . HIS B 1 70 ? 10.852 -21.531 -8.875 1 96.19 70 HIS B N 1
ATOM 2943 C CA . HIS B 1 70 ? 12.18 -20.953 -8.945 1 96.19 70 HIS B CA 1
ATOM 2944 C C . HIS B 1 70 ? 13.172 -21.734 -8.094 1 96.19 70 HIS B C 1
ATOM 2946 O O . HIS B 1 70 ? 14.336 -21.875 -8.461 1 96.19 70 HIS B O 1
ATOM 2952 N N . ALA B 1 71 ? 12.703 -22.25 -6.98 1 94.62 71 ALA B N 1
ATOM 2953 C CA . ALA B 1 71 ? 13.562 -22.984 -6.062 1 94.62 71 ALA B CA 1
ATOM 2954 C C . ALA B 1 71 ? 13.57 -24.469 -6.391 1 94.62 71 ALA B C 1
ATOM 2956 O O . ALA B 1 71 ? 14.234 -25.25 -5.715 1 94.62 71 ALA B O 1
ATOM 2957 N N . GLY B 1 72 ? 12.766 -24.875 -7.316 1 92.56 72 GLY B N 1
ATOM 2958 C CA . GLY B 1 72 ? 12.719 -26.281 -7.703 1 92.56 72 GLY B CA 1
ATOM 2959 C C . GLY B 1 72 ? 11.922 -27.141 -6.738 1 92.56 72 GLY B C 1
ATOM 2960 O O . GLY B 1 72 ? 12.141 -28.344 -6.645 1 92.56 72 GLY B O 1
ATOM 2961 N N . ILE B 1 73 ? 11.031 -26.516 -6.039 1 90.5 73 ILE B N 1
ATOM 2962 C CA . ILE B 1 73 ? 10.227 -27.25 -5.07 1 90.5 73 ILE B CA 1
ATOM 2963 C C . ILE B 1 73 ? 9 -27.844 -5.762 1 90.5 73 ILE B C 1
ATOM 2965 O O . ILE B 1 73 ? 8.227 -27.125 -6.398 1 90.5 73 ILE B O 1
ATOM 2969 N N . GLN B 1 74 ? 8.805 -29.062 -5.578 1 85.81 74 GLN B N 1
ATOM 2970 C CA . GLN B 1 74 ? 7.625 -29.75 -6.105 1 85.81 74 GLN B CA 1
ATOM 2971 C C . GLN B 1 74 ? 6.422 -29.547 -5.191 1 85.81 74 GLN B C 1
ATOM 2973 O O . GLN B 1 74 ? 6.57 -29.484 -3.969 1 85.81 74 GLN B O 1
ATOM 2978 N N . HIS B 1 75 ? 5.344 -29.391 -5.84 1 86.75 75 HIS B N 1
ATOM 2979 C CA . HIS B 1 75 ? 4.125 -29.234 -5.055 1 86.75 75 HIS B CA 1
ATOM 2980 C C . HIS B 1 75 ? 2.924 -29.844 -5.77 1 86.75 75 HIS B C 1
ATOM 2982 O O . HIS B 1 75 ? 2.949 -30.016 -6.992 1 86.75 75 HIS B O 1
ATOM 2988 N N . LYS B 1 76 ? 1.942 -30.188 -4.953 1 84.69 76 LYS B N 1
ATOM 2989 C CA . LYS B 1 76 ? 0.632 -30.578 -5.457 1 84.69 76 LYS B CA 1
ATOM 2990 C C . LYS B 1 76 ? -0.366 -29.438 -5.371 1 84.69 76 LYS B C 1
ATOM 2992 O O . LYS B 1 76 ? -0.258 -28.578 -4.492 1 84.69 76 LYS B O 1
ATOM 2997 N N . ASP B 1 77 ? -1.267 -29.453 -6.328 1 84.56 77 ASP B N 1
ATOM 2998 C CA . ASP B 1 77 ? -2.309 -28.438 -6.324 1 84.56 77 ASP B CA 1
ATOM 2999 C C . ASP B 1 77 ? -3.668 -29.031 -5.977 1 84.56 77 ASP B C 1
ATOM 3001 O O . ASP B 1 77 ? -4.016 -30.109 -6.465 1 84.56 77 ASP B O 1
ATOM 3005 N N . ARG B 1 78 ? -4.355 -28.375 -5.078 1 84.06 78 ARG B N 1
ATOM 3006 C CA . ARG B 1 78 ? -5.719 -28.75 -4.711 1 84.06 78 ARG B CA 1
ATOM 3007 C C . ARG B 1 78 ? -6.629 -27.531 -4.668 1 84.06 78 ARG B C 1
ATOM 3009 O O . ARG B 1 78 ? -6.152 -26.406 -4.504 1 84.06 78 ARG B O 1
ATOM 3016 N N . ALA B 1 79 ? -7.93 -27.766 -4.867 1 82.44 79 ALA B N 1
ATOM 3017 C CA . ALA B 1 79 ? -8.898 -26.672 -4.746 1 82.44 79 ALA B CA 1
ATOM 3018 C C . ALA B 1 79 ? -9 -26.188 -3.301 1 82.44 79 ALA B C 1
ATOM 3020 O O . ALA B 1 79 ? -9.008 -27 -2.369 1 82.44 79 ALA B O 1
ATOM 3021 N N . ALA B 1 80 ? -9.109 -24.938 -3.188 1 82.88 80 ALA B N 1
ATOM 3022 C CA . ALA B 1 80 ? -9.164 -24.359 -1.851 1 82.88 80 ALA B CA 1
ATOM 3023 C C . ALA B 1 80 ? -10.586 -24.375 -1.299 1 82.88 80 ALA B C 1
ATOM 3025 O O . ALA B 1 80 ? -11.555 -24.266 -2.055 1 82.88 80 ALA B O 1
ATOM 3026 N N . ASN B 1 81 ? -10.648 -24.594 0.003 1 78.69 81 ASN B N 1
ATOM 3027 C CA . ASN B 1 81 ? -11.836 -24.328 0.814 1 78.69 81 ASN B CA 1
ATOM 3028 C C . ASN B 1 81 ? -11.648 -23.109 1.704 1 78.69 81 ASN B C 1
ATOM 3030 O O . ASN B 1 81 ? -10.906 -23.156 2.688 1 78.69 81 ASN B O 1
ATOM 3034 N N . ILE B 1 82 ? -12.359 -22.078 1.312 1 78.5 82 ILE B N 1
ATOM 3035 C CA . ILE B 1 82 ? -12.141 -20.781 1.962 1 78.5 82 ILE B CA 1
ATOM 3036 C C . ILE B 1 82 ? -12.461 -20.891 3.451 1 78.5 82 ILE B C 1
ATOM 3038 O O . ILE B 1 82 ? -11.867 -20.188 4.273 1 78.5 82 ILE B O 1
ATOM 3042 N N . PHE B 1 83 ? -13.297 -21.828 3.865 1 77.12 83 PHE B N 1
ATOM 3043 C CA . PHE B 1 83 ? -13.734 -21.953 5.25 1 77.12 83 PHE B CA 1
ATOM 3044 C C . PHE B 1 83 ? -12.68 -22.672 6.086 1 77.12 83 PHE B C 1
ATOM 3046 O O . PHE B 1 83 ? -12.719 -22.609 7.316 1 77.12 83 PHE B O 1
ATOM 3053 N N . GLN B 1 84 ? -11.812 -23.234 5.434 1 82.38 84 GLN B N 1
ATOM 3054 C CA . GLN B 1 84 ? -10.719 -23.906 6.129 1 82.38 84 GLN B CA 1
ATOM 3055 C C . GLN B 1 84 ? -9.43 -23.078 6.055 1 82.38 84 GLN B C 1
ATOM 3057 O O . GLN B 1 84 ? -8.453 -23.391 6.734 1 82.38 84 GLN B O 1
ATOM 3062 N N . ALA B 1 85 ? -9.477 -22.062 5.266 1 87.19 85 ALA B N 1
ATOM 3063 C CA . ALA B 1 85 ? -8.266 -21.281 5.008 1 87.19 85 ALA B CA 1
ATOM 3064 C C . ALA B 1 85 ? -7.887 -20.438 6.227 1 87.19 85 ALA B C 1
ATOM 3066 O O . ALA B 1 85 ? -8.719 -19.719 6.777 1 87.19 85 ALA B O 1
ATOM 3067 N N . PRO B 1 86 ? -6.574 -20.578 6.613 1 89.38 86 PRO B N 1
ATOM 3068 C CA . PRO B 1 86 ? -6.141 -19.656 7.66 1 89.38 86 PRO B CA 1
ATOM 3069 C C . PRO B 1 86 ? -6.402 -18.188 7.305 1 89.38 86 PRO B C 1
ATOM 3071 O O . PRO B 1 86 ? -6.129 -17.766 6.184 1 89.38 86 PRO B O 1
ATOM 3074 N N . LYS B 1 87 ? -7.02 -17.422 8.195 1 85.81 87 LYS B N 1
ATOM 3075 C CA . LYS B 1 87 ? -7.328 -16 8.047 1 85.81 87 LYS B CA 1
ATOM 3076 C C . LYS B 1 87 ? -8.305 -15.773 6.898 1 85.81 87 LYS B C 1
ATOM 3078 O O . LYS B 1 87 ? -8.43 -14.648 6.398 1 85.81 87 LYS B O 1
ATOM 3083 N N . TYR B 1 88 ? -8.867 -16.859 6.336 1 83.69 88 TYR B N 1
ATOM 3084 C CA . TYR B 1 88 ? -9.867 -16.828 5.277 1 83.69 88 TYR B CA 1
ATOM 3085 C C . TYR B 1 88 ? -9.289 -16.266 3.986 1 83.69 88 TYR B C 1
ATOM 3087 O O . TYR B 1 88 ? -9.945 -15.484 3.287 1 83.69 88 TYR B O 1
ATOM 3095 N N . ARG B 1 89 ? -8.07 -16.609 3.846 1 85.94 89 ARG B N 1
ATOM 3096 C CA . ARG B 1 89 ? -7.406 -16.156 2.629 1 85.94 89 ARG B CA 1
ATOM 3097 C C . ARG B 1 89 ? -6.762 -17.312 1.886 1 85.94 89 ARG B C 1
ATOM 3099 O O . ARG B 1 89 ? -6.277 -18.266 2.508 1 85.94 89 ARG B O 1
ATOM 3106 N N . VAL B 1 90 ? -6.809 -17.219 0.604 1 88.25 90 VAL B N 1
ATOM 3107 C CA . VAL B 1 90 ? -6.211 -18.203 -0.306 1 88.25 90 VAL B CA 1
ATOM 3108 C C . VAL B 1 90 ? -5.109 -17.531 -1.126 1 88.25 90 VAL B C 1
ATOM 3110 O O . VAL B 1 90 ? -5.219 -16.359 -1.489 1 88.25 90 VAL B O 1
ATOM 3113 N N . PRO B 1 91 ? -3.938 -18.188 -1.332 1 91.69 91 PRO B N 1
ATOM 3114 C CA . PRO B 1 91 ? -3.697 -19.625 -1.149 1 91.69 91 PRO B CA 1
ATOM 3115 C C . PRO B 1 91 ? -3.229 -19.969 0.262 1 91.69 91 PRO B C 1
ATOM 3117 O O . PRO B 1 91 ? -2.861 -19.078 1.03 1 91.69 91 PRO B O 1
ATOM 3120 N N . TYR B 1 92 ? -3.359 -21.219 0.605 1 93.56 92 TYR B N 1
ATOM 3121 C CA . TYR B 1 92 ? -2.719 -21.812 1.775 1 93.56 92 TYR B CA 1
ATOM 3122 C C . TYR B 1 92 ? -2.1 -23.156 1.437 1 93.56 92 TYR B C 1
ATOM 3124 O O . TYR B 1 92 ? -2.312 -23.688 0.344 1 93.56 92 TYR B O 1
ATOM 3132 N N . VAL B 1 93 ? -1.222 -23.641 2.359 1 93.44 93 VAL B N 1
ATOM 3133 C CA . VAL B 1 93 ? -0.506 -24.875 2.043 1 93.44 93 VAL B CA 1
ATOM 3134 C C . VAL B 1 93 ? -0.572 -25.828 3.232 1 93.44 93 VAL B C 1
ATOM 3136 O O . VAL B 1 93 ? -0.71 -25.391 4.379 1 93.44 93 VAL B O 1
ATOM 3139 N N . LYS B 1 94 ? -0.557 -27.016 2.887 1 91.38 94 LYS B N 1
ATOM 3140 C CA . LYS B 1 94 ? -0.248 -28.062 3.844 1 91.38 94 LYS B CA 1
ATOM 3141 C C . LYS B 1 94 ? 1.173 -28.594 3.646 1 91.38 94 LYS B C 1
ATOM 3143 O O . LYS B 1 94 ? 1.543 -29 2.543 1 91.38 94 LYS B O 1
ATOM 3148 N N . LEU B 1 95 ? 1.928 -28.469 4.738 1 85.75 95 LEU B N 1
ATOM 3149 C CA . LEU B 1 95 ? 3.305 -28.938 4.672 1 85.75 95 LEU B CA 1
ATOM 3150 C C . LEU B 1 95 ? 3.359 -30.469 4.793 1 85.75 95 LEU B C 1
ATOM 3152 O O . LEU B 1 95 ? 2.549 -31.062 5.508 1 85.75 95 LEU B O 1
ATOM 3156 N N . ALA B 1 96 ? 4.297 -31.094 4.164 1 79.69 96 ALA B N 1
ATOM 3157 C CA . ALA B 1 96 ? 4.402 -32.562 4.156 1 79.69 96 ALA B CA 1
ATOM 3158 C C . ALA B 1 96 ? 4.703 -33.094 5.555 1 79.69 96 ALA B C 1
ATOM 3160 O O . ALA B 1 96 ? 4.246 -34.156 5.926 1 79.69 96 ALA B O 1
ATOM 3161 N N . ASP B 1 97 ? 5.41 -32.312 6.289 1 79.38 97 ASP B N 1
ATOM 3162 C CA . ASP B 1 97 ? 5.887 -32.781 7.582 1 79.38 97 ASP B CA 1
ATOM 3163 C C . ASP B 1 97 ? 4.992 -32.281 8.719 1 79.38 97 ASP B C 1
ATOM 3165 O O . ASP B 1 97 ? 5.344 -32.406 9.891 1 79.38 97 ASP B O 1
ATOM 3169 N N . SER B 1 98 ? 3.939 -31.641 8.398 1 79.12 98 SER B N 1
ATOM 3170 C CA . SER B 1 98 ? 3.068 -31.078 9.422 1 79.12 98 SER B CA 1
ATOM 3171 C C . SER B 1 98 ? 1.617 -31.031 8.953 1 79.12 98 SER B C 1
ATOM 3173 O O . SER B 1 98 ? 1.347 -30.969 7.754 1 79.12 98 SER B O 1
ATOM 3175 N N . ASP B 1 99 ? 0.723 -31.172 9.859 1 81.94 99 ASP B N 1
ATOM 3176 C CA . ASP B 1 99 ? -0.695 -31.031 9.539 1 81.94 99 ASP B CA 1
ATOM 3177 C C . ASP B 1 99 ? -1.129 -29.562 9.609 1 81.94 99 ASP B C 1
ATOM 3179 O O . ASP B 1 99 ? -2.297 -29.25 9.375 1 81.94 99 ASP B O 1
ATOM 3183 N N . GLU B 1 100 ? -0.152 -28.828 9.789 1 84.38 100 GLU B N 1
ATOM 3184 C CA . GLU B 1 100 ? -0.442 -27.406 9.914 1 84.38 100 GLU B CA 1
ATOM 3185 C C . GLU B 1 100 ? -0.76 -26.781 8.555 1 84.38 100 GLU B C 1
ATOM 3187 O O . GLU B 1 100 ? -0.126 -27.109 7.551 1 84.38 100 GLU B O 1
ATOM 3192 N N . LEU B 1 101 ? -1.864 -26.016 8.523 1 91.88 101 LEU B N 1
ATOM 3193 C CA . LEU B 1 101 ? -2.154 -25.188 7.367 1 91.88 101 LEU B CA 1
ATOM 3194 C C . LEU B 1 101 ? -1.554 -23.797 7.539 1 91.88 101 LEU B C 1
ATOM 3196 O O . LEU B 1 101 ? -1.773 -23.141 8.562 1 91.88 101 LEU B O 1
ATOM 3200 N N . VAL B 1 102 ? -0.736 -23.453 6.605 1 92.25 102 VAL B N 1
ATOM 3201 C CA . VAL B 1 102 ? -0.135 -22.109 6.613 1 92.25 102 VAL B CA 1
ATOM 3202 C C . VAL B 1 102 ? -0.737 -21.266 5.496 1 92.25 102 VAL B C 1
ATOM 3204 O O . VAL B 1 102 ? -0.751 -21.688 4.332 1 92.25 102 VAL B O 1
ATOM 3207 N N . GLY B 1 103 ? -1.265 -20.188 5.922 1 91.56 103 GLY B N 1
ATOM 3208 C CA . GLY B 1 103 ? -1.947 -19.344 4.957 1 91.56 103 GLY B CA 1
ATOM 3209 C C . GLY B 1 103 ? -1.14 -18.125 4.551 1 91.56 103 GLY B C 1
ATOM 3210 O O . GLY B 1 103 ? -0.178 -17.766 5.23 1 91.56 103 GLY B O 1
ATOM 3211 N N . GLU B 1 104 ? -1.504 -17.594 3.385 1 90.31 104 GLU B N 1
ATOM 3212 C CA . GLU B 1 104 ? -0.99 -16.422 2.678 1 90.31 104 GLU B CA 1
ATOM 3213 C C . GLU B 1 104 ? 0.428 -16.656 2.17 1 90.31 104 GLU B C 1
ATOM 3215 O O . GLU B 1 104 ? 1.25 -17.266 2.867 1 90.31 104 GLU B O 1
ATOM 3220 N N . SER B 1 105 ? 0.701 -16.203 1.066 1 92.62 105 SER B N 1
ATOM 3221 C CA . SER B 1 105 ? 1.946 -16.484 0.359 1 92.62 105 SER B CA 1
ATOM 3222 C C . SER B 1 105 ? 3.154 -15.992 1.147 1 92.62 105 SER B C 1
ATOM 3224 O O . SER B 1 105 ? 4.164 -16.688 1.249 1 92.62 105 SER B O 1
ATOM 3226 N N . GLN B 1 106 ? 3.084 -14.867 1.822 1 92.56 106 GLN B N 1
ATOM 3227 C CA . GLN B 1 106 ? 4.234 -14.305 2.52 1 92.56 106 GLN B CA 1
ATOM 3228 C C . GLN B 1 106 ? 4.605 -15.148 3.738 1 92.56 106 GLN B C 1
ATOM 3230 O O . GLN B 1 106 ? 5.789 -15.344 4.031 1 92.56 106 GLN B O 1
ATOM 3235 N N . PHE B 1 107 ? 3.648 -15.656 4.445 1 93.56 107 PHE B N 1
ATOM 3236 C CA . PHE B 1 107 ? 3.924 -16.453 5.629 1 93.56 107 PHE B CA 1
ATOM 3237 C C . PHE B 1 107 ? 4.367 -17.859 5.238 1 93.56 107 PHE B C 1
ATOM 3239 O O . PHE B 1 107 ? 5.184 -18.484 5.93 1 93.56 107 PHE B O 1
ATOM 3246 N N . ILE B 1 108 ? 3.779 -18.359 4.16 1 94.38 108 ILE B N 1
ATOM 3247 C CA . ILE B 1 108 ? 4.219 -19.641 3.629 1 94.38 108 ILE B CA 1
ATOM 3248 C C . ILE B 1 108 ? 5.707 -19.578 3.291 1 94.38 108 ILE B C 1
ATOM 3250 O O . ILE B 1 108 ? 6.484 -20.438 3.725 1 94.38 108 ILE B O 1
ATOM 3254 N N . ILE B 1 109 ? 6.121 -18.547 2.602 1 95.19 109 ILE B N 1
ATOM 3255 C CA . ILE B 1 109 ? 7.508 -18.359 2.184 1 95.19 109 ILE B CA 1
ATOM 3256 C C . ILE B 1 109 ? 8.398 -18.203 3.412 1 95.19 109 ILE B C 1
ATOM 3258 O O . ILE B 1 109 ? 9.461 -18.828 3.494 1 95.19 109 ILE B O 1
ATOM 3262 N N . LYS B 1 110 ? 7.938 -17.406 4.324 1 94 110 LYS B N 1
ATOM 3263 C CA . LYS B 1 110 ? 8.695 -17.219 5.559 1 94 110 LYS B CA 1
ATOM 3264 C C . LYS B 1 110 ? 8.93 -18.547 6.266 1 94 110 LYS B C 1
ATOM 3266 O O . LYS B 1 110 ? 10.039 -18.844 6.715 1 94 110 LYS B O 1
ATOM 3271 N N . ARG B 1 111 ? 7.895 -19.344 6.371 1 91.81 111 ARG B N 1
ATOM 3272 C CA . ARG B 1 111 ? 7.977 -20.641 7.027 1 91.81 111 ARG B CA 1
ATOM 3273 C C . ARG B 1 111 ? 8.938 -21.562 6.293 1 91.81 111 ARG B C 1
ATOM 3275 O O . ARG B 1 111 ? 9.758 -22.234 6.918 1 91.81 111 ARG B O 1
ATOM 3282 N N . LEU B 1 112 ? 8.867 -21.594 5.035 1 93.12 112 LEU B N 1
ATOM 3283 C CA . LEU B 1 112 ? 9.719 -22.469 4.23 1 93.12 112 LEU B CA 1
ATOM 3284 C C . LEU B 1 112 ? 11.172 -22.016 4.289 1 93.12 112 LEU B C 1
ATOM 3286 O O . LEU B 1 112 ? 12.086 -22.844 4.281 1 93.12 112 LEU B O 1
ATOM 3290 N N . VAL B 1 113 ? 11.422 -20.688 4.379 1 94.62 113 VAL B N 1
ATOM 3291 C CA . VAL B 1 113 ? 12.773 -20.156 4.527 1 94.62 113 VAL B CA 1
ATOM 3292 C C . VAL B 1 113 ? 13.32 -20.516 5.906 1 94.62 113 VAL B C 1
ATOM 3294 O O . VAL B 1 113 ? 14.461 -20.984 6.031 1 94.62 113 VAL B O 1
ATOM 3297 N N . GLN B 1 114 ? 12.484 -20.375 6.879 1 92.12 114 GLN B N 1
ATOM 3298 C CA . GLN B 1 114 ? 12.891 -20.656 8.25 1 92.12 114 GLN B CA 1
ATOM 3299 C C . GLN B 1 114 ? 13.242 -22.125 8.438 1 92.12 114 GLN B C 1
ATOM 3301 O O . GLN B 1 114 ? 14.133 -22.469 9.219 1 92.12 114 GLN B O 1
ATOM 3306 N N . THR B 1 115 ? 12.617 -22.984 7.68 1 89.12 115 THR B N 1
ATOM 3307 C CA . THR B 1 115 ? 12.844 -24.422 7.828 1 89.12 115 THR B CA 1
ATOM 3308 C C . THR B 1 115 ? 13.891 -24.922 6.836 1 89.12 115 THR B C 1
ATOM 3310 O O . THR B 1 115 ? 14.141 -26.109 6.73 1 89.12 115 THR B O 1
ATOM 3313 N N . GLY B 1 116 ? 14.445 -24.031 5.996 1 89.81 116 GLY B N 1
ATOM 3314 C CA . GLY B 1 116 ? 15.547 -24.359 5.105 1 89.81 116 GLY B CA 1
ATOM 3315 C C . GLY B 1 116 ? 15.086 -24.938 3.781 1 89.81 116 GLY B C 1
ATOM 3316 O O . GLY B 1 116 ? 15.914 -25.391 2.979 1 89.81 116 GLY B O 1
ATOM 3317 N N . LYS B 1 117 ? 13.844 -24.922 3.545 1 89.81 117 LYS B N 1
ATOM 3318 C CA . LYS B 1 117 ? 13.305 -25.5 2.316 1 89.81 117 LYS B CA 1
ATOM 3319 C C . LYS B 1 117 ? 13.391 -24.516 1.157 1 89.81 117 LYS B C 1
ATOM 3321 O O . LYS B 1 117 ? 13.398 -24.906 -0.009 1 89.81 117 LYS B O 1
ATOM 3326 N N . LEU B 1 118 ? 13.352 -23.219 1.46 1 94 118 LEU B N 1
ATOM 3327 C CA . LEU B 1 118 ? 13.555 -22.156 0.479 1 94 118 LEU B CA 1
ATOM 3328 C C . LEU B 1 118 ? 14.758 -21.297 0.853 1 94 118 LEU B C 1
ATOM 3330 O O . LEU B 1 118 ? 14.984 -21.016 2.033 1 94 118 LEU B O 1
ATOM 3334 N N . PRO B 1 119 ? 15.508 -20.891 -0.179 1 95.38 119 PRO B N 1
ATOM 3335 C CA . PRO B 1 119 ? 16.562 -19.938 0.132 1 95.38 119 PRO B CA 1
ATOM 3336 C C . PRO B 1 119 ? 16.016 -18.562 0.514 1 95.38 119 PRO B C 1
ATOM 3338 O O . PRO B 1 119 ? 14.977 -18.141 0.01 1 95.38 119 PRO B O 1
ATOM 3341 N N . ASP B 1 120 ? 16.719 -17.922 1.363 1 96.06 120 ASP B N 1
ATOM 3342 C CA . ASP B 1 120 ? 16.406 -16.531 1.683 1 96.06 120 ASP B CA 1
ATOM 3343 C C . ASP B 1 120 ? 16.969 -15.594 0.616 1 96.06 120 ASP B C 1
ATOM 3345 O O . ASP B 1 120 ? 18.125 -15.195 0.676 1 96.06 120 ASP B O 1
ATOM 3349 N N . LEU B 1 121 ? 16.172 -15.156 -0.226 1 96.31 121 LEU B N 1
ATOM 3350 C CA . LEU B 1 121 ? 16.594 -14.406 -1.399 1 96.31 121 LEU B CA 1
ATOM 3351 C C . LEU B 1 121 ? 16.953 -12.969 -1.023 1 96.31 121 LEU B C 1
ATOM 3353 O O . LEU B 1 121 ? 17.75 -12.328 -1.711 1 96.31 121 LEU B O 1
ATOM 3357 N N . ASN B 1 122 ? 16.328 -12.453 0.041 1 96.19 122 ASN B N 1
ATOM 3358 C CA . ASN B 1 122 ? 16.531 -11.047 0.394 1 96.19 122 ASN B CA 1
ATOM 3359 C C . ASN B 1 122 ? 17.672 -10.875 1.391 1 96.19 122 ASN B C 1
ATOM 3361 O O . ASN B 1 122 ? 18.016 -9.75 1.759 1 96.19 122 ASN B O 1
ATOM 3365 N N . LYS B 1 123 ? 18.266 -11.945 1.769 1 93.81 123 LYS B N 1
ATOM 3366 C CA . LYS B 1 123 ? 19.281 -11.93 2.816 1 93.81 123 LYS B CA 1
ATOM 3367 C C . LYS B 1 123 ? 20.484 -11.086 2.406 1 93.81 123 LYS B C 1
ATOM 3369 O O . LYS B 1 123 ? 21.047 -10.352 3.229 1 93.81 123 LYS B O 1
ATOM 3374 N N . GLU B 1 124 ? 20.891 -11.078 1.127 1 90.62 124 GLU B N 1
ATOM 3375 C CA . GLU B 1 124 ? 22.125 -10.445 0.706 1 90.62 124 GLU B CA 1
ATOM 3376 C C . GLU B 1 124 ? 21.859 -9.117 0.002 1 90.62 124 GLU B C 1
ATOM 3378 O O . GLU B 1 124 ? 22.781 -8.508 -0.551 1 90.62 124 GLU B O 1
ATOM 3383 N N . LEU B 1 125 ? 20.656 -8.711 0.012 1 95.06 125 LEU B N 1
ATOM 3384 C CA . LEU B 1 125 ? 20.344 -7.438 -0.633 1 95.06 125 LEU B CA 1
ATOM 3385 C C . LEU B 1 125 ? 20.938 -6.273 0.148 1 95.06 125 LEU B C 1
ATOM 3387 O O . LEU B 1 125 ? 21 -6.312 1.38 1 95.06 125 LEU B O 1
ATOM 3391 N N . SER B 1 126 ? 21.391 -5.242 -0.613 1 93.5 126 SER B N 1
ATOM 3392 C CA . SER B 1 126 ? 21.797 -4 0.028 1 93.5 126 SER B CA 1
ATOM 3393 C C . SER B 1 126 ? 20.641 -3.33 0.749 1 93.5 126 SER B C 1
ATOM 3395 O O . SER B 1 126 ? 19.469 -3.594 0.438 1 93.5 126 SER B O 1
ATOM 3397 N N . PRO B 1 127 ? 20.938 -2.457 1.665 1 90 127 PRO B N 1
ATOM 3398 C CA . PRO B 1 127 ? 19.859 -1.729 2.342 1 90 127 PRO B CA 1
ATOM 3399 C C . PRO B 1 127 ? 18.953 -0.976 1.371 1 90 127 PRO B C 1
ATOM 3401 O O . PRO B 1 127 ? 17.734 -0.957 1.549 1 90 127 PRO B O 1
ATOM 3404 N N . SER B 1 128 ? 19.562 -0.494 0.417 1 92.38 128 SER B N 1
ATOM 3405 C CA . SER B 1 128 ? 18.781 0.219 -0.593 1 92.38 128 SER B CA 1
ATOM 3406 C C . SER B 1 128 ? 17.859 -0.729 -1.351 1 92.38 128 SER B C 1
ATOM 3408 O O . SER B 1 128 ? 16.703 -0.409 -1.588 1 92.38 128 SER B O 1
ATOM 3410 N N . ASP B 1 129 ? 18.406 -1.864 -1.684 1 96.06 129 ASP B N 1
ATOM 3411 C CA . ASP B 1 129 ? 17.594 -2.824 -2.436 1 96.06 129 ASP B CA 1
ATOM 3412 C C . ASP B 1 129 ? 16.531 -3.455 -1.55 1 96.06 129 ASP B C 1
ATOM 3414 O O . ASP B 1 129 ? 15.43 -3.76 -2.018 1 96.06 129 ASP B O 1
ATOM 3418 N N . LEU B 1 130 ? 16.859 -3.617 -0.284 1 96.56 130 LEU B N 1
ATOM 3419 C CA . LEU B 1 130 ? 15.852 -4.102 0.662 1 96.56 130 LEU B CA 1
ATOM 3420 C C . LEU B 1 130 ? 14.703 -3.105 0.796 1 96.56 130 LEU B C 1
ATOM 3422 O O . LEU B 1 130 ? 13.539 -3.502 0.888 1 96.56 130 LEU B O 1
ATOM 3426 N N . ALA B 1 131 ? 15.039 -1.854 0.816 1 96.06 131 ALA B N 1
ATOM 3427 C CA . ALA B 1 131 ? 14.039 -0.793 0.903 1 96.06 131 ALA B CA 1
ATOM 3428 C C . ALA B 1 131 ? 13.117 -0.808 -0.313 1 96.06 131 ALA B C 1
ATOM 3430 O O . ALA B 1 131 ? 11.898 -0.731 -0.174 1 96.06 131 ALA B O 1
ATOM 3431 N N . LYS B 1 132 ? 13.727 -0.963 -1.457 1 97.44 132 LYS B N 1
ATOM 3432 C CA . LYS B 1 132 ? 12.953 -0.99 -2.697 1 97.44 132 LYS B CA 1
ATOM 3433 C C . LYS B 1 132 ? 12.07 -2.227 -2.768 1 97.44 132 LYS B C 1
ATOM 3435 O O . LYS B 1 132 ? 10.906 -2.143 -3.176 1 97.44 132 LYS B O 1
ATOM 3440 N N . ASP B 1 133 ? 12.633 -3.352 -2.387 1 98.19 133 ASP B N 1
ATOM 3441 C CA . ASP B 1 133 ? 11.875 -4.602 -2.387 1 98.19 133 ASP B CA 1
ATOM 3442 C C . ASP B 1 133 ? 10.617 -4.477 -1.536 1 98.19 133 ASP B C 1
ATOM 3444 O O . ASP B 1 133 ? 9.508 -4.758 -2.008 1 98.19 133 ASP B O 1
ATOM 3448 N N . ALA B 1 134 ? 10.812 -3.992 -0.322 1 97.19 134 ALA B N 1
ATOM 3449 C CA . ALA B 1 134 ? 9.695 -3.846 0.609 1 97.19 134 ALA B CA 1
ATOM 3450 C C . ALA B 1 134 ? 8.656 -2.863 0.072 1 97.19 134 ALA B C 1
ATOM 3452 O O . ALA B 1 134 ? 7.453 -3.08 0.225 1 97.19 134 ALA B O 1
ATOM 3453 N N . CYS B 1 135 ? 9.117 -1.889 -0.498 1 97.31 135 CYS B N 1
ATOM 3454 C CA . CYS B 1 135 ? 8.25 -0.844 -1.027 1 97.31 135 CYS B CA 1
ATOM 3455 C C . CYS B 1 135 ? 7.41 -1.367 -2.188 1 97.31 135 CYS B C 1
ATOM 3457 O O . CYS B 1 135 ? 6.211 -1.102 -2.262 1 97.31 135 CYS B O 1
ATOM 3459 N N . ILE B 1 136 ? 8.008 -2.096 -3.107 1 98.44 136 ILE B N 1
ATOM 3460 C CA . ILE B 1 136 ? 7.316 -2.666 -4.262 1 98.44 136 ILE B CA 1
ATOM 3461 C C . ILE B 1 136 ? 6.258 -3.662 -3.787 1 98.44 136 ILE B C 1
ATOM 3463 O O . ILE B 1 136 ? 5.121 -3.637 -4.258 1 98.44 136 ILE B O 1
ATOM 3467 N N . ARG B 1 137 ? 6.617 -4.465 -2.836 1 98.06 137 ARG B N 1
ATOM 3468 C CA . ARG B 1 137 ? 5.676 -5.445 -2.309 1 98.06 137 ARG B CA 1
ATOM 3469 C C . ARG B 1 137 ? 4.469 -4.758 -1.678 1 98.06 137 ARG B C 1
ATOM 3471 O O . ARG B 1 137 ? 3.324 -5.133 -1.941 1 98.06 137 ARG B O 1
ATOM 3478 N N . ALA B 1 138 ? 4.754 -3.746 -0.952 1 97.75 138 ALA B N 1
ATOM 3479 C CA . ALA B 1 138 ? 3.676 -3.008 -0.296 1 97.75 138 ALA B CA 1
ATOM 3480 C C . ALA B 1 138 ? 2.746 -2.367 -1.322 1 97.75 138 ALA B C 1
ATOM 3482 O O . ALA B 1 138 ? 1.522 -2.43 -1.186 1 97.75 138 ALA B O 1
ATOM 3483 N N . MET B 1 139 ? 3.297 -1.775 -2.312 1 98.31 139 MET B N 1
ATOM 3484 C CA . MET B 1 139 ? 2.506 -1.106 -3.342 1 98.31 139 MET B CA 1
ATOM 3485 C C . MET B 1 139 ? 1.583 -2.094 -4.047 1 98.31 139 MET B C 1
ATOM 3487 O O . MET B 1 139 ? 0.41 -1.796 -4.281 1 98.31 139 MET B O 1
ATOM 3491 N N . LEU B 1 140 ? 2.092 -3.229 -4.309 1 98.44 140 LEU B N 1
ATOM 3492 C CA . LEU B 1 140 ? 1.314 -4.203 -5.066 1 98.44 140 LEU B CA 1
ATOM 3493 C C . LEU B 1 140 ? 0.28 -4.887 -4.176 1 98.44 140 LEU B C 1
ATOM 3495 O O . LEU B 1 140 ? -0.866 -5.082 -4.59 1 98.44 140 LEU B O 1
ATOM 3499 N N . GLU B 1 141 ? 0.652 -5.152 -2.963 1 96.56 141 GLU B N 1
ATOM 3500 C CA . GLU B 1 141 ? -0.22 -5.906 -2.066 1 96.56 141 GLU B CA 1
ATOM 3501 C C . GLU B 1 141 ? -1.341 -5.027 -1.52 1 96.56 141 GLU B C 1
ATOM 3503 O O . GLU B 1 141 ? -2.451 -5.508 -1.278 1 96.56 141 GLU B O 1
ATOM 3508 N N . ASP B 1 142 ? -1 -3.707 -1.394 1 96.69 142 ASP B N 1
ATOM 3509 C CA . ASP B 1 142 ? -1.952 -2.92 -0.617 1 96.69 142 ASP B CA 1
ATOM 3510 C C . ASP B 1 142 ? -2.586 -1.825 -1.473 1 96.69 142 ASP B C 1
ATOM 3512 O O . ASP B 1 142 ? -3.605 -1.245 -1.093 1 96.69 142 ASP B O 1
ATOM 3516 N N . ARG B 1 143 ? -2.076 -1.549 -2.58 1 97.69 143 ARG B N 1
ATOM 3517 C CA . ARG B 1 143 ? -2.711 -0.573 -3.461 1 97.69 143 ARG B CA 1
ATOM 3518 C C . ARG B 1 143 ? -3.197 -1.231 -4.746 1 97.69 143 ARG B C 1
ATOM 3520 O O . ARG B 1 143 ? -4.395 -1.207 -5.047 1 97.69 143 ARG B O 1
ATOM 3527 N N . ALA B 1 144 ? -2.26 -1.878 -5.48 1 98.38 144 ALA B N 1
ATOM 3528 C CA . ALA B 1 144 ? -2.605 -2.453 -6.777 1 98.38 144 ALA B CA 1
ATOM 3529 C C . ALA B 1 144 ? -3.734 -3.473 -6.641 1 98.38 144 ALA B C 1
ATOM 3531 O O . ALA B 1 144 ? -4.637 -3.521 -7.48 1 98.38 144 ALA B O 1
ATOM 3532 N N . TYR B 1 145 ? -3.652 -4.215 -5.586 1 96.81 145 TYR B N 1
ATOM 3533 C CA . TYR B 1 145 ? -4.652 -5.25 -5.348 1 96.81 145 TYR B CA 1
ATOM 3534 C C . TYR B 1 145 ? -6.059 -4.664 -5.363 1 96.81 145 TYR B C 1
ATOM 3536 O O . TYR B 1 145 ? -6.945 -5.176 -6.055 1 96.81 145 TYR B O 1
ATOM 3544 N N . PHE B 1 146 ? -6.27 -3.564 -4.723 1 97.62 146 PHE B N 1
ATOM 3545 C CA . PHE B 1 146 ? -7.602 -2.984 -4.59 1 97.62 146 PHE B CA 1
ATOM 3546 C C . PHE B 1 146 ? -8.008 -2.266 -5.867 1 97.62 146 PHE B C 1
ATOM 3548 O O . PHE B 1 146 ? -9.195 -2.225 -6.211 1 97.62 146 PHE B O 1
ATOM 3555 N N . LEU B 1 147 ? -7.07 -1.75 -6.547 1 98.38 147 LEU B N 1
ATOM 3556 C CA . LEU B 1 147 ? -7.379 -1.13 -7.832 1 98.38 147 LEU B CA 1
ATOM 3557 C C . LEU B 1 147 ? -7.863 -2.17 -8.836 1 98.38 147 LEU B C 1
ATOM 3559 O O . LEU B 1 147 ? -8.805 -1.922 -9.586 1 98.38 147 LEU B O 1
ATOM 3563 N N . VAL B 1 148 ? -7.242 -3.311 -8.812 1 97.44 148 VAL B N 1
ATOM 3564 C CA . VAL B 1 148 ? -7.617 -4.418 -9.688 1 97.44 148 VAL B CA 1
ATOM 3565 C C . VAL B 1 148 ? -9.008 -4.926 -9.312 1 97.44 148 VAL B C 1
ATOM 3567 O O . VAL B 1 148 ? -9.844 -5.168 -10.188 1 97.44 148 VAL B O 1
ATOM 3570 N N . LEU B 1 149 ? -9.25 -5.082 -8.016 1 95.5 149 LEU B N 1
ATOM 3571 C CA . LEU B 1 149 ? -10.555 -5.52 -7.535 1 95.5 149 LEU B CA 1
ATOM 3572 C C . LEU B 1 149 ? -11.648 -4.551 -7.969 1 95.5 149 LEU B C 1
ATOM 3574 O O . LEU B 1 149 ? -12.758 -4.969 -8.312 1 95.5 149 LEU B O 1
ATOM 3578 N N . TYR B 1 150 ? -11.367 -3.252 -7.902 1 97.06 150 TYR B N 1
ATOM 3579 C CA . TYR B 1 150 ? -12.32 -2.229 -8.312 1 97.06 150 TYR B CA 1
ATOM 3580 C C . TYR B 1 150 ? -12.75 -2.436 -9.766 1 97.06 150 TYR B C 1
ATOM 3582 O O . TYR B 1 150 ? -13.945 -2.439 -10.07 1 97.06 150 TYR B O 1
ATOM 3590 N N . GLU B 1 151 ? -11.758 -2.633 -10.625 1 96.56 151 GLU B N 1
ATOM 3591 C CA . GLU B 1 151 ? -12.078 -2.834 -12.039 1 96.56 151 GLU B CA 1
ATOM 3592 C C . GLU B 1 151 ? -12.914 -4.094 -12.242 1 96.56 151 GLU B C 1
ATOM 3594 O O . GLU B 1 151 ? -13.883 -4.082 -13 1 96.56 151 GLU B O 1
ATOM 3599 N N . ARG B 1 152 ? -12.609 -5.156 -11.555 1 94.06 152 ARG B N 1
ATOM 3600 C CA . ARG B 1 152 ? -13.273 -6.441 -11.727 1 94.06 152 ARG B CA 1
ATOM 3601 C C . ARG B 1 152 ? -14.727 -6.367 -11.273 1 94.06 152 ARG B C 1
ATOM 3603 O O . ARG B 1 152 ? -15.633 -6.801 -11.992 1 94.06 152 ARG B O 1
ATOM 3610 N N . TRP B 1 153 ? -14.953 -5.773 -10.141 1 92.25 153 TRP B N 1
ATOM 3611 C CA . TRP B 1 153 ? -16.25 -5.973 -9.492 1 92.25 153 TRP B CA 1
ATOM 3612 C C . TRP B 1 153 ? -17.141 -4.754 -9.68 1 92.25 153 TRP B C 1
ATOM 3614 O O . TRP B 1 153 ? -18.359 -4.832 -9.469 1 92.25 153 TRP B O 1
ATOM 3624 N N . ARG B 1 154 ? -16.562 -3.66 -10.062 1 91.19 154 ARG B N 1
ATOM 3625 C CA . ARG B 1 154 ? -17.375 -2.488 -10.352 1 91.19 154 ARG B CA 1
ATOM 3626 C C . ARG B 1 154 ? -17.406 -2.197 -11.852 1 91.19 154 ARG B C 1
ATOM 3628 O O . ARG B 1 154 ? -18.453 -1.846 -12.406 1 91.19 154 ARG B O 1
ATOM 3635 N N . GLY B 1 155 ? -16.359 -2.391 -12.508 1 88.56 155 GLY B N 1
ATOM 3636 C CA . GLY B 1 155 ? -16.25 -2.043 -13.922 1 88.56 155 GLY B CA 1
ATOM 3637 C C . GLY B 1 155 ? -16.547 -3.207 -14.844 1 88.56 155 GLY B C 1
ATOM 3638 O O . GLY B 1 155 ? -17.109 -3.018 -15.922 1 88.56 155 GLY B O 1
ATOM 3639 N N . GLN B 1 156 ? -16.141 -4.359 -14.445 1 89.38 156 GLN B N 1
ATOM 3640 C CA . GLN B 1 156 ? -16.219 -5.52 -15.32 1 89.38 156 GLN B CA 1
ATOM 3641 C C . GLN B 1 156 ? -17.062 -6.629 -14.703 1 89.38 156 GLN B C 1
ATOM 3643 O O . GLN B 1 156 ? -16.703 -7.805 -14.766 1 89.38 156 GLN B O 1
ATOM 3648 N N . TYR B 1 157 ? -18.109 -6.215 -14.102 1 85.12 157 TYR B N 1
ATOM 3649 C CA . TYR B 1 157 ? -18.969 -7.164 -13.391 1 85.12 157 TYR B CA 1
ATOM 3650 C C . TYR B 1 157 ? -19.469 -8.25 -14.328 1 85.12 157 TYR B C 1
ATOM 3652 O O . TYR B 1 157 ? -19.562 -9.422 -13.945 1 85.12 157 TYR B O 1
ATOM 3660 N N . GLU B 1 158 ? -19.766 -7.965 -15.508 1 84.5 158 GLU B N 1
ATOM 3661 C CA . GLU B 1 158 ? -20.281 -8.93 -16.484 1 84.5 158 GLU B CA 1
ATOM 3662 C C . GLU B 1 158 ? -19.219 -9.977 -16.812 1 84.5 158 GLU B C 1
ATOM 3664 O O . GLU B 1 158 ? -19.531 -11.164 -16.938 1 84.5 158 GLU B O 1
ATOM 3669 N N . MET B 1 159 ? -18.109 -9.531 -16.969 1 83.75 159 MET B N 1
ATOM 3670 C CA . MET B 1 159 ? -17.016 -10.461 -17.25 1 83.75 159 MET B CA 1
ATOM 3671 C C . MET B 1 159 ? -16.766 -11.383 -16.047 1 83.75 159 MET B C 1
ATOM 3673 O O . MET B 1 159 ? -16.469 -12.562 -16.234 1 83.75 159 MET B O 1
ATOM 3677 N N . MET B 1 160 ? -16.875 -10.82 -14.859 1 82.56 160 MET B N 1
ATOM 3678 C CA . MET B 1 160 ? -16.719 -11.625 -13.648 1 82.56 160 MET B CA 1
ATOM 3679 C C . MET B 1 160 ? -17.812 -12.672 -13.531 1 82.56 160 MET B C 1
ATOM 3681 O O . MET B 1 160 ? -17.578 -13.773 -13.023 1 82.56 160 MET B O 1
ATOM 3685 N N . TRP B 1 161 ? -18.922 -12.336 -14.039 1 79.19 161 TRP B N 1
ATOM 3686 C CA . TRP B 1 161 ? -20.047 -13.273 -14.07 1 79.19 161 TRP B CA 1
ATOM 3687 C C . TRP B 1 161 ? -19.734 -14.461 -14.984 1 79.19 161 TRP B C 1
ATOM 3689 O O . TRP B 1 161 ? -19.984 -15.609 -14.625 1 79.19 161 TRP B O 1
ATOM 3699 N N . HIS B 1 162 ? -19.156 -14.18 -16.016 1 80.5 162 HIS B N 1
ATOM 3700 C CA . HIS B 1 162 ? -18.984 -15.203 -17.031 1 80.5 162 HIS B CA 1
ATOM 3701 C C . HIS B 1 162 ? -17.672 -15.945 -16.859 1 80.5 162 HIS B C 1
ATOM 3703 O O . HIS B 1 162 ? -17.594 -17.156 -17.078 1 80.5 162 HIS B O 1
ATOM 3709 N N . ASP B 1 163 ? -16.688 -15.227 -16.406 1 76 163 ASP B N 1
ATOM 3710 C CA . ASP B 1 163 ? -15.344 -15.797 -16.406 1 76 163 ASP B CA 1
ATOM 3711 C C . ASP B 1 163 ? -14.773 -15.867 -14.992 1 76 163 ASP B C 1
ATOM 3713 O O . ASP B 1 163 ? -13.656 -16.359 -14.797 1 76 163 ASP B O 1
ATOM 3717 N N . GLY B 1 164 ? -15.555 -15.43 -14.109 1 73.38 164 GLY B N 1
ATOM 3718 C CA . GLY B 1 164 ? -15.055 -15.328 -12.75 1 73.38 164 GLY B CA 1
ATOM 3719 C C . GLY B 1 164 ? -15.047 -16.656 -12.016 1 73.38 164 GLY B C 1
ATOM 3720 O O . GLY B 1 164 ? -15.219 -17.719 -12.633 1 73.38 164 GLY B O 1
ATOM 3721 N N . PRO B 1 165 ? -14.703 -16.5 -10.742 1 70.31 165 PRO B N 1
ATOM 3722 C CA . PRO B 1 165 ? -14.484 -17.703 -9.93 1 70.31 165 PRO B CA 1
ATOM 3723 C C . PRO B 1 165 ? -15.742 -18.562 -9.797 1 70.31 165 PRO B C 1
ATOM 3725 O O . PRO B 1 165 ? -15.656 -19.766 -9.531 1 70.31 165 PRO B O 1
ATOM 3728 N N . PHE B 1 166 ? -16.922 -18.016 -10.055 1 70.38 166 PHE B N 1
ATOM 3729 C CA . PHE B 1 166 ? -18.172 -18.734 -9.828 1 70.38 166 PHE B CA 1
ATOM 3730 C C . PHE B 1 166 ? -18.828 -19.109 -11.148 1 70.38 166 PHE B C 1
ATOM 3732 O O . PHE B 1 166 ? -19.984 -19.531 -11.172 1 70.38 166 PHE B O 1
ATOM 3739 N N . ALA B 1 167 ? -18.109 -18.922 -12.164 1 68.31 167 ALA B N 1
ATOM 3740 C CA . ALA B 1 167 ? -18.656 -19.141 -13.5 1 68.31 167 ALA B CA 1
ATOM 3741 C C . ALA B 1 167 ? -19.125 -20.578 -13.68 1 68.31 167 ALA B C 1
ATOM 3743 O O . ALA B 1 167 ? -20.047 -20.859 -14.445 1 68.31 167 ALA B O 1
ATOM 3744 N N . HIS B 1 168 ? -18.578 -21.422 -12.914 1 67.38 168 HIS B N 1
ATOM 3745 C CA . HIS B 1 168 ? -18.844 -22.844 -13.125 1 67.38 168 HIS B CA 1
ATOM 3746 C C . HIS B 1 168 ? -19.969 -23.344 -12.211 1 67.38 168 HIS B C 1
ATOM 3748 O O . HIS B 1 168 ? -20.359 -24.516 -12.281 1 67.38 168 HIS B O 1
ATOM 3754 N N . PHE B 1 169 ? -20.547 -22.375 -11.484 1 63.91 169 PHE B N 1
ATOM 3755 C CA . PHE B 1 169 ? -21.672 -22.734 -10.617 1 63.91 169 PHE B CA 1
ATOM 3756 C C . PHE B 1 169 ? -22.969 -22.781 -11.398 1 63.91 169 PHE B C 1
ATOM 3758 O O . PHE B 1 169 ? -23.078 -22.188 -12.477 1 63.91 169 PHE B O 1
ATOM 3765 N N . VAL B 1 170 ? -23.875 -23.641 -10.82 1 66.12 170 VAL B N 1
ATOM 3766 C CA . VAL B 1 170 ? -25.219 -23.562 -11.383 1 66.12 170 VAL B CA 1
ATOM 3767 C C . VAL B 1 170 ? -25.766 -22.141 -11.211 1 66.12 170 VAL B C 1
ATOM 3769 O O . VAL B 1 170 ? -25.312 -21.406 -10.336 1 66.12 170 VAL B O 1
ATOM 3772 N N . TRP B 1 171 ? -26.734 -21.875 -12.07 1 71.88 171 TRP B N 1
ATOM 3773 C CA . TRP B 1 171 ? -27.141 -20.484 -12.266 1 71.88 171 TRP B CA 1
ATOM 3774 C C . TRP B 1 171 ? -27.516 -19.844 -10.938 1 71.88 171 TRP B C 1
ATOM 3776 O O . TRP B 1 171 ? -27.031 -18.75 -10.617 1 71.88 171 TRP B O 1
ATOM 3786 N N . GLY B 1 172 ? -28.359 -20.438 -10.164 1 69.06 172 GLY B N 1
ATOM 3787 C CA . GLY B 1 172 ? -28.781 -19.875 -8.891 1 69.06 172 GLY B CA 1
ATOM 3788 C C . GLY B 1 172 ? -27.625 -19.688 -7.918 1 69.06 172 GLY B C 1
ATOM 3789 O O . GLY B 1 172 ? -27.5 -18.625 -7.289 1 69.06 172 GLY B O 1
ATOM 3790 N N . ALA B 1 173 ? -26.812 -20.594 -7.848 1 69.88 173 ALA B N 1
ATOM 3791 C CA . ALA B 1 173 ? -25.656 -20.516 -6.969 1 69.88 173 ALA B CA 1
ATOM 3792 C C . ALA B 1 173 ? -24.656 -19.469 -7.473 1 69.88 173 ALA B C 1
ATOM 3794 O O . ALA B 1 173 ? -24.031 -18.766 -6.68 1 69.88 173 ALA B O 1
ATOM 3795 N N . LYS B 1 174 ? -24.625 -19.438 -8.766 1 72.62 174 LYS B N 1
ATOM 3796 C CA . LYS B 1 174 ? -23.75 -18.453 -9.398 1 72.62 174 LYS B CA 1
ATOM 3797 C C . LYS B 1 174 ? -24.203 -17.031 -9.07 1 72.62 174 LYS B C 1
ATOM 3799 O O . LYS B 1 174 ? -23.375 -16.188 -8.695 1 72.62 174 LYS B O 1
ATOM 3804 N N . GLN B 1 175 ? -25.484 -16.859 -9.125 1 77.56 175 GLN B N 1
ATOM 3805 C CA . GLN B 1 175 ? -26.047 -15.539 -8.867 1 77.56 175 GLN B CA 1
ATOM 3806 C C . GLN B 1 175 ? -25.828 -15.117 -7.418 1 77.56 175 GLN B C 1
ATOM 3808 O O . GLN B 1 175 ? -25.359 -14.008 -7.156 1 77.56 175 GLN B O 1
ATOM 3813 N N . ILE B 1 176 ? -26.078 -15.992 -6.582 1 71.06 176 ILE B N 1
ATOM 3814 C CA . ILE B 1 176 ? -25.969 -15.695 -5.16 1 71.06 176 ILE B CA 1
ATOM 3815 C C . ILE B 1 176 ? -24.5 -15.453 -4.789 1 71.06 176 ILE B C 1
ATOM 3817 O O . ILE B 1 176 ? -24.188 -14.477 -4.105 1 71.06 176 ILE B O 1
ATOM 3821 N N . SER B 1 177 ? -23.719 -16.297 -5.305 1 74.88 177 SER B N 1
ATOM 3822 C CA . SER B 1 177 ? -22.297 -16.188 -4.973 1 74.88 177 SER B CA 1
ATOM 3823 C C . SER B 1 177 ? -21.688 -14.93 -5.555 1 74.88 177 SER B C 1
ATOM 3825 O O . SER B 1 177 ? -20.938 -14.219 -4.867 1 74.88 177 SER B O 1
ATOM 3827 N N . THR B 1 178 ? -22.141 -14.641 -6.762 1 79.31 178 THR B N 1
ATOM 3828 C CA . THR B 1 178 ? -21.562 -13.484 -7.43 1 79.31 178 THR B CA 1
ATOM 3829 C C . THR B 1 178 ? -22.031 -12.188 -6.77 1 79.31 178 THR B C 1
ATOM 3831 O O . THR B 1 178 ? -21.234 -11.273 -6.555 1 79.31 178 THR B O 1
ATOM 3834 N N . GLN B 1 179 ? -23.219 -12.18 -6.367 1 80.62 179 GLN B N 1
ATOM 3835 C CA . GLN B 1 179 ? -23.766 -10.992 -5.715 1 80.62 179 GLN B CA 1
ATOM 3836 C C . GLN B 1 179 ? -23.172 -10.812 -4.32 1 80.62 179 GLN B C 1
ATOM 3838 O O . GLN B 1 179 ? -22.875 -9.688 -3.908 1 80.62 179 GLN B O 1
ATOM 3843 N N . ALA B 1 180 ? -23 -11.883 -3.75 1 79.62 180 ALA B N 1
ATOM 3844 C CA . ALA B 1 180 ? -22.406 -11.836 -2.418 1 79.62 180 ALA B CA 1
ATOM 3845 C C . ALA B 1 180 ? -20.953 -11.359 -2.486 1 79.62 180 ALA B C 1
ATOM 3847 O O . ALA B 1 180 ? -20.531 -10.531 -1.679 1 79.62 180 ALA B O 1
ATOM 3848 N N . ALA B 1 181 ? -20.312 -11.859 -3.436 1 82.88 181 ALA B N 1
ATOM 3849 C CA . ALA B 1 181 ? -18.922 -11.477 -3.625 1 82.88 181 ALA B CA 1
ATOM 3850 C C . ALA B 1 181 ? -18.812 -9.992 -3.967 1 82.88 181 ALA B C 1
ATOM 3852 O O . ALA B 1 181 ? -17.938 -9.289 -3.438 1 82.88 181 ALA B O 1
ATOM 3853 N N . ARG B 1 182 ? -19.688 -9.562 -4.777 1 86.88 182 ARG B N 1
ATOM 3854 C CA . ARG B 1 182 ? -19.688 -8.156 -5.156 1 86.88 182 ARG B CA 1
ATOM 3855 C C . ARG B 1 182 ? -19.938 -7.262 -3.949 1 86.88 182 ARG B C 1
ATOM 3857 O O . ARG B 1 182 ? -19.266 -6.242 -3.775 1 86.88 182 ARG B O 1
ATOM 3864 N N . GLY B 1 183 ? -20.891 -7.645 -3.156 1 86.25 183 GLY B N 1
ATOM 3865 C CA . GLY B 1 183 ? -21.172 -6.883 -1.947 1 86.25 183 GLY B CA 1
ATOM 3866 C C . GLY B 1 183 ? -19.984 -6.836 -0.997 1 86.25 183 GLY B C 1
ATOM 3867 O O . GLY B 1 183 ? -19.641 -5.773 -0.472 1 86.25 183 GLY B O 1
ATOM 3868 N N . TYR B 1 184 ? -19.391 -7.938 -0.896 1 84.88 184 TYR B N 1
ATOM 3869 C CA . TYR B 1 184 ? -18.234 -8.039 -0.027 1 84.88 184 TYR B CA 1
ATOM 3870 C C . TYR B 1 184 ? -17.094 -7.172 -0.54 1 84.88 184 TYR B C 1
ATOM 3872 O O . TYR B 1 184 ? -16.5 -6.402 0.22 1 84.88 184 TYR B O 1
ATOM 3880 N N . VAL B 1 185 ? -16.828 -7.254 -1.783 1 89.31 185 VAL B N 1
ATOM 3881 C CA . VAL B 1 185 ? -15.727 -6.523 -2.387 1 89.31 185 VAL B CA 1
ATOM 3882 C C . VAL B 1 185 ? -16 -5.023 -2.332 1 89.31 185 VAL B C 1
ATOM 3884 O O . VAL B 1 185 ? -15.102 -4.223 -2.08 1 89.31 185 VAL B O 1
ATOM 3887 N N . ASN B 1 186 ? -17.234 -4.691 -2.525 1 89.62 186 ASN B N 1
ATOM 3888 C CA . ASN B 1 186 ? -17.578 -3.271 -2.447 1 89.62 186 ASN B CA 1
ATOM 3889 C C . ASN B 1 186 ? -17.359 -2.721 -1.042 1 89.62 186 ASN B C 1
ATOM 3891 O O . ASN B 1 186 ? -16.938 -1.57 -0.88 1 89.62 186 ASN B O 1
ATOM 3895 N N . SER B 1 187 ? -17.625 -3.539 -0.062 1 88.31 187 SER B N 1
ATOM 3896 C CA . SER B 1 187 ? -17.312 -3.143 1.308 1 88.31 187 SER B CA 1
ATOM 3897 C C . SER B 1 187 ? -15.812 -3 1.515 1 88.31 187 SER B C 1
ATOM 3899 O O . SER B 1 187 ? -15.352 -2.029 2.119 1 88.31 187 SER B O 1
ATOM 3901 N N . GLN B 1 188 ? -15.07 -3.947 0.953 1 91.5 188 GLN B N 1
ATOM 3902 C CA . GLN B 1 188 ? -13.617 -3.881 1.026 1 91.5 188 GLN B CA 1
ATOM 3903 C C . GLN B 1 188 ? -13.094 -2.592 0.399 1 91.5 188 GLN B C 1
ATOM 3905 O O . GLN B 1 188 ? -12.281 -1.887 1.004 1 91.5 188 GLN B O 1
ATOM 3910 N N . LEU B 1 189 ? -13.602 -2.281 -0.737 1 94.75 189 LEU B N 1
ATOM 3911 C CA . LEU B 1 189 ? -13.141 -1.118 -1.488 1 94.75 189 LEU B CA 1
ATOM 3912 C C . LEU B 1 189 ? -13.484 0.173 -0.751 1 94.75 189 LEU B C 1
ATOM 3914 O O . LEU B 1 189 ? -12.664 1.097 -0.7 1 94.75 189 LEU B O 1
ATOM 3918 N N . TRP B 1 190 ? -14.633 0.21 -0.174 1 91.38 190 TRP B N 1
ATOM 3919 C CA . TRP B 1 190 ? -15.062 1.413 0.535 1 91.38 190 TRP B CA 1
ATOM 3920 C C . TRP B 1 190 ? -14.195 1.652 1.768 1 91.38 190 TRP B C 1
ATOM 3922 O O . TRP B 1 190 ? -13.672 2.752 1.964 1 91.38 190 TRP B O 1
ATOM 3932 N N . PHE B 1 191 ? -13.992 0.591 2.525 1 90.06 191 PHE B N 1
ATOM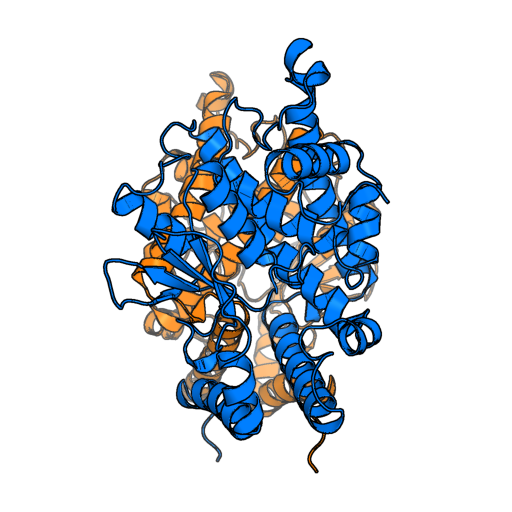 3933 C CA . PHE B 1 191 ? -13.305 0.733 3.801 1 90.06 191 PHE B CA 1
ATOM 3934 C C . PHE B 1 191 ? -11.805 0.902 3.588 1 90.06 191 PHE B C 1
ATOM 3936 O O . PHE B 1 191 ? -11.133 1.598 4.355 1 90.06 191 PHE B O 1
ATOM 3943 N N . GLN B 1 192 ? -11.367 0.344 2.543 1 93.25 192 GLN B N 1
ATOM 3944 C CA . GLN B 1 192 ? -9.961 0.517 2.209 1 93.25 192 GLN B CA 1
ATOM 3945 C C . GLN B 1 192 ? -9.703 1.896 1.609 1 93.25 192 GLN B C 1
ATOM 3947 O O . GLN B 1 192 ? -8.641 2.486 1.829 1 93.25 192 GLN B O 1
ATOM 3952 N N . GLY B 1 193 ? -10.617 2.389 0.869 1 92.62 193 GLY B N 1
ATOM 3953 C CA . GLY B 1 193 ? -10.469 3.748 0.376 1 92.62 193 GLY B CA 1
ATOM 3954 C C . GLY B 1 193 ? -10.703 3.869 -1.119 1 92.62 193 GLY B C 1
ATOM 3955 O O . GLY B 1 193 ? -11.32 4.832 -1.582 1 92.62 193 GLY B O 1
ATOM 3956 N N . VAL B 1 194 ? -10.359 2.896 -1.893 1 95.94 194 VAL B N 1
ATOM 3957 C CA . VAL B 1 194 ? -10.43 2.955 -3.35 1 95.94 194 VAL B CA 1
ATOM 3958 C C . VAL B 1 194 ? -11.875 3.133 -3.795 1 95.94 194 VAL B C 1
ATOM 3960 O O . VAL B 1 194 ? -12.148 3.773 -4.812 1 95.94 194 VAL B O 1
ATOM 3963 N N . GLY B 1 195 ? -12.805 2.648 -3.012 1 94.5 195 GLY B N 1
ATOM 3964 C CA . GLY B 1 195 ? -14.219 2.711 -3.357 1 94.5 195 GLY B CA 1
ATOM 3965 C C . GLY B 1 195 ? -14.789 4.113 -3.281 1 94.5 195 GLY B C 1
ATOM 3966 O O . GLY B 1 195 ? -15.922 4.348 -3.695 1 94.5 195 GLY B O 1
ATOM 3967 N N . ARG B 1 196 ? -13.984 5.023 -2.828 1 92.38 196 ARG B N 1
ATOM 3968 C CA . ARG B 1 196 ? -14.438 6.402 -2.682 1 92.38 196 ARG B CA 1
ATOM 3969 C C . ARG B 1 196 ? -14.086 7.227 -3.916 1 92.38 196 ARG B C 1
ATOM 3971 O O . ARG B 1 196 ? -14.516 8.375 -4.047 1 92.38 196 ARG B O 1
ATOM 3978 N N . TYR B 1 197 ? -13.391 6.648 -4.816 1 94.81 197 TYR B N 1
ATOM 3979 C CA . TYR B 1 197 ? -12.922 7.355 -6.004 1 94.81 197 TYR B CA 1
ATOM 3980 C C . TYR B 1 197 ? -13.789 7.027 -7.215 1 94.81 197 TYR B C 1
ATOM 3982 O O . TYR B 1 197 ? -14.531 6.043 -7.203 1 94.81 197 TYR B O 1
ATOM 3990 N N . ASN B 1 198 ? -13.727 7.93 -8.172 1 94.25 198 ASN B N 1
ATOM 3991 C CA . ASN B 1 198 ? -14.398 7.656 -9.438 1 94.25 198 ASN B CA 1
ATOM 3992 C C . ASN B 1 198 ? -13.492 6.898 -10.398 1 94.25 198 ASN B C 1
ATOM 3994 O O . ASN B 1 198 ? -12.32 6.66 -10.102 1 94.25 198 ASN B O 1
ATOM 3998 N N . ASP B 1 199 ? -14.023 6.512 -11.57 1 95.62 199 ASP B N 1
ATOM 3999 C CA . ASP B 1 199 ? -13.32 5.664 -12.523 1 95.62 199 ASP B CA 1
ATOM 4000 C C . ASP B 1 199 ? -12.039 6.336 -13.016 1 95.62 199 ASP B C 1
ATOM 4002 O O . ASP B 1 199 ? -11 5.688 -13.156 1 95.62 199 ASP B O 1
ATOM 4006 N N . GLU B 1 200 ? -12.094 7.586 -13.273 1 95.81 200 GLU B N 1
ATOM 4007 C CA . GLU B 1 200 ? -10.938 8.312 -13.789 1 95.81 200 GLU B CA 1
ATOM 4008 C C . GLU B 1 200 ? -9.82 8.383 -12.75 1 95.81 200 GLU B C 1
ATOM 4010 O O . GLU B 1 200 ? -8.641 8.234 -13.086 1 95.81 200 GLU B O 1
ATOM 4015 N N . GLU B 1 201 ? -10.211 8.594 -11.508 1 95.44 201 GLU B N 1
ATOM 4016 C CA . GLU B 1 201 ? -9.242 8.648 -10.414 1 95.44 201 GLU B CA 1
ATOM 4017 C C . GLU B 1 201 ? -8.586 7.285 -10.188 1 95.44 201 GLU B C 1
ATOM 4019 O O . GLU B 1 201 ? -7.371 7.199 -10.008 1 95.44 201 GLU B O 1
ATOM 4024 N N . VAL B 1 202 ? -9.406 6.242 -10.242 1 97.38 202 VAL B N 1
ATOM 4025 C CA . VAL B 1 202 ? -8.891 4.891 -10.062 1 97.38 202 VAL B CA 1
ATOM 4026 C C . VAL B 1 202 ? -7.93 4.547 -11.195 1 97.38 202 VAL B C 1
ATOM 4028 O O . VAL B 1 202 ? -6.867 3.965 -10.969 1 97.38 202 VAL B O 1
ATOM 4031 N N . LYS B 1 203 ? -8.258 4.949 -12.375 1 97.62 203 LYS B N 1
ATOM 4032 C CA . LYS B 1 203 ? -7.383 4.707 -13.516 1 97.62 203 LYS B CA 1
ATOM 4033 C C . LYS B 1 203 ? -6.059 5.457 -13.359 1 97.62 203 LYS B C 1
ATOM 4035 O O . LYS B 1 203 ? -5 4.938 -13.719 1 97.62 203 LYS B O 1
ATOM 4040 N N . ALA B 1 204 ? -6.113 6.637 -12.836 1 96.62 204 ALA B N 1
ATOM 4041 C CA . ALA B 1 204 ? -4.898 7.41 -12.602 1 96.62 204 ALA B CA 1
ATOM 4042 C C . ALA B 1 204 ? -3.988 6.715 -11.594 1 96.62 204 ALA B C 1
ATOM 4044 O O . ALA B 1 204 ? -2.768 6.676 -11.773 1 96.62 204 ALA B O 1
ATOM 4045 N N . PHE B 1 205 ? -4.59 6.168 -10.57 1 97.5 205 PHE B N 1
ATOM 4046 C CA . PHE B 1 205 ? -3.812 5.43 -9.578 1 97.5 205 PHE B CA 1
ATOM 4047 C C . PHE B 1 205 ? -3.207 4.176 -10.195 1 97.5 205 PHE B C 1
ATOM 4049 O O . PHE B 1 205 ? -2.051 3.84 -9.93 1 97.5 205 PHE B O 1
ATOM 4056 N N . ALA B 1 206 ? -4.008 3.496 -10.992 1 98.44 206 ALA B N 1
ATOM 4057 C CA . ALA B 1 206 ? -3.506 2.311 -11.688 1 98.44 206 ALA B CA 1
ATOM 4058 C C . ALA B 1 206 ? -2.342 2.666 -12.609 1 98.44 206 ALA B C 1
ATOM 4060 O O . ALA B 1 206 ? -1.353 1.934 -12.68 1 98.44 206 ALA B O 1
ATOM 4061 N N . THR B 1 207 ? -2.484 3.77 -13.242 1 97.88 207 THR B N 1
ATOM 4062 C CA . THR B 1 207 ? -1.428 4.258 -14.125 1 97.88 207 THR B CA 1
ATOM 4063 C C . THR B 1 207 ? -0.15 4.531 -13.336 1 97.88 207 THR B C 1
ATOM 4065 O O . THR B 1 207 ? 0.945 4.176 -13.781 1 97.88 207 THR B O 1
ATOM 4068 N N . ASP B 1 208 ? -0.307 5.133 -12.18 1 96.69 208 ASP B N 1
ATOM 4069 C CA . ASP B 1 208 ? 0.846 5.41 -11.328 1 96.69 208 ASP B CA 1
ATOM 4070 C C . ASP B 1 208 ? 1.568 4.121 -10.945 1 96.69 208 ASP B C 1
ATOM 4072 O O . ASP B 1 208 ? 2.801 4.07 -10.945 1 96.69 208 ASP B O 1
ATOM 4076 N N . VAL B 1 209 ? 0.823 3.094 -10.609 1 98.44 209 VAL B N 1
ATOM 4077 C CA . VAL B 1 209 ? 1.398 1.812 -10.219 1 98.44 209 VAL B CA 1
ATOM 4078 C C . VAL B 1 209 ? 2.166 1.207 -11.391 1 98.44 209 VAL B C 1
ATOM 4080 O O . VAL B 1 209 ? 3.318 0.795 -11.242 1 98.44 209 VAL B O 1
ATOM 4083 N N . VAL B 1 210 ? 1.555 1.225 -12.555 1 98.5 210 VAL B N 1
ATOM 4084 C CA . VAL B 1 210 ? 2.156 0.625 -13.742 1 98.5 210 VAL B CA 1
ATOM 4085 C C . VAL B 1 210 ? 3.404 1.408 -14.141 1 98.5 210 VAL B C 1
ATOM 4087 O O . VAL B 1 210 ? 4.426 0.818 -14.5 1 98.5 210 VAL B O 1
ATOM 4090 N N . MET B 1 211 ? 3.33 2.703 -14.031 1 97.5 211 MET B N 1
ATOM 4091 C CA . MET B 1 211 ? 4.477 3.543 -14.367 1 97.5 211 MET B CA 1
ATOM 4092 C C . MET B 1 211 ? 5.629 3.309 -13.398 1 97.5 211 MET B C 1
ATOM 4094 O O . MET B 1 211 ? 6.793 3.32 -13.797 1 97.5 211 MET B O 1
ATOM 4098 N N . SER B 1 212 ? 5.273 3.121 -12.172 1 98.19 212 SER B N 1
ATOM 4099 C CA . SER B 1 212 ? 6.305 2.818 -11.18 1 98.19 212 SER B CA 1
ATOM 4100 C C . SER B 1 212 ? 7.008 1.503 -11.5 1 98.19 212 SER B C 1
ATOM 4102 O O . SER B 1 212 ? 8.234 1.455 -11.594 1 98.19 212 SER B O 1
ATOM 4104 N N . LEU B 1 213 ? 6.254 0.437 -11.734 1 98.56 213 LEU B N 1
ATOM 4105 C CA . LEU B 1 213 ? 6.832 -0.856 -12.086 1 98.56 213 LEU B CA 1
ATOM 4106 C C . LEU B 1 213 ? 7.676 -0.75 -13.352 1 98.56 213 LEU B C 1
ATOM 4108 O O . LEU B 1 213 ? 8.758 -1.336 -13.438 1 98.56 213 LEU B O 1
ATOM 4112 N N . ASN B 1 214 ? 7.113 0.014 -14.266 1 98.25 214 ASN B N 1
ATOM 4113 C CA . ASN B 1 214 ? 7.84 0.198 -15.516 1 98.25 214 ASN B CA 1
ATOM 4114 C C . ASN B 1 214 ? 9.18 0.89 -15.289 1 98.25 214 ASN B C 1
ATOM 4116 O O . ASN B 1 214 ? 10.18 0.536 -15.914 1 98.25 214 ASN B O 1
ATOM 4120 N N . GLY B 1 215 ? 9.195 1.895 -14.461 1 97.25 215 GLY B N 1
ATOM 4121 C CA . GLY B 1 215 ? 10.445 2.57 -14.148 1 97.25 215 GLY B CA 1
ATOM 4122 C C . GLY B 1 215 ? 11.5 1.639 -13.586 1 97.25 215 GLY B C 1
ATOM 4123 O O . GLY B 1 215 ? 12.656 1.679 -14.008 1 97.25 215 GLY B O 1
ATOM 4124 N N . PHE B 1 216 ? 11.117 0.758 -12.664 1 97.31 216 PHE B N 1
ATOM 4125 C CA . PHE B 1 216 ? 12.039 -0.239 -12.125 1 97.31 216 PHE B CA 1
ATOM 4126 C C . PHE B 1 216 ? 12.5 -1.195 -13.219 1 97.31 216 PHE B C 1
ATOM 4128 O O . PHE B 1 216 ? 13.688 -1.495 -13.32 1 97.31 216 PHE B O 1
ATOM 4135 N N . CYS B 1 217 ? 11.555 -1.579 -13.984 1 97.19 217 CYS B N 1
ATOM 4136 C CA . CYS B 1 217 ? 11.82 -2.58 -15.016 1 97.19 217 CYS B CA 1
ATOM 4137 C C . CYS B 1 217 ? 12.766 -2.029 -16.078 1 97.19 217 CYS B C 1
ATOM 4139 O O . CYS B 1 217 ? 13.703 -2.709 -16.484 1 97.19 217 CYS B O 1
ATOM 4141 N N . GLU B 1 218 ? 12.516 -0.822 -16.516 1 96.5 218 GLU B N 1
ATOM 4142 C CA . GLU B 1 218 ? 13.367 -0.188 -17.516 1 96.5 218 GLU B CA 1
ATOM 4143 C C . GLU B 1 218 ? 14.789 0.006 -17 1 96.5 218 GLU B C 1
ATOM 4145 O O . GLU B 1 218 ? 15.758 -0.157 -17.734 1 96.5 218 GLU B O 1
ATOM 4150 N N . THR B 1 219 ? 14.852 0.353 -15.766 1 94.75 219 THR B N 1
ATOM 4151 C CA . THR B 1 219 ? 16.156 0.514 -15.141 1 94.75 219 THR B CA 1
ATOM 4152 C C . THR B 1 219 ? 16.906 -0.816 -15.102 1 94.75 219 THR B C 1
ATOM 4154 O O . THR B 1 219 ? 18.109 -0.868 -15.383 1 94.75 219 THR B O 1
ATOM 4157 N N . SER B 1 220 ? 16.219 -1.855 -14.812 1 95.5 220 SER B N 1
ATOM 4158 C CA . SER B 1 220 ? 16.812 -3.188 -14.781 1 95.5 220 SER B CA 1
ATOM 4159 C C . SER B 1 220 ? 17.219 -3.646 -16.172 1 95.5 220 SER B C 1
ATOM 4161 O O . SER B 1 220 ? 18.312 -4.195 -16.359 1 95.5 220 SER B O 1
ATOM 4163 N N . LEU B 1 221 ? 16.375 -3.398 -17.094 1 93.81 221 LEU B N 1
ATOM 4164 C CA . LEU B 1 221 ? 16.625 -3.781 -18.484 1 93.81 221 LEU B CA 1
ATOM 4165 C C . LEU B 1 221 ? 17.875 -3.074 -19.016 1 93.81 221 LEU B C 1
ATOM 4167 O O . LEU B 1 221 ? 18.656 -3.666 -19.766 1 93.81 221 LEU B O 1
ATOM 4171 N N . SER B 1 222 ? 18.047 -1.843 -18.625 1 92.69 222 SER B N 1
ATOM 4172 C CA . SER B 1 222 ? 19.172 -1.034 -19.109 1 92.69 222 SER B CA 1
ATOM 4173 C C . SER B 1 222 ? 20.5 -1.556 -18.594 1 92.69 222 SER B C 1
ATOM 4175 O O . SER B 1 222 ? 21.547 -1.265 -19.172 1 92.69 222 SER B O 1
ATOM 4177 N N . LYS B 1 223 ? 20.469 -2.357 -17.578 1 91.5 223 LYS B N 1
ATOM 4178 C CA . LYS B 1 223 ? 21.688 -2.859 -16.953 1 91.5 223 LYS B CA 1
ATOM 4179 C C . LYS B 1 223 ? 22.078 -4.219 -17.531 1 91.5 223 LYS B C 1
ATOM 4181 O O . LYS B 1 223 ? 23.156 -4.75 -17.203 1 91.5 223 LYS B O 1
ATOM 4186 N N . LEU B 1 224 ? 21.25 -4.758 -18.344 1 92.56 224 LEU B N 1
ATOM 4187 C CA . LEU B 1 224 ? 21.484 -6.105 -18.859 1 92.56 224 LEU B CA 1
ATOM 4188 C C . LEU B 1 224 ? 22.672 -6.117 -19.828 1 92.56 224 LEU B C 1
ATOM 4190 O O . LEU B 1 224 ? 22.812 -5.203 -20.641 1 92.56 224 LEU B O 1
ATOM 4194 N N . SER B 1 225 ? 23.453 -7.145 -19.703 1 90.06 225 SER B N 1
ATOM 4195 C CA . SER B 1 225 ? 24.531 -7.363 -20.656 1 90.06 225 SER B CA 1
ATOM 4196 C C . SER B 1 225 ? 24 -7.801 -22.016 1 90.06 225 SER B C 1
ATOM 4198 O O . SER B 1 225 ? 22.844 -8.242 -22.125 1 90.06 225 SER B O 1
ATOM 4200 N N . LEU B 1 226 ? 24.828 -7.684 -23 1 88.06 226 LEU B N 1
ATOM 4201 C CA . LEU B 1 226 ? 24.453 -8.109 -24.344 1 88.06 226 LEU B CA 1
ATOM 4202 C C . LEU B 1 226 ? 24.125 -9.602 -24.359 1 88.06 226 LEU B C 1
ATOM 4204 O O . LEU B 1 226 ? 23.156 -10.016 -25.016 1 88.06 226 LEU B O 1
ATOM 4208 N N . ASP B 1 227 ? 24.844 -10.344 -23.672 1 87.69 227 ASP B N 1
ATOM 4209 C CA . ASP B 1 227 ? 24.641 -11.781 -23.609 1 87.69 227 ASP B CA 1
ATOM 4210 C C . 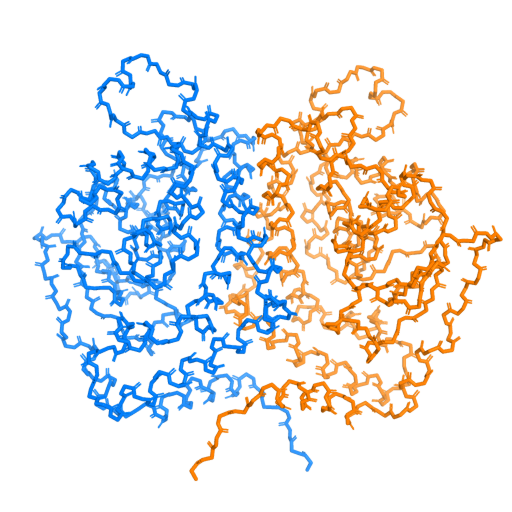ASP B 1 227 ? 23.281 -12.125 -22.984 1 87.69 227 ASP B C 1
ATOM 4212 O O . ASP B 1 227 ? 22.578 -12.992 -23.5 1 87.69 227 ASP B O 1
ATOM 4216 N N . SER B 1 228 ? 22.953 -11.406 -21.906 1 86.31 228 SER B N 1
ATOM 4217 C CA . SER B 1 228 ? 21.688 -11.641 -21.234 1 86.31 228 SER B CA 1
ATOM 4218 C C . SER B 1 228 ? 20.5 -11.258 -22.125 1 86.31 228 SER B C 1
ATOM 4220 O O . SER B 1 228 ? 19.438 -11.891 -22.062 1 86.31 228 SER B O 1
ATOM 4222 N N . ARG B 1 229 ? 20.688 -10.266 -22.891 1 86.25 229 ARG B N 1
ATOM 4223 C CA . ARG B 1 229 ? 19.625 -9.82 -23.797 1 86.25 229 ARG B CA 1
ATOM 4224 C C . ARG B 1 229 ? 19.359 -10.852 -24.891 1 86.25 229 ARG B C 1
ATOM 4226 O O . ARG B 1 229 ? 18.203 -11.125 -25.219 1 86.25 229 ARG B O 1
ATOM 4233 N N . GLU B 1 230 ? 20.375 -11.453 -25.359 1 87.62 230 GLU B N 1
ATOM 4234 C CA . GLU B 1 230 ? 20.281 -12.422 -26.438 1 87.62 230 GLU B CA 1
ATOM 4235 C C . GLU B 1 230 ? 19.703 -13.742 -25.953 1 87.62 230 GLU B C 1
ATOM 4237 O O . GLU B 1 230 ? 18.906 -14.375 -26.641 1 87.62 230 GLU B O 1
ATOM 4242 N N . SER B 1 231 ? 20.047 -14.188 -24.812 1 90.56 231 SER B N 1
ATOM 4243 C CA . SER B 1 231 ? 19.609 -15.477 -24.297 1 90.56 231 SER B CA 1
ATOM 4244 C C . SER B 1 231 ? 18.156 -15.422 -23.828 1 90.56 231 SER B C 1
ATOM 4246 O O . SER B 1 231 ? 17.547 -16.453 -23.547 1 90.56 231 SER B O 1
ATOM 4248 N N . ARG B 1 232 ? 17.594 -14.32 -23.641 1 89.56 232 ARG B N 1
ATOM 4249 C CA . ARG B 1 232 ? 16.219 -14.078 -23.219 1 89.56 232 ARG B CA 1
ATOM 4250 C C . ARG B 1 232 ? 15.977 -14.664 -21.828 1 89.56 232 ARG B C 1
ATOM 4252 O O . ARG B 1 232 ? 14.852 -15.062 -21.516 1 89.56 232 ARG B O 1
ATOM 4259 N N . GLU B 1 233 ? 17.047 -14.781 -21.062 1 93.62 233 GLU B N 1
ATOM 4260 C CA . GLU B 1 233 ? 16.906 -15.164 -19.656 1 93.62 233 GLU B CA 1
ATOM 4261 C C . GLU B 1 233 ? 16.125 -14.109 -18.875 1 93.62 233 GLU B C 1
ATOM 4263 O O . GLU B 1 233 ? 16.141 -12.922 -19.234 1 93.62 233 GLU B O 1
ATOM 4268 N N . PRO B 1 234 ? 15.461 -14.594 -17.859 1 97.12 234 PRO B N 1
ATOM 4269 C CA . PRO B 1 234 ? 14.734 -13.609 -17.047 1 97.12 234 PRO B CA 1
ATOM 4270 C C . PRO B 1 234 ? 15.648 -12.523 -16.484 1 97.12 234 PRO B C 1
ATOM 4272 O O . PRO B 1 234 ? 16.828 -12.781 -16.203 1 97.12 234 PRO B O 1
ATOM 4275 N N . PHE B 1 235 ? 15.156 -11.352 -16.422 1 97.12 235 PHE B N 1
ATOM 4276 C CA . PHE B 1 235 ? 15.773 -10.305 -15.625 1 97.12 235 PHE B CA 1
ATOM 4277 C C . PHE B 1 235 ? 14.852 -9.883 -14.484 1 97.12 235 PHE B C 1
ATOM 4279 O O . PHE B 1 235 ? 13.656 -10.188 -14.5 1 97.12 235 PHE B O 1
ATOM 4286 N N . TRP B 1 236 ? 15.398 -9.242 -13.523 1 97.75 236 TRP B N 1
ATOM 4287 C CA . TRP B 1 236 ? 14.695 -9.07 -12.258 1 97.75 236 TRP B CA 1
ATOM 4288 C C . TRP B 1 236 ? 14.5 -7.59 -11.945 1 97.75 236 TRP B C 1
ATOM 4290 O O . TRP B 1 236 ? 15.297 -6.75 -12.359 1 97.75 236 TRP B O 1
ATOM 4300 N N . ILE B 1 237 ? 13.484 -7.289 -11.211 1 97.94 237 ILE B N 1
ATOM 4301 C CA . ILE B 1 237 ? 12.898 -5.961 -11.094 1 97.94 237 ILE B CA 1
ATOM 4302 C C . ILE B 1 237 ? 13.906 -5.004 -10.461 1 97.94 237 ILE B C 1
ATOM 4304 O O . ILE B 1 237 ? 13.922 -3.811 -10.773 1 97.94 237 ILE B O 1
ATOM 4308 N N . LEU B 1 238 ? 14.812 -5.539 -9.578 1 96.44 238 LEU B N 1
ATOM 4309 C CA . LEU B 1 238 ? 15.789 -4.672 -8.922 1 96.44 238 LEU B CA 1
ATOM 4310 C C . LEU B 1 238 ? 17.109 -4.668 -9.68 1 96.44 238 LEU B C 1
ATOM 4312 O O . LEU B 1 238 ? 18.062 -4.004 -9.273 1 96.44 238 LEU B O 1
ATOM 4316 N N . GLY B 1 239 ? 17.281 -5.477 -10.75 1 93.75 239 GLY B N 1
ATOM 4317 C CA . GLY B 1 239 ? 18.422 -5.43 -11.656 1 93.75 239 GLY B CA 1
ATOM 4318 C C . GLY B 1 239 ? 19.562 -6.328 -11.219 1 93.75 239 GLY B C 1
ATOM 4319 O O . GLY B 1 239 ? 20.656 -6.285 -11.805 1 93.75 239 GLY B O 1
ATOM 4320 N N . GLY B 1 240 ? 19.375 -7.078 -10.195 1 92 240 GLY B N 1
ATOM 4321 C CA . GLY B 1 240 ? 20.391 -8.008 -9.758 1 92 240 GLY B CA 1
ATOM 4322 C C . GLY B 1 240 ? 20.422 -9.289 -10.57 1 92 240 GLY B C 1
ATOM 4323 O O . GLY B 1 240 ? 19.578 -9.5 -11.438 1 92 240 GLY B O 1
ATOM 4324 N N . GLN B 1 241 ? 21.391 -10.133 -10.281 1 92 241 GLN B N 1
ATOM 4325 C CA . GLN B 1 241 ? 21.562 -11.406 -10.977 1 92 241 GLN B CA 1
ATOM 4326 C C . GLN B 1 241 ? 20.516 -12.422 -10.531 1 92 241 GLN B C 1
ATOM 4328 O O . GLN B 1 241 ? 20.188 -13.352 -11.273 1 92 241 GLN B O 1
ATOM 4333 N N . ARG B 1 242 ? 20.031 -12.188 -9.359 1 95 242 ARG B N 1
ATOM 4334 C CA . ARG B 1 242 ? 19.016 -13.055 -8.789 1 95 242 ARG B CA 1
ATOM 4335 C C . ARG B 1 242 ? 17.75 -12.266 -8.445 1 95 242 ARG B C 1
ATOM 4337 O O . ARG B 1 242 ? 17.812 -11.055 -8.234 1 95 242 ARG B O 1
ATOM 4344 N N . PRO B 1 243 ? 16.625 -13.016 -8.43 1 97.69 243 PRO B N 1
ATOM 4345 C CA . PRO B 1 243 ? 15.398 -12.312 -8.031 1 97.69 243 PRO B CA 1
ATOM 4346 C C . PRO B 1 243 ? 15.375 -11.961 -6.547 1 97.69 243 PRO B C 1
ATOM 4348 O O . PRO B 1 243 ? 16.125 -12.547 -5.758 1 97.69 243 PRO B O 1
ATOM 4351 N N . SER B 1 244 ? 14.648 -10.969 -6.215 1 97.88 244 SER B N 1
ATOM 4352 C CA . SER B 1 244 ? 14.219 -10.711 -4.848 1 97.88 244 SER B CA 1
ATOM 4353 C C . SER B 1 244 ? 12.781 -11.18 -4.621 1 97.88 244 SER B C 1
ATOM 4355 O O . SER B 1 244 ? 12.125 -11.648 -5.547 1 97.88 244 SER B O 1
ATOM 4357 N N . GLU B 1 245 ? 12.281 -11.047 -3.395 1 97.75 245 GLU B N 1
ATOM 4358 C CA . GLU B 1 245 ? 10.906 -11.461 -3.119 1 97.75 245 GLU B CA 1
ATOM 4359 C C . GLU B 1 245 ? 9.914 -10.609 -3.904 1 97.75 245 GLU B C 1
ATOM 4361 O O . GLU B 1 245 ? 8.836 -11.086 -4.266 1 97.75 245 GLU B O 1
ATOM 4366 N N . ALA B 1 246 ? 10.266 -9.406 -4.195 1 98.25 246 ALA B N 1
ATOM 4367 C CA . ALA B 1 246 ? 9.391 -8.508 -4.941 1 98.25 246 ALA B CA 1
ATOM 4368 C C . ALA B 1 246 ? 9.078 -9.07 -6.324 1 98.25 246 ALA B C 1
ATOM 4370 O O . ALA B 1 246 ? 7.992 -8.852 -6.867 1 98.25 246 ALA B O 1
ATOM 4371 N N . ASP B 1 247 ? 10.016 -9.805 -6.926 1 98.69 247 ASP B N 1
ATOM 4372 C CA . ASP B 1 247 ? 9.836 -10.312 -8.281 1 98.69 247 ASP B CA 1
ATOM 4373 C C . ASP B 1 247 ? 8.648 -11.266 -8.367 1 98.69 247 ASP B C 1
ATOM 4375 O O . ASP B 1 247 ? 7.918 -11.273 -9.359 1 98.69 247 ASP B O 1
ATOM 4379 N N . PHE B 1 248 ? 8.469 -12.008 -7.363 1 98.31 248 PHE B N 1
ATOM 4380 C CA . PHE B 1 248 ? 7.379 -12.984 -7.371 1 98.31 248 PHE B CA 1
ATOM 4381 C C . PHE B 1 248 ? 6.027 -12.281 -7.273 1 98.31 248 PHE B C 1
ATOM 4383 O O . PHE B 1 248 ? 5.074 -12.672 -7.945 1 98.31 248 PHE B O 1
ATOM 4390 N N . ILE B 1 249 ? 6.012 -11.219 -6.488 1 98.25 249 ILE B N 1
ATOM 4391 C CA . ILE B 1 249 ? 4.785 -10.445 -6.34 1 98.25 249 ILE B CA 1
ATOM 4392 C C . ILE B 1 249 ? 4.512 -9.664 -7.621 1 98.25 249 ILE B C 1
ATOM 4394 O O . ILE B 1 249 ? 3.377 -9.633 -8.109 1 98.25 249 ILE B O 1
ATOM 4398 N N . VAL B 1 250 ? 5.566 -9.109 -8.18 1 98.75 250 VAL B N 1
ATOM 4399 C CA . VAL B 1 250 ? 5.422 -8.359 -9.43 1 98.75 250 VAL B CA 1
ATOM 4400 C C . VAL B 1 250 ? 4.891 -9.289 -10.523 1 98.75 250 VAL B C 1
ATOM 4402 O O . VAL B 1 250 ? 3.895 -8.977 -11.18 1 98.75 250 VAL B O 1
ATOM 4405 N N . TYR B 1 251 ? 5.539 -10.414 -10.703 1 98.62 251 TYR B N 1
ATOM 4406 C CA . TYR B 1 251 ? 5.141 -11.328 -11.766 1 98.62 251 TYR B CA 1
ATOM 4407 C C . TYR B 1 251 ? 3.725 -11.844 -11.539 1 98.62 251 TYR B C 1
ATOM 4409 O O . TYR B 1 251 ? 2.924 -11.906 -12.477 1 98.62 251 TYR B O 1
ATOM 4417 N N . GLY B 1 252 ? 3.43 -12.25 -10.273 1 97.44 252 GLY B N 1
ATOM 4418 C CA . GLY B 1 252 ? 2.09 -12.734 -9.977 1 97.44 252 GLY B CA 1
ATOM 4419 C C . GLY B 1 252 ? 1.003 -11.75 -10.375 1 97.44 252 GLY B C 1
ATOM 4420 O O . GLY B 1 252 ? -0.006 -12.133 -10.969 1 97.44 252 GLY B O 1
ATOM 4421 N N . ASN B 1 253 ? 1.199 -10.523 -10.078 1 98.06 253 ASN B N 1
ATOM 4422 C CA . ASN B 1 253 ? 0.219 -9.492 -10.406 1 98.06 253 ASN B CA 1
ATOM 4423 C C . ASN B 1 253 ? 0.124 -9.266 -11.914 1 98.06 253 ASN B C 1
ATOM 4425 O O . ASN B 1 253 ? -0.966 -9.312 -12.484 1 98.06 253 ASN B O 1
ATOM 4429 N N . LEU B 1 254 ? 1.246 -9.109 -12.57 1 98.56 254 LEU B N 1
ATOM 4430 C CA . LEU B 1 254 ? 1.259 -8.789 -13.992 1 98.56 254 LEU B CA 1
ATOM 4431 C C . LEU B 1 254 ? 0.727 -9.961 -14.82 1 98.56 254 LEU B C 1
ATOM 4433 O O . LEU B 1 254 ? -0.087 -9.766 -15.727 1 98.56 254 LEU B O 1
ATOM 4437 N N . ALA B 1 255 ? 1.146 -11.148 -14.508 1 97.06 255 ALA B N 1
ATOM 4438 C CA . ALA B 1 255 ? 0.755 -12.328 -15.273 1 97.06 255 ALA B CA 1
ATOM 4439 C C . ALA B 1 255 ? -0.744 -12.594 -15.148 1 97.06 255 ALA B C 1
ATOM 4441 O O . ALA B 1 255 ? -1.396 -12.977 -16.125 1 97.06 255 ALA B O 1
ATOM 4442 N N . THR B 1 256 ? -1.279 -12.406 -13.977 1 94.62 256 THR B N 1
ATOM 4443 C CA . THR B 1 256 ? -2.705 -12.641 -13.773 1 94.62 256 THR B CA 1
ATOM 4444 C C . THR B 1 256 ? -3.537 -11.617 -14.531 1 94.62 256 THR B C 1
ATOM 4446 O O . THR B 1 256 ? -4.551 -11.961 -15.148 1 94.62 256 THR B O 1
ATOM 4449 N N . ILE B 1 257 ? -3.117 -10.398 -14.484 1 96.62 257 ILE B N 1
ATOM 4450 C CA . ILE B 1 257 ? -3.836 -9.328 -15.172 1 96.62 257 ILE B CA 1
ATOM 4451 C C . ILE B 1 257 ? -3.783 -9.57 -16.688 1 96.62 257 ILE B C 1
ATOM 4453 O O . ILE B 1 257 ? -4.805 -9.469 -17.375 1 96.62 257 ILE B O 1
ATOM 4457 N N . LEU B 1 258 ? -2.633 -9.914 -17.172 1 97.06 258 LEU B N 1
ATOM 4458 C CA . LEU B 1 258 ? -2.445 -10.094 -18.609 1 97.06 258 LEU B CA 1
ATOM 4459 C C . LEU B 1 258 ? -3.025 -11.422 -19.078 1 97.06 258 LEU B C 1
ATOM 4461 O O . LEU B 1 258 ? -3.455 -11.555 -20.219 1 97.06 258 LEU B O 1
ATOM 4465 N N . GLY B 1 259 ? -3.045 -12.375 -18.219 1 93.44 259 GLY B N 1
ATOM 4466 C CA . GLY B 1 259 ? -3.451 -13.727 -18.578 1 93.44 259 GLY B CA 1
ATOM 4467 C C . GLY B 1 259 ? -4.949 -13.945 -18.469 1 93.44 259 GLY B C 1
ATOM 4468 O O . GLY B 1 259 ? -5.457 -15 -18.875 1 93.44 259 GLY B O 1
ATOM 4469 N N . THR B 1 260 ? -5.652 -12.969 -17.953 1 90.5 260 THR B N 1
ATOM 4470 C CA . THR B 1 260 ? -7.098 -13.078 -17.828 1 90.5 260 THR B CA 1
ATOM 4471 C C . THR B 1 260 ? -7.797 -11.938 -18.562 1 90.5 260 THR B C 1
ATOM 4473 O O . THR B 1 260 ? -7.137 -11.016 -19.047 1 90.5 260 THR B O 1
ATOM 4476 N N . THR B 1 261 ? -9.117 -12.039 -18.656 1 90.12 261 THR B N 1
ATOM 4477 C CA . THR B 1 261 ? -9.852 -11.055 -19.453 1 90.12 261 THR B CA 1
ATOM 4478 C C . THR B 1 261 ? -10.609 -10.094 -18.531 1 90.12 261 THR B C 1
ATOM 4480 O O . THR B 1 261 ? -11.32 -9.211 -19.016 1 90.12 261 THR B O 1
ATOM 4483 N N . VAL B 1 262 ? -10.398 -10.172 -17.266 1 91.12 262 VAL B N 1
ATOM 4484 C CA . VAL B 1 262 ? -11.305 -9.516 -16.328 1 91.12 262 VAL B CA 1
ATOM 4485 C C . VAL B 1 262 ? -10.727 -8.164 -15.906 1 91.12 262 VAL B C 1
ATOM 4487 O O . VAL B 1 262 ? -11.344 -7.43 -15.141 1 91.12 262 VAL B O 1
ATOM 4490 N N . ASN B 1 263 ? -9.531 -7.82 -16.406 1 95.38 263 ASN B N 1
ATOM 4491 C CA . ASN B 1 263 ? -8.922 -6.523 -16.125 1 95.38 263 ASN B CA 1
ATOM 4492 C C . ASN B 1 263 ? -8.414 -5.848 -17.391 1 95.38 263 ASN B C 1
ATOM 4494 O O . ASN B 1 263 ? -7.227 -5.543 -17.516 1 95.38 263 ASN B O 1
ATOM 4498 N N . PRO B 1 264 ? -9.32 -5.508 -18.234 1 95.38 264 PRO B N 1
ATOM 4499 C CA . PRO B 1 264 ? -8.891 -4.961 -19.531 1 95.38 264 PRO B CA 1
ATOM 4500 C C . PRO B 1 264 ? -8.219 -3.594 -19.391 1 95.38 264 PRO B C 1
ATOM 4502 O O . PRO B 1 264 ? -7.32 -3.264 -20.172 1 95.38 264 PRO B O 1
ATOM 4505 N N . VAL B 1 265 ? -8.641 -2.736 -18.531 1 96.75 265 VAL B N 1
ATOM 4506 C CA . VAL B 1 265 ? -8.055 -1.413 -18.375 1 96.75 265 VAL B CA 1
ATOM 4507 C C . VAL B 1 265 ? -6.609 -1.55 -17.891 1 96.75 265 VAL B C 1
ATOM 4509 O O . VAL B 1 265 ? -5.699 -0.95 -18.453 1 96.75 265 VAL B O 1
ATOM 4512 N N . HIS B 1 266 ? -6.379 -2.363 -16.859 1 98.06 266 HIS B N 1
ATOM 4513 C CA . HIS B 1 266 ? -5.023 -2.602 -16.375 1 98.06 266 HIS B CA 1
ATOM 4514 C C . HIS B 1 266 ? -4.156 -3.26 -17.438 1 98.06 266 HIS B C 1
ATOM 4516 O O . HIS B 1 266 ? -2.988 -2.902 -17.609 1 98.06 266 HIS B O 1
ATOM 4522 N N . ALA B 1 267 ? -4.773 -4.203 -18.109 1 97.81 267 ALA B N 1
ATOM 4523 C CA . ALA B 1 267 ? -4.027 -4.906 -19.141 1 97.81 267 ALA B CA 1
ATOM 4524 C C . ALA B 1 267 ? -3.537 -3.938 -20.219 1 97.81 267 ALA B C 1
ATOM 4526 O O . ALA B 1 267 ? -2.393 -4.031 -20.672 1 97.81 267 ALA B O 1
ATOM 4527 N N . ALA B 1 268 ? -4.387 -3.049 -20.594 1 98.06 268 ALA B N 1
ATOM 4528 C CA . ALA B 1 268 ? -4.02 -2.061 -21.609 1 98.06 268 ALA B CA 1
ATOM 4529 C C . ALA B 1 268 ? -2.869 -1.182 -21.125 1 98.06 268 ALA B C 1
ATOM 4531 O O . ALA B 1 268 ? -1.937 -0.896 -21.875 1 98.06 268 ALA B O 1
ATOM 4532 N N . LEU B 1 269 ? -2.912 -0.752 -19.875 1 98.31 269 LEU B N 1
ATOM 4533 C CA . LEU B 1 269 ? -1.85 0.063 -19.297 1 98.31 269 LEU B CA 1
ATOM 4534 C C . LEU B 1 269 ? -0.52 -0.684 -19.312 1 98.31 269 LEU B C 1
ATOM 4536 O O . LEU B 1 269 ? 0.522 -0.1 -19.625 1 98.31 269 LEU B O 1
ATOM 4540 N N . ILE B 1 270 ? -0.548 -1.968 -19 1 98.56 270 ILE B N 1
ATOM 4541 C CA . ILE B 1 270 ? 0.657 -2.785 -18.938 1 98.56 270 ILE B CA 1
ATOM 4542 C C . ILE B 1 270 ? 1.203 -3.027 -20.344 1 98.56 270 ILE B C 1
ATOM 4544 O O . ILE B 1 270 ? 2.412 -2.932 -20.562 1 98.56 270 ILE B O 1
ATOM 4548 N N . ARG B 1 271 ? 0.383 -3.262 -21.281 1 98.25 271 ARG B N 1
ATOM 4549 C CA . ARG B 1 271 ? 0.793 -3.584 -22.656 1 98.25 271 ARG B CA 1
ATOM 4550 C C . ARG B 1 271 ? 1.439 -2.379 -23.328 1 98.25 271 ARG B C 1
ATOM 4552 O O . ARG B 1 271 ? 2.229 -2.535 -24.266 1 98.25 271 ARG B O 1
ATOM 4559 N N . GLU B 1 272 ? 1.146 -1.23 -22.844 1 97.56 272 GLU B N 1
ATOM 4560 C CA . GLU B 1 272 ? 1.747 -0.012 -23.391 1 97.56 272 GLU B CA 1
ATOM 4561 C C . GLU B 1 272 ? 3.189 0.145 -22.906 1 97.56 272 GLU B C 1
ATOM 4563 O O . GLU B 1 272 ? 3.902 1.042 -23.359 1 97.56 272 GLU B O 1
ATOM 4568 N N . LYS B 1 273 ? 3.602 -0.699 -22.031 1 98.06 273 LYS B N 1
ATOM 4569 C CA . LYS B 1 273 ? 4.953 -0.643 -21.484 1 98.06 273 LYS B CA 1
ATOM 4570 C C . LYS B 1 273 ? 5.785 -1.838 -21.938 1 98.06 273 LYS B C 1
ATOM 4572 O O . LYS B 1 273 ? 5.793 -2.883 -21.281 1 98.06 273 LYS B O 1
ATOM 4577 N N . PRO B 1 274 ? 6.598 -1.713 -22.984 1 97.25 274 PRO B N 1
ATOM 4578 C CA . PRO B 1 274 ? 7.332 -2.838 -23.562 1 97.25 274 PRO B CA 1
ATOM 4579 C C . PRO B 1 274 ? 8.242 -3.535 -22.547 1 97.25 274 PRO B C 1
ATOM 4581 O O . PRO B 1 274 ? 8.391 -4.762 -22.594 1 97.25 274 PRO B O 1
ATOM 4584 N N . ALA B 1 275 ? 8.805 -2.775 -21.656 1 97.12 275 ALA B N 1
ATOM 4585 C CA . ALA B 1 275 ? 9.703 -3.375 -20.672 1 97.12 275 ALA B CA 1
ATOM 4586 C C . ALA B 1 275 ? 8.953 -4.359 -19.781 1 97.12 275 ALA B C 1
ATOM 4588 O O . ALA B 1 275 ? 9.477 -5.43 -19.453 1 97.12 275 ALA B O 1
ATOM 4589 N N . LEU B 1 276 ? 7.762 -4.035 -19.406 1 98.31 276 LEU B N 1
ATOM 4590 C CA . LEU B 1 276 ? 6.965 -4.914 -18.547 1 98.31 276 LEU B CA 1
ATOM 4591 C C . LEU B 1 276 ? 6.531 -6.16 -19.312 1 98.31 276 LEU B C 1
ATOM 4593 O O . LEU B 1 276 ? 6.52 -7.262 -18.766 1 98.31 276 LEU B O 1
ATOM 4597 N N . VAL B 1 277 ? 6.172 -5.973 -20.547 1 98.06 277 VAL B N 1
ATOM 4598 C CA . VAL B 1 277 ? 5.754 -7.094 -21.391 1 98.06 277 VAL B CA 1
ATOM 4599 C C . VAL B 1 277 ? 6.914 -8.07 -21.547 1 98.06 277 VAL B C 1
ATOM 4601 O O . VAL B 1 277 ? 6.727 -9.289 -21.438 1 98.06 277 VAL B O 1
ATOM 4604 N N . GLU B 1 278 ? 8.055 -7.551 -21.781 1 97.06 278 GLU B N 1
ATOM 4605 C CA . GLU B 1 278 ? 9.242 -8.398 -21.906 1 97.06 278 GLU B CA 1
ATOM 4606 C C . GLU B 1 278 ? 9.555 -9.109 -20.594 1 97.06 278 GLU B C 1
ATOM 4608 O O . GLU B 1 278 ? 9.898 -10.297 -20.594 1 97.06 278 GLU B O 1
ATOM 4613 N N . TYR B 1 279 ? 9.508 -8.391 -19.5 1 98 279 TYR B N 1
ATOM 4614 C CA . TYR B 1 279 ? 9.734 -8.938 -18.172 1 98 279 TYR B CA 1
ATOM 4615 C C . TYR B 1 279 ? 8.852 -10.148 -17.906 1 98 279 TYR B C 1
ATOM 4617 O O . TYR B 1 279 ? 9.344 -11.211 -17.516 1 98 279 TYR B O 1
ATOM 4625 N N . VAL B 1 280 ? 7.527 -9.992 -18.203 1 98.44 280 VAL B N 1
ATOM 4626 C CA . VAL B 1 280 ? 6.555 -11.062 -18 1 98.44 280 VAL B CA 1
ATOM 4627 C C . VAL B 1 280 ? 6.828 -12.211 -18.969 1 98.44 280 VAL B C 1
ATOM 4629 O O . VAL B 1 280 ? 6.801 -13.375 -18.578 1 98.44 280 VAL B O 1
ATOM 4632 N N . GLY B 1 281 ? 7.094 -11.883 -20.188 1 97.5 281 GLY B N 1
ATOM 4633 C CA . GLY B 1 281 ? 7.332 -12.898 -21.203 1 97.5 281 GLY B CA 1
ATOM 4634 C C . GLY B 1 281 ? 8.508 -13.805 -20.875 1 97.5 281 GLY B C 1
ATOM 4635 O O . GLY B 1 281 ? 8.414 -15.023 -21 1 97.5 281 GLY B O 1
ATOM 4636 N N . ARG B 1 282 ? 9.602 -13.242 -20.484 1 97.19 282 ARG B N 1
ATOM 4637 C CA . ARG B 1 282 ? 10.812 -14.016 -20.203 1 97.19 282 ARG B CA 1
ATOM 4638 C C . ARG B 1 282 ? 10.602 -14.945 -19.016 1 97.19 282 ARG B C 1
ATOM 4640 O O . ARG B 1 282 ? 11.031 -16.094 -19.047 1 97.19 282 ARG B O 1
ATOM 4647 N N . ILE B 1 283 ? 9.945 -14.43 -17.984 1 98 283 ILE B N 1
ATOM 4648 C CA . ILE B 1 283 ? 9.695 -15.266 -16.812 1 98 283 ILE B CA 1
ATOM 4649 C C . ILE B 1 283 ? 8.703 -16.375 -17.172 1 98 283 ILE B C 1
ATOM 4651 O O . ILE B 1 283 ? 8.875 -17.516 -16.75 1 98 283 ILE B O 1
ATOM 4655 N N . HIS B 1 284 ? 7.699 -16.062 -17.938 1 97.25 284 HIS B N 1
ATOM 4656 C CA . HIS B 1 284 ? 6.73 -17.047 -18.406 1 97.25 284 HIS B CA 1
ATOM 4657 C C . HIS B 1 284 ? 7.418 -18.188 -19.156 1 97.25 284 HIS B C 1
ATOM 4659 O O . HIS B 1 284 ? 7.152 -19.359 -18.891 1 97.25 284 HIS B O 1
ATOM 4665 N N . GLU B 1 285 ? 8.25 -17.891 -20.062 1 96 285 GLU B N 1
ATOM 4666 C CA . GLU B 1 285 ? 8.93 -18.875 -20.906 1 96 285 GLU B CA 1
ATOM 4667 C C . GLU B 1 285 ? 9.773 -19.812 -20.062 1 96 285 GLU B C 1
ATOM 4669 O O . GLU B 1 285 ? 9.844 -21.016 -20.344 1 96 285 GLU B O 1
ATOM 4674 N N . ARG B 1 286 ? 10.336 -19.281 -19.047 1 96.5 286 ARG B N 1
ATOM 4675 C CA . ARG B 1 286 ? 11.25 -20.078 -18.234 1 96.5 286 ARG B CA 1
ATOM 4676 C C . ARG B 1 286 ? 10.492 -20.938 -17.234 1 96.5 286 ARG B C 1
ATOM 4678 O O . ARG B 1 286 ? 10.859 -22.094 -16.984 1 96.5 286 ARG B O 1
ATOM 4685 N N . PHE B 1 287 ? 9.422 -20.406 -16.672 1 95.44 287 PHE B N 1
ATOM 4686 C CA . PHE B 1 287 ? 8.883 -21.078 -15.5 1 95.44 287 PHE B CA 1
ATOM 4687 C C . PHE B 1 287 ? 7.453 -21.531 -15.742 1 95.44 287 PHE B C 1
ATOM 4689 O O . PHE B 1 287 ? 6.926 -22.359 -15.008 1 95.44 287 PHE B O 1
ATOM 4696 N N . PHE B 1 288 ? 6.809 -20.953 -16.75 1 94.38 288 PHE B N 1
ATOM 4697 C CA . PHE B 1 288 ? 5.398 -21.25 -16.969 1 94.38 288 PHE B CA 1
ATOM 4698 C C . PHE B 1 288 ? 5.145 -21.562 -18.453 1 94.38 288 PHE B C 1
ATOM 4700 O O . PHE B 1 288 ? 4.098 -21.203 -18.984 1 94.38 288 PHE B O 1
ATOM 4707 N N . GLY B 1 289 ? 6.043 -22.219 -19.078 1 92.88 289 GLY B N 1
ATOM 4708 C CA . GLY B 1 289 ? 5.969 -22.5 -20.5 1 92.88 289 GLY B CA 1
ATOM 4709 C C . GLY B 1 289 ? 4.777 -23.344 -20.891 1 92.88 289 GLY B C 1
ATOM 4710 O O . GLY B 1 289 ? 4.32 -23.312 -22.031 1 92.88 289 GLY B O 1
ATOM 4711 N N . GLU B 1 290 ? 4.258 -24.094 -19.984 1 90.38 290 GLU B N 1
ATOM 4712 C CA . GLU B 1 290 ? 3.119 -24.969 -20.25 1 90.38 290 GLU B CA 1
ATOM 4713 C C . GLU B 1 290 ? 1.802 -24.203 -20.172 1 90.38 290 GLU B C 1
ATOM 4715 O O . GLU B 1 290 ? 0.75 -24.719 -20.562 1 90.38 290 GLU B O 1
ATOM 4720 N N . TYR B 1 291 ? 1.876 -22.953 -19.672 1 91.56 291 TYR B N 1
ATOM 4721 C CA . TYR B 1 291 ? 0.688 -22.109 -19.625 1 91.56 291 TYR B CA 1
ATOM 4722 C C . TYR B 1 291 ? 0.5 -21.344 -20.922 1 91.56 291 TYR B C 1
ATOM 4724 O O . TYR B 1 291 ? 1.462 -21.125 -21.672 1 91.56 291 TYR B O 1
ATOM 4732 N N . LYS B 1 292 ? -0.775 -21 -21.203 1 93.5 292 LYS B N 1
ATOM 4733 C CA . LYS B 1 292 ? -0.994 -20.016 -22.281 1 93.5 292 LYS B CA 1
ATOM 4734 C C . LYS B 1 292 ? -0.273 -18.703 -21.984 1 93.5 292 LYS B C 1
ATOM 4736 O O . LYS B 1 292 ? -0.393 -18.156 -20.891 1 93.5 292 LYS B O 1
ATOM 4741 N N . SER B 1 293 ? 0.429 -18.219 -22.984 1 95.25 293 SER B N 1
ATOM 4742 C CA . SER B 1 293 ? 1.244 -17.031 -22.766 1 95.25 293 SER B CA 1
ATOM 4743 C C . SER B 1 293 ? 0.375 -15.805 -22.516 1 95.25 293 SER B C 1
ATOM 4745 O O . SER B 1 293 ? -0.57 -15.547 -23.266 1 95.25 293 SER B O 1
ATOM 4747 N N . PRO B 1 294 ? 0.715 -15.055 -21.484 1 95.5 294 PRO B N 1
ATOM 4748 C CA . PRO B 1 294 ? -0.052 -13.844 -21.203 1 95.5 294 PRO B CA 1
ATOM 4749 C C . PRO B 1 294 ? 0.368 -12.664 -22.078 1 95.5 294 PRO B C 1
ATOM 4751 O O . PRO B 1 294 ? -0.304 -11.625 -22.094 1 95.5 294 PRO B O 1
ATOM 4754 N N . VAL B 1 295 ? 1.468 -12.719 -22.781 1 93.75 295 VAL B N 1
ATOM 4755 C CA . VAL B 1 295 ? 1.961 -11.562 -23.516 1 93.75 295 VAL B CA 1
ATOM 4756 C C . VAL B 1 295 ? 1.918 -11.852 -25.016 1 93.75 295 VAL B C 1
ATOM 4758 O O . VAL B 1 295 ? 1.979 -10.93 -25.844 1 93.75 295 VAL B O 1
ATOM 4761 N N . HIS B 1 296 ? 2.078 -13.055 -25.422 1 77.81 296 HIS B N 1
ATOM 4762 C CA . HIS B 1 296 ? 2.072 -13.367 -26.844 1 77.81 296 HIS B CA 1
ATOM 4763 C C . HIS B 1 296 ? 0.758 -14.023 -27.266 1 77.81 296 HIS B C 1
ATOM 4765 O O . HIS B 1 296 ? 0.239 -14.891 -26.547 1 77.81 296 HIS B O 1
ATOM 4771 N N . SER B 1 297 ? -0.25 -13.203 -27.875 1 56.25 297 SER B N 1
ATOM 4772 C CA . SER B 1 297 ? -1.354 -13.93 -28.484 1 56.25 297 SER B CA 1
ATOM 4773 C C . SER B 1 297 ? -0.861 -14.844 -29.609 1 56.25 297 SER B C 1
ATOM 4775 O O . SER B 1 297 ? 0.156 -14.555 -30.25 1 56.25 297 SER B O 1
#